Protein AF-A0A4U2YQP3-F1 (afdb_monomer)

Mean predicted aligned error: 10.46 Å

Solvent-accessible surface area (backbone atoms only — not comparable to full-atom values): 25447 Å² total; per-residue (Å²): 143,83,88,80,81,84,85,79,78,80,77,78,84,70,87,69,80,76,68,43,35,46,60,79,56,86,58,43,44,47,27,24,53,44,46,34,43,36,42,60,51,73,40,67,83,56,63,74,42,54,71,76,53,50,31,62,16,35,37,34,38,27,38,53,57,89,95,44,77,43,80,62,40,75,46,74,41,43,91,50,68,57,52,76,41,72,40,62,38,54,72,84,58,65,61,57,46,45,37,36,34,34,35,33,46,87,94,47,77,40,69,30,34,59,42,76,40,36,38,47,77,80,42,71,55,90,65,63,89,57,56,50,20,84,49,80,23,54,44,49,49,53,42,38,80,43,47,65,70,35,45,37,33,38,29,38,44,56,96,93,40,80,41,80,76,43,76,51,61,26,36,81,77,50,42,75,48,75,43,77,47,57,40,46,34,41,38,34,33,43,38,36,52,61,48,60,65,30,72,62,50,70,53,79,72,47,73,34,45,65,93,67,83,58,48,54,25,12,32,33,21,8,43,71,71,34,30,54,40,22,68,70,6,38,53,45,28,48,74,54,63,36,54,20,29,29,42,31,37,35,46,24,54,78,66,48,49,31,35,45,83,60,65,36,50,48,89,61,34,46,31,54,74,80,41,68,91,48,33,86,42,46,49,50,73,36,39,57,81,57,50,69,71,34,34,31,9,51,91,69,34,82,92,33,56,74,36,43,56,34,37,52,66,58,47,51,59,71,50,63,74,70,40,30,39,35,41,32,53,57,38,60,67,96,34,68,35,47,74,67,56,50,49,50,51,49,56,49,50,54,50,27,47,72,80,31,70,54,21,54,27,41,77,70,73,26,45,31,45,27,26,69,29,56,82,57,46,45,60,49,26,72,74,38,78,84,48,49,29,27,50,40,41,85,64,83,72,51,75,66,52,41,56,55,44,43,74,55,34,48,28,36,35,29,34,51,92,51,52,42,51,66,54,44,48,50,34,45,74,49,68,27,44,37,28,34,35,72,41,88,46,73,66,46,50,47,45,35,28,53,23,59,41,44,30,45,26,13,32,60,58,62,54,63,63,52,53,60,55,61,77,82,79,83,131

Nearest PDB structures (foldseek):
  2pz0-assembly1_A  TM=8.893E-01  e=3.069E-20  Caldanaerobacter subterraneus subsp. tengcongensis MB4
  5t9c-assembly1_E  TM=8.782E-01  e=3.734E-18  Bacillus subtilis subsp. subtilis str. 168
  4r7o-assembly4_D  TM=8.422E-01  e=5.964E-18  Bacillus anthracis str. Ames
  3qvq-assembly1_D  TM=9.095E-01  e=6.204E-17  Oleispira antarctica
  2otd-assembly4_D  TM=8.836E-01  e=3.963E-15  Shigella flexneri

Organism: NCBI:txid2575440

pLDDT: mean 86.67, std 15.7, range [28.78, 98.81]

Secondary structure (DSSP, 8-state):
-------------------SEEESSSEE-TT-EEEEEEEPP--HHHHTS-HHHHHTPEEEEEEEETTEEEEEEEEE-TT-SEEEEEEEPPTT--SEEEEEEEEEETTEEEEEEEEEEEE---B--SS-S--BTTS--EEE---BS--TT-EEEEEEEETTEEEEEEEEE--SS--EEE----SS--EEEEEE--BTTBPPEEPPPEE-B-SS--EEEEGGGTTTTSSTTSHHHHHHHHHTT-SEEEEEEEE-TT--EEE-SSSSSTTTS-HHHHSTT-TTS-GGGS-HHHHTT--SSTTT-GGGTTPPPPBHHHHHHHHTTSSEEEEEEP-TTTTT--HHHHHHHHHHHHHHHHHSHHHHHHHTT-EEEEES-HHHHHHHHHH-TTS-EEEEESSPPPHHHHHHHTTT-SEEEEEGGG--HHHHHHHHHTT-EEEEEEE-SHHHHHHHHHHT-SEEEESSTTHHHHHHSPPPPP-

InterPro domains:
  IPR017946 PLC-like phosphodiesterase, TIM beta/alpha-barrel domain superfamily [G3DSA:3.20.20.190] (206-470)
  IPR017946 PLC-like phosphodiesterase, TIM beta/alpha-barrel domain superfamily [SSF51695] (214-468)
  IPR030395 Glycerophosphodiester phosphodiesterase domain [PF03009] (219-462)
  IPR030395 Glycerophosphodiester phosphodiesterase domain [PS51704] (214-468)

Sequence (475 aa):
MAALSPTHAAEASSARASKPLTASVAAAVAGERVTFTAKRPTAKKFRTLKAKQQRKATIVLQRRDGTAWRAVGRTKLGAKKKVSFTSAVPTKAKGSVRYRVRAVVGKKTYAAGSLNLRVVTQQLPARPGSVDADVATTYAGTLTPVRAGRQVTVERHVDGAWTTVATTSAKKADVALAVAAARYPAWYRVRAAAFNGIPTVVTAPVRTGLSRTPLEIAHRAGAALGPEQTLGAMEAALTAGATAMEIDVQLTKDGVPVIVHDQTFERTTNVATVFPGRQGEPVGAFTWAEVQQLDAGSWAGAQWVGEGIPSLDEWLTAMDGRAHLVLEVKFHPLNTGTPEEVEAMRALLDRELADGKLGALKAAGKLTVSSFNHAFLKPFAQAHTDVPVGALTVFPPSATQLAEWATWAEQIHGQYLLTTWDITAAARAAGLTTSVWTLATASDYRTALASGAEGLITDKPGLLADVLNPPAPTS

Foldseek 3Di:
DDDDDDPPPPDDDDPDPPAQKDWPDQAAAAQFWIKMKGFQAPPPVLVPDDPVQSQQKKKWKWKDDPPDTHTFDIDGCHPPRMDMDIGGHHNPDAAWIKMFMWIDRPPDIHGRHIDIHGYDDWDKDPDFPDDELPDQDKRFIFTPPADFFFKKFKWWDDPQDTDTQDIDGTDRGGDTGRGNHQLAKTWIKMWTPDDRRRHIDIDAIDIYAYPDAFAEEAEQLQVVQFQRQFLNSVVSSVVLVHQHYEWEWFAALVLFIWTDDDQFCQPQWPCCVLPPPCRPPGRNDHDPVSQQVIQRGVNGHPVRGPTGTDTPQRVLVSCVLSHQYEYEYAAPDVRAHDPVRLVSVLVVVVVCCPPRSVVVCLVVVRYEYEYCHCVSQQVSQVVCVSHAYEYEDADQDDLVRLLVCLVRHQEYEYELVNLDLVRQVSNVVSNHAYAYDEDDDLVSVSSNSSSVHRHYYYSHPNVSVCRNCPDRRDD

Structure (mmCIF, N/CA/C/O backbone):
data_AF-A0A4U2YQP3-F1
#
_entry.id   AF-A0A4U2YQP3-F1
#
loop_
_atom_site.group_PDB
_atom_site.id
_atom_site.type_symbol
_atom_site.label_atom_id
_atom_site.label_alt_id
_atom_site.label_comp_id
_atom_site.label_asym_id
_atom_site.label_entity_id
_atom_site.label_seq_id
_atom_site.pdbx_PDB_ins_code
_atom_site.Cartn_x
_atom_site.Cartn_y
_atom_site.Cartn_z
_atom_site.occupancy
_atom_site.B_iso_or_equiv
_atom_site.auth_seq_id
_atom_site.auth_comp_id
_atom_site.auth_asym_id
_atom_site.auth_atom_id
_atom_site.pdbx_PDB_model_num
ATOM 1 N N . MET A 1 1 ? 42.195 -4.683 4.882 1.00 40.94 1 MET A N 1
ATOM 2 C CA . MET A 1 1 ? 43.524 -5.069 4.365 1.00 40.94 1 MET A CA 1
ATOM 3 C C . MET A 1 1 ? 43.391 -6.362 3.578 1.00 40.94 1 MET A C 1
ATOM 5 O O . MET A 1 1 ? 43.157 -7.392 4.184 1.00 40.94 1 MET A O 1
ATOM 9 N N . ALA A 1 2 ? 43.497 -6.288 2.253 1.00 30.20 2 ALA A N 1
ATOM 10 C CA . ALA A 1 2 ? 43.904 -7.384 1.371 1.00 30.20 2 ALA A CA 1
ATOM 11 C C . ALA A 1 2 ? 44.189 -6.740 0.009 1.00 30.20 2 ALA A C 1
ATOM 13 O O . ALA A 1 2 ? 43.278 -6.321 -0.702 1.00 30.20 2 ALA A O 1
ATOM 14 N N . ALA A 1 3 ? 45.473 -6.529 -0.266 1.00 32.31 3 ALA A N 1
ATOM 15 C CA . ALA A 1 3 ? 45.968 -5.900 -1.476 1.00 32.31 3 ALA A CA 1
ATOM 16 C C . ALA A 1 3 ? 45.927 -6.901 -2.638 1.00 32.31 3 ALA A C 1
ATOM 18 O O . ALA A 1 3 ? 46.482 -7.992 -2.530 1.00 32.31 3 ALA A O 1
ATOM 19 N N . LEU A 1 4 ? 45.312 -6.514 -3.756 1.00 31.41 4 LEU A N 1
ATOM 20 C CA . LEU A 1 4 ? 45.480 -7.191 -5.038 1.00 31.41 4 LEU A CA 1
ATOM 21 C C . LEU A 1 4 ? 46.202 -6.237 -5.989 1.00 31.41 4 LEU A C 1
ATOM 23 O O . LEU A 1 4 ? 45.660 -5.227 -6.435 1.00 31.41 4 LEU A O 1
ATOM 27 N N . SER A 1 5 ? 47.469 -6.560 -6.230 1.00 29.77 5 SER A N 1
ATOM 28 C CA . SER A 1 5 ? 48.389 -5.885 -7.139 1.00 29.77 5 SER A CA 1
ATOM 29 C C . SER A 1 5 ? 47.885 -5.902 -8.588 1.00 29.77 5 SER A C 1
ATOM 31 O O . SER A 1 5 ? 47.478 -6.961 -9.068 1.00 29.77 5 SER A O 1
ATOM 33 N N . PRO A 1 6 ? 47.998 -4.799 -9.349 1.00 33.06 6 PRO A N 1
ATOM 34 C CA . PRO A 1 6 ? 47.879 -4.845 -10.796 1.00 33.06 6 PRO A CA 1
ATOM 35 C C . PRO A 1 6 ? 49.260 -5.100 -11.411 1.00 33.06 6 PRO A C 1
ATOM 37 O O . PRO A 1 6 ? 50.130 -4.227 -11.429 1.00 33.06 6 PRO A O 1
ATOM 40 N N . THR A 1 7 ? 49.471 -6.295 -11.957 1.00 30.20 7 THR A N 1
ATOM 41 C CA . THR A 1 7 ? 50.573 -6.562 -12.887 1.00 30.20 7 THR A CA 1
ATOM 42 C C . THR A 1 7 ? 50.289 -5.851 -14.210 1.00 30.20 7 THR A C 1
ATOM 44 O O . THR A 1 7 ? 49.672 -6.383 -15.130 1.00 30.20 7 THR A O 1
ATOM 47 N N . HIS A 1 8 ? 50.754 -4.606 -14.313 1.00 32.12 8 HIS A N 1
ATOM 48 C CA . HIS A 1 8 ? 50.929 -3.922 -15.588 1.00 32.12 8 HIS A CA 1
ATOM 49 C C . HIS A 1 8 ? 52.078 -4.585 -16.360 1.00 32.12 8 HIS A C 1
ATOM 51 O O . HIS A 1 8 ? 53.237 -4.197 -16.240 1.00 32.12 8 HIS A O 1
ATOM 57 N N . ALA A 1 9 ? 51.756 -5.578 -17.189 1.00 31.66 9 ALA A N 1
ATOM 58 C CA . ALA A 1 9 ? 52.626 -5.960 -18.291 1.00 31.66 9 ALA A CA 1
ATOM 59 C C . ALA A 1 9 ? 52.529 -4.867 -19.367 1.00 31.66 9 ALA A C 1
ATOM 61 O O . ALA A 1 9 ? 51.570 -4.788 -20.137 1.00 31.66 9 ALA A O 1
ATOM 62 N N . ALA A 1 10 ? 53.514 -3.973 -19.364 1.00 33.12 10 ALA A N 1
ATOM 63 C CA . ALA A 1 10 ? 53.762 -3.034 -20.441 1.00 33.12 10 ALA A CA 1
ATOM 64 C C . ALA A 1 10 ? 54.202 -3.814 -21.691 1.00 33.12 10 ALA A C 1
ATOM 66 O O . ALA A 1 10 ? 55.378 -4.131 -21.856 1.00 33.12 10 ALA A O 1
ATOM 67 N N . GLU A 1 11 ? 53.263 -4.133 -22.584 1.00 31.30 11 GLU A N 1
ATOM 68 C CA . GLU A 1 11 ? 53.622 -4.580 -23.928 1.00 31.30 11 GLU A CA 1
ATOM 69 C C . GLU A 1 11 ? 54.138 -3.391 -24.743 1.00 31.30 11 GLU A C 1
ATOM 71 O O . GLU A 1 11 ? 53.434 -2.418 -25.032 1.00 31.30 11 GLU A O 1
ATOM 76 N N . ALA A 1 12 ? 55.414 -3.499 -25.101 1.00 28.78 12 ALA A N 1
ATOM 77 C CA . ALA A 1 12 ? 56.154 -2.573 -25.926 1.00 28.78 12 ALA A CA 1
ATOM 78 C C . ALA A 1 12 ? 55.410 -2.231 -27.230 1.00 28.78 12 ALA A C 1
ATOM 80 O O . ALA A 1 12 ? 55.083 -3.079 -28.064 1.00 28.78 12 ALA A O 1
ATOM 81 N N . SER A 1 13 ? 55.206 -0.929 -27.421 1.00 32.97 13 SER A N 1
ATOM 82 C CA . SER A 1 13 ? 54.750 -0.294 -28.651 1.00 32.97 13 SER A CA 1
ATOM 83 C C . SER A 1 13 ? 55.689 -0.620 -29.825 1.00 32.97 13 SER A C 1
ATOM 85 O O . SER A 1 13 ? 56.646 0.109 -30.095 1.00 32.97 13 SER A O 1
ATOM 87 N N . SER A 1 14 ? 55.367 -1.658 -30.600 1.00 30.84 14 SER A N 1
ATOM 88 C CA . SER A 1 14 ? 55.806 -1.739 -31.996 1.00 30.84 14 SER A CA 1
ATOM 89 C C . SER A 1 14 ? 54.952 -0.781 -32.836 1.00 30.84 14 SER A C 1
ATOM 91 O O . SER A 1 14 ? 53.720 -0.852 -32.864 1.00 30.84 14 SER A O 1
ATOM 93 N N . ALA A 1 15 ? 55.599 0.173 -33.509 1.00 33.25 15 ALA A N 1
ATOM 94 C CA . ALA A 1 15 ? 54.952 1.171 -34.354 1.00 33.25 15 ALA A CA 1
ATOM 95 C C . ALA A 1 15 ? 54.268 0.508 -35.568 1.00 33.25 15 ALA A C 1
ATOM 97 O O . ALA A 1 15 ? 54.820 0.419 -36.665 1.00 33.25 15 ALA A O 1
ATOM 98 N N . ARG A 1 16 ? 53.032 0.031 -35.385 1.00 35.66 16 ARG A N 1
ATOM 99 C CA . ARG A 1 16 ? 52.204 -0.548 -36.449 1.00 35.66 16 ARG A CA 1
ATOM 100 C C . ARG A 1 16 ? 51.964 0.522 -37.515 1.00 35.66 16 ARG A C 1
ATOM 102 O O . ARG A 1 16 ? 51.280 1.516 -37.262 1.00 35.66 16 ARG A O 1
ATOM 109 N N . ALA A 1 17 ? 52.508 0.324 -38.718 1.00 48.81 17 ALA A N 1
ATOM 110 C CA . ALA A 1 17 ? 52.275 1.198 -39.865 1.00 48.81 17 ALA A CA 1
ATOM 111 C C . ALA A 1 17 ? 50.766 1.467 -40.013 1.00 48.81 17 ALA A C 1
ATOM 113 O O . ALA A 1 17 ? 49.967 0.568 -40.286 1.00 48.81 17 ALA A O 1
ATOM 114 N N . SER A 1 18 ? 50.344 2.705 -39.758 1.00 63.41 18 SER A N 1
ATOM 115 C CA . SER A 1 18 ? 48.921 3.019 -39.634 1.00 63.41 18 SER A CA 1
ATOM 116 C C . SER A 1 18 ? 48.208 2.815 -40.979 1.00 63.41 18 SER A C 1
ATOM 118 O O . SER A 1 18 ? 48.592 3.416 -41.989 1.00 63.41 18 SER A O 1
ATOM 120 N N . LYS A 1 19 ? 47.170 1.964 -40.978 1.00 81.25 19 LYS A N 1
ATOM 121 C CA . LYS A 1 19 ? 46.462 1.458 -42.170 1.00 81.25 19 LYS A CA 1
ATOM 122 C C . LYS A 1 19 ? 46.073 2.582 -43.158 1.00 81.25 19 LYS A C 1
ATOM 124 O O . LYS A 1 19 ? 45.706 3.678 -42.728 1.00 81.25 19 LYS A O 1
ATOM 129 N N . PRO A 1 20 ? 46.124 2.331 -44.481 1.00 88.38 20 PRO A N 1
ATOM 130 C CA . PRO A 1 20 ? 45.846 3.349 -45.501 1.00 88.38 20 PRO A CA 1
ATOM 131 C C . PRO A 1 20 ? 44.371 3.785 -45.579 1.00 88.38 20 PRO A C 1
ATOM 133 O O . PRO A 1 20 ? 44.080 4.897 -46.026 1.00 88.38 20 PRO A O 1
ATOM 136 N N . LEU A 1 21 ? 43.453 2.927 -45.128 1.00 93.56 21 LEU A N 1
ATOM 137 C CA . LEU A 1 21 ? 42.033 3.210 -44.943 1.00 93.56 21 LEU A CA 1
ATOM 138 C C . LEU A 1 21 ? 41.618 2.720 -43.554 1.00 93.56 21 LEU A C 1
ATOM 140 O O . LEU A 1 21 ? 41.890 1.572 -43.200 1.00 93.56 21 LEU A O 1
ATOM 144 N N . THR A 1 22 ? 40.951 3.575 -42.787 1.00 94.44 22 THR A N 1
ATOM 145 C CA . THR A 1 22 ? 40.381 3.237 -41.477 1.00 94.44 22 THR A CA 1
ATOM 146 C C . THR A 1 22 ? 38.916 3.653 -41.408 1.00 94.44 22 THR A C 1
ATOM 148 O O . THR A 1 22 ? 38.481 4.538 -42.145 1.00 94.44 22 THR A O 1
ATOM 151 N N . ALA A 1 23 ? 38.152 3.010 -40.527 1.00 93.56 23 ALA A N 1
ATOM 152 C CA . ALA A 1 23 ? 36.809 3.428 -40.135 1.00 93.56 23 ALA A CA 1
ATOM 153 C C . ALA A 1 23 ? 36.837 3.972 -38.701 1.00 93.56 23 ALA A C 1
ATOM 155 O O . ALA A 1 23 ? 37.728 3.624 -37.925 1.00 93.56 23 ALA A O 1
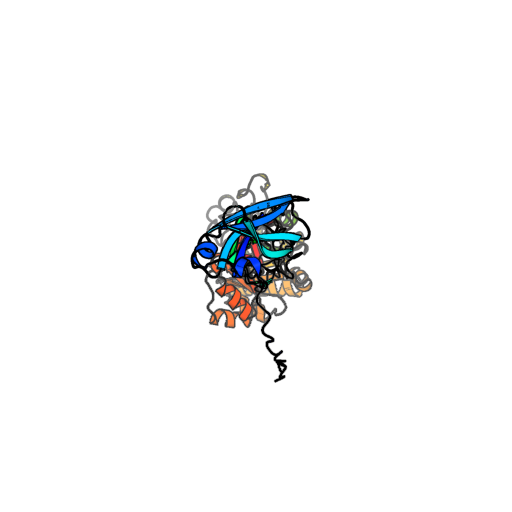ATOM 156 N N . SER A 1 24 ? 35.862 4.809 -38.350 1.00 90.62 24 SER A N 1
ATOM 157 C CA . SER A 1 24 ? 35.682 5.344 -36.994 1.00 90.62 24 SER A CA 1
ATOM 158 C C . SER A 1 24 ? 35.261 4.287 -35.968 1.00 90.62 24 SER A C 1
ATOM 160 O O . SER A 1 24 ? 35.334 4.547 -34.772 1.00 90.62 24 SER A O 1
ATOM 162 N N . VAL A 1 25 ? 34.832 3.107 -36.426 1.00 86.94 25 VAL A N 1
ATOM 163 C CA . VAL A 1 25 ? 34.400 1.970 -35.602 1.00 86.94 25 VAL A CA 1
ATOM 164 C C . VAL A 1 25 ? 35.055 0.674 -36.090 1.00 86.94 25 VAL A C 1
ATOM 166 O O . VAL A 1 25 ? 35.354 0.531 -37.277 1.00 86.94 25 VAL A O 1
ATOM 169 N N . ALA A 1 26 ? 35.271 -0.280 -35.180 1.00 87.12 26 ALA A N 1
ATOM 170 C CA . ALA A 1 26 ? 35.826 -1.597 -35.512 1.00 87.12 26 ALA A CA 1
ATOM 171 C C . ALA A 1 26 ? 34.792 -2.533 -36.174 1.00 87.12 26 ALA A C 1
ATOM 173 O O . ALA A 1 26 ? 35.140 -3.342 -37.034 1.00 87.12 26 ALA A O 1
ATOM 174 N N . ALA A 1 27 ? 33.519 -2.389 -35.801 1.00 88.44 27 ALA A N 1
ATOM 175 C CA . ALA A 1 27 ? 32.366 -3.072 -36.379 1.00 88.44 27 ALA A CA 1
ATOM 176 C C . ALA A 1 27 ? 31.175 -2.107 -36.416 1.00 88.44 27 ALA A C 1
ATOM 178 O O . ALA A 1 27 ? 31.094 -1.224 -35.563 1.00 88.44 27 ALA A O 1
ATOM 179 N N . ALA A 1 28 ? 30.261 -2.278 -37.366 1.00 88.94 28 ALA A N 1
ATOM 180 C CA . ALA A 1 28 ? 29.104 -1.411 -37.578 1.00 88.94 28 ALA A CA 1
ATOM 181 C C . ALA A 1 28 ? 27.777 -2.177 -37.502 1.00 88.94 28 ALA A C 1
ATOM 183 O O . ALA A 1 28 ? 27.748 -3.384 -37.730 1.00 88.94 28 ALA A O 1
ATOM 184 N N . VAL A 1 29 ? 26.683 -1.480 -37.214 1.00 88.12 29 VAL A N 1
ATOM 185 C CA . VAL A 1 29 ? 25.320 -2.013 -37.362 1.00 88.12 29 VAL A CA 1
ATOM 186 C C . VAL A 1 29 ? 24.835 -1.737 -38.789 1.00 88.12 29 VAL A C 1
ATOM 188 O O . VAL A 1 29 ? 25.251 -0.766 -39.426 1.00 88.12 29 VAL A O 1
ATOM 191 N N . ALA A 1 30 ? 23.978 -2.599 -39.333 1.00 88.19 30 ALA A N 1
ATOM 192 C CA . ALA A 1 30 ? 23.348 -2.337 -40.624 1.00 88.19 30 ALA A CA 1
ATOM 193 C C . ALA A 1 30 ? 22.579 -0.997 -40.588 1.00 88.19 30 ALA A C 1
ATOM 195 O O . ALA A 1 30 ? 21.888 -0.701 -39.619 1.00 88.19 30 ALA A O 1
ATOM 196 N N . GLY A 1 31 ? 22.732 -0.163 -41.620 1.00 88.88 31 GLY A N 1
ATOM 197 C CA . GLY A 1 31 ? 22.183 1.202 -41.654 1.00 88.88 31 GLY A CA 1
ATOM 198 C C . GLY A 1 31 ? 23.064 2.280 -41.004 1.00 88.88 31 GLY A C 1
ATOM 199 O O . GLY A 1 31 ? 22.908 3.459 -41.322 1.00 88.88 31 GLY A O 1
ATOM 200 N N . GLU A 1 32 ? 24.040 1.908 -40.167 1.00 90.69 32 GLU A N 1
ATOM 201 C CA . GLU A 1 32 ? 24.888 2.869 -39.452 1.00 90.69 32 GLU A CA 1
ATOM 202 C C . GLU A 1 32 ? 25.722 3.732 -40.409 1.00 90.69 32 GLU A C 1
ATOM 204 O O . GLU A 1 32 ? 26.382 3.235 -41.328 1.00 90.69 32 GLU A O 1
ATOM 209 N N . ARG A 1 33 ? 25.747 5.044 -40.162 1.00 92.00 33 ARG A N 1
ATOM 210 C CA . ARG A 1 33 ? 26.632 5.991 -40.842 1.00 92.00 33 ARG A CA 1
ATOM 211 C C . ARG A 1 33 ? 28.014 5.959 -40.204 1.00 92.00 33 ARG A C 1
ATOM 213 O O . ARG A 1 33 ? 28.206 6.410 -39.080 1.00 92.00 33 ARG A O 1
ATOM 220 N N . VAL A 1 34 ? 28.991 5.481 -40.966 1.00 92.31 34 VAL A N 1
ATOM 221 C CA . VAL A 1 34 ? 30.377 5.327 -40.518 1.00 92.31 34 VAL A CA 1
ATOM 222 C C . VAL A 1 34 ? 31.275 6.331 -41.225 1.00 92.31 34 VAL A C 1
ATOM 224 O O . VAL A 1 34 ? 31.167 6.535 -42.440 1.00 92.31 34 VAL A O 1
ATOM 227 N N . THR A 1 35 ? 32.188 6.938 -40.467 1.00 94.75 35 THR A N 1
ATOM 228 C CA . THR A 1 35 ? 33.212 7.827 -41.014 1.00 94.75 35 THR A CA 1
ATOM 229 C C . THR A 1 35 ? 34.448 7.017 -41.394 1.00 94.75 35 THR A C 1
ATOM 231 O O . THR A 1 35 ? 35.084 6.383 -40.556 1.00 94.75 35 THR A O 1
ATOM 234 N N . PHE A 1 36 ? 34.825 7.064 -42.665 1.00 95.38 36 PHE A N 1
ATOM 235 C CA . PHE A 1 36 ? 36.012 6.428 -43.222 1.00 95.38 36 PHE A CA 1
ATOM 236 C C . PHE A 1 36 ? 37.090 7.476 -43.461 1.00 95.38 36 PHE A C 1
ATOM 238 O O . PHE A 1 36 ? 36.830 8.475 -44.125 1.00 95.38 36 PHE A O 1
ATOM 245 N N . THR A 1 37 ? 38.307 7.240 -42.976 1.00 95.31 37 THR A N 1
ATOM 246 C CA . THR A 1 37 ? 39.459 8.117 -43.213 1.00 95.31 37 THR A CA 1
ATOM 247 C C . THR A 1 37 ? 40.442 7.432 -44.150 1.00 95.31 37 THR A C 1
ATOM 249 O O . THR A 1 37 ? 40.976 6.365 -43.848 1.00 95.31 37 THR A O 1
ATOM 252 N N . ALA A 1 38 ? 40.700 8.060 -45.292 1.00 92.94 38 ALA A N 1
ATOM 253 C CA . ALA A 1 38 ? 41.654 7.595 -46.283 1.00 92.94 38 ALA A CA 1
ATOM 254 C C . ALA A 1 38 ? 42.901 8.475 -46.268 1.00 92.94 38 ALA A C 1
ATOM 256 O O . ALA A 1 38 ? 42.816 9.703 -46.365 1.00 92.94 38 ALA A O 1
ATOM 257 N N . LYS A 1 39 ? 44.074 7.855 -46.184 1.00 89.25 39 LYS A N 1
ATOM 258 C CA . LYS A 1 39 ? 45.341 8.569 -46.348 1.00 89.25 39 LYS A CA 1
ATOM 259 C C . LYS A 1 39 ? 45.634 8.831 -47.818 1.00 89.25 39 LYS A C 1
ATOM 261 O O . LYS A 1 39 ? 45.075 8.196 -48.714 1.00 89.25 39 LYS A O 1
ATOM 266 N N . ARG A 1 40 ? 46.566 9.752 -48.063 1.00 84.44 40 ARG A N 1
ATOM 267 C CA . ARG A 1 40 ? 47.177 9.914 -49.382 1.00 84.44 40 ARG A CA 1
ATOM 268 C C . ARG A 1 40 ? 47.681 8.549 -49.895 1.00 84.44 40 ARG A C 1
ATOM 270 O O . ARG A 1 40 ? 48.335 7.840 -49.128 1.00 84.44 40 ARG A O 1
ATOM 277 N N . PRO A 1 41 ? 47.410 8.183 -51.163 1.00 85.62 41 PRO A N 1
ATOM 278 C CA . PRO A 1 41 ? 47.848 6.905 -51.713 1.00 85.62 41 PRO A CA 1
ATOM 279 C C . PRO A 1 41 ? 49.366 6.738 -51.631 1.00 85.62 41 PRO A C 1
ATOM 281 O O . PRO A 1 41 ? 50.121 7.640 -51.992 1.00 85.62 41 PRO A O 1
ATOM 284 N N . THR A 1 42 ? 49.806 5.560 -51.199 1.00 77.25 42 THR A N 1
ATOM 285 C CA . THR A 1 42 ? 51.229 5.211 -51.078 1.00 77.25 42 THR A CA 1
ATOM 286 C C . THR A 1 42 ? 51.748 4.395 -52.258 1.00 77.25 42 THR A C 1
ATOM 288 O O . THR A 1 42 ? 52.953 4.167 -52.353 1.00 77.25 42 THR A O 1
ATOM 291 N N . ALA A 1 43 ? 50.866 3.984 -53.178 1.00 81.56 43 ALA A N 1
ATOM 292 C CA . ALA A 1 43 ? 51.233 3.214 -54.360 1.00 81.56 43 ALA A CA 1
ATOM 293 C C . ALA A 1 43 ? 52.368 3.903 -55.135 1.00 81.56 43 ALA A C 1
ATOM 295 O O . ALA A 1 43 ? 52.270 5.092 -55.453 1.00 81.56 43 ALA A O 1
ATOM 296 N N . LYS A 1 44 ? 53.418 3.147 -55.489 1.00 81.06 44 LYS A N 1
ATOM 297 C CA . LYS A 1 44 ? 54.618 3.657 -56.185 1.00 81.06 44 LYS A CA 1
ATOM 298 C C . LYS A 1 44 ? 54.251 4.519 -57.397 1.00 81.06 44 LYS A C 1
ATOM 300 O O . LYS A 1 44 ? 54.695 5.655 -57.496 1.00 81.06 44 LYS A O 1
ATOM 305 N N . LYS A 1 45 ? 53.326 4.031 -58.235 1.00 84.19 45 LYS A N 1
ATOM 306 C CA . LYS A 1 45 ? 52.823 4.730 -59.435 1.00 84.19 45 LYS A CA 1
ATOM 307 C C . LYS A 1 45 ? 52.112 6.063 -59.149 1.00 84.19 45 LYS A C 1
ATOM 309 O O . LYS A 1 45 ? 52.003 6.889 -60.046 1.00 84.19 45 LYS A O 1
ATOM 314 N N . PHE A 1 46 ? 51.580 6.259 -57.942 1.00 85.81 46 PHE A N 1
ATOM 315 C CA . PHE A 1 46 ? 50.984 7.530 -57.522 1.00 85.81 46 PHE A CA 1
ATOM 316 C C . PHE A 1 46 ? 52.047 8.480 -56.958 1.00 85.81 46 PHE A C 1
ATOM 318 O O . PHE A 1 46 ? 52.020 9.672 -57.252 1.00 85.81 46 PHE A O 1
ATOM 325 N N . ARG A 1 47 ? 53.011 7.956 -56.185 1.00 85.06 47 ARG A N 1
ATOM 326 C CA . ARG A 1 47 ? 54.112 8.746 -55.607 1.00 85.06 47 ARG A CA 1
ATOM 327 C C . ARG A 1 47 ? 55.030 9.359 -56.664 1.00 85.06 47 ARG A C 1
ATOM 329 O O . ARG A 1 47 ? 55.563 10.433 -56.422 1.00 85.06 47 ARG A O 1
ATOM 336 N N . THR A 1 48 ? 55.177 8.711 -57.819 1.00 88.38 48 THR A N 1
ATOM 337 C CA . THR A 1 48 ? 55.970 9.221 -58.950 1.00 88.38 48 THR A CA 1
ATOM 338 C C . THR A 1 48 ? 55.286 10.352 -59.728 1.00 88.38 48 THR A C 1
ATOM 340 O O . THR A 1 48 ? 55.916 10.965 -60.584 1.00 88.38 48 THR A O 1
ATOM 343 N N . LEU A 1 49 ? 54.011 10.665 -59.455 1.00 87.25 49 LEU A N 1
ATOM 344 C CA . LEU A 1 49 ? 53.338 11.818 -60.064 1.00 87.25 49 LEU A CA 1
ATOM 345 C C . LEU A 1 49 ? 53.895 13.133 -59.512 1.00 87.25 49 LEU A C 1
ATOM 347 O O . LEU A 1 49 ? 54.167 13.237 -58.315 1.00 87.25 49 LEU A O 1
ATOM 351 N N . LYS A 1 50 ? 53.951 14.182 -60.345 1.00 89.44 50 LYS A N 1
ATOM 352 C CA . LYS A 1 50 ? 54.334 15.530 -59.890 1.00 89.44 50 LYS A CA 1
ATOM 353 C C . LYS A 1 50 ? 53.369 16.013 -58.801 1.00 89.44 50 LYS A C 1
ATOM 355 O O . LYS A 1 50 ? 52.164 15.755 -58.871 1.00 89.44 50 LYS A O 1
ATOM 360 N N . ALA A 1 51 ? 53.851 16.797 -57.836 1.00 84.06 51 ALA A N 1
ATOM 361 C CA . ALA A 1 51 ? 53.028 17.306 -56.731 1.00 84.06 51 ALA A CA 1
ATOM 362 C C . ALA A 1 51 ? 51.740 18.017 -57.206 1.00 84.06 51 ALA A C 1
ATOM 364 O O . ALA A 1 51 ? 50.666 17.794 -56.647 1.00 84.06 51 ALA A O 1
ATOM 365 N N . LYS A 1 52 ? 51.808 18.799 -58.296 1.00 85.69 52 LYS A N 1
ATOM 366 C CA . LYS A 1 52 ? 50.641 19.457 -58.923 1.00 85.69 52 LYS A CA 1
ATOM 367 C C . LYS A 1 52 ? 49.601 18.453 -59.444 1.00 85.69 52 LYS A C 1
ATOM 369 O O . LYS A 1 52 ? 48.408 18.724 -59.368 1.00 85.69 52 LYS A O 1
ATOM 374 N N . GLN A 1 53 ? 50.030 17.290 -59.937 1.00 86.88 53 GLN A N 1
ATOM 375 C CA . GLN A 1 53 ? 49.143 16.215 -60.401 1.00 86.88 53 GLN A CA 1
ATOM 376 C C . GLN A 1 53 ? 48.530 15.446 -59.225 1.00 86.88 53 GLN A C 1
ATOM 378 O O . GLN A 1 53 ? 47.332 15.175 -59.238 1.00 86.88 53 GLN A O 1
ATOM 383 N N . GLN A 1 54 ? 49.309 15.171 -58.172 1.00 85.75 54 GLN A N 1
ATOM 384 C CA . GLN A 1 54 ? 48.791 14.547 -56.947 1.00 85.75 54 GLN A CA 1
ATOM 385 C C . GLN A 1 54 ? 47.714 15.415 -56.278 1.00 85.75 54 GLN A C 1
ATOM 387 O O . GLN A 1 54 ? 46.691 14.895 -55.841 1.00 85.75 54 GLN A O 1
ATOM 392 N N . ARG A 1 55 ? 47.895 16.745 -56.248 1.00 86.75 55 ARG A N 1
ATOM 393 C CA . ARG A 1 55 ? 46.910 17.694 -55.689 1.00 86.75 55 ARG A CA 1
ATOM 394 C C . ARG A 1 55 ? 45.576 17.697 -56.447 1.00 86.75 55 ARG A C 1
ATOM 396 O O . ARG A 1 55 ? 44.541 17.964 -55.842 1.00 86.75 55 ARG A O 1
ATOM 403 N N . LYS A 1 56 ? 45.589 17.364 -57.744 1.00 89.88 56 LYS A N 1
ATOM 404 C CA . LYS A 1 56 ? 44.385 17.220 -58.584 1.00 89.88 56 LYS A CA 1
ATOM 405 C C . LYS A 1 56 ? 43.650 15.890 -58.370 1.00 89.88 56 LYS A C 1
ATOM 407 O O . LYS A 1 56 ? 42.584 15.698 -58.951 1.00 89.88 56 LYS A O 1
ATOM 412 N N . ALA A 1 57 ? 44.193 14.973 -57.566 1.00 91.38 57 ALA A N 1
ATOM 413 C CA . ALA A 1 57 ? 43.573 13.676 -57.344 1.00 91.38 57 ALA A CA 1
ATOM 414 C C . ALA A 1 57 ? 42.204 13.812 -56.668 1.00 91.38 57 ALA A C 1
ATOM 416 O O . ALA A 1 57 ? 42.067 14.472 -55.637 1.00 91.38 57 ALA A O 1
ATOM 417 N N . THR A 1 58 ? 41.207 13.123 -57.218 1.00 94.56 58 THR A N 1
ATOM 418 C CA . THR A 1 58 ? 39.935 12.874 -56.535 1.00 94.56 58 THR A CA 1
ATOM 419 C C . THR A 1 58 ? 40.015 11.520 -55.854 1.00 94.56 58 THR A C 1
ATOM 421 O O . THR A 1 58 ? 40.260 10.501 -56.497 1.00 94.56 58 THR A O 1
ATOM 424 N N . ILE A 1 59 ? 39.829 11.504 -54.543 1.00 94.62 59 ILE A N 1
ATOM 425 C CA . ILE A 1 59 ? 39.754 10.287 -53.749 1.00 94.62 59 ILE A CA 1
ATOM 426 C C . ILE A 1 59 ? 38.308 9.798 -53.770 1.00 94.62 59 ILE A C 1
ATOM 428 O O . ILE A 1 59 ? 37.387 10.547 -53.449 1.00 94.62 59 ILE A O 1
ATOM 432 N N . VAL A 1 60 ? 38.120 8.542 -54.165 1.00 95.81 60 VAL A N 1
ATOM 433 C CA . VAL A 1 60 ? 36.818 7.890 -54.311 1.00 95.81 60 VAL A CA 1
ATOM 434 C C . VAL A 1 60 ? 36.742 6.724 -53.333 1.00 95.81 60 VAL A C 1
ATOM 436 O O . VAL A 1 60 ? 37.484 5.748 -53.482 1.00 95.81 60 VAL A O 1
ATOM 439 N N . LEU A 1 61 ? 35.840 6.810 -52.355 1.00 96.81 61 LEU A N 1
ATOM 440 C CA . LEU A 1 61 ? 35.457 5.679 -51.514 1.00 96.81 61 LEU A CA 1
ATOM 441 C C . LEU A 1 61 ? 34.446 4.821 -52.279 1.00 96.81 61 LEU A C 1
ATOM 443 O O . LEU A 1 61 ? 33.441 5.323 -52.786 1.00 96.81 61 LEU A O 1
ATOM 447 N N . GLN A 1 62 ? 34.715 3.523 -52.366 1.00 97.12 62 GLN A N 1
ATOM 448 C CA . GLN A 1 62 ? 33.848 2.541 -52.999 1.00 97.12 62 GLN A CA 1
ATOM 449 C C . GLN A 1 62 ? 33.463 1.452 -51.999 1.00 97.12 62 GLN A C 1
ATOM 451 O O . GLN A 1 62 ? 34.306 0.997 -51.225 1.00 97.12 62 GLN A O 1
ATOM 456 N N . ARG A 1 63 ? 32.210 1.009 -52.059 1.00 96.69 63 ARG A N 1
ATOM 457 C CA . ARG A 1 63 ? 31.656 -0.118 -51.303 1.00 96.69 63 ARG A CA 1
ATOM 458 C C . ARG A 1 63 ? 31.403 -1.288 -52.252 1.00 96.69 63 ARG A C 1
ATOM 460 O O . ARG A 1 63 ? 31.089 -1.073 -53.425 1.00 96.69 63 ARG A O 1
ATOM 467 N N . ARG A 1 64 ? 31.583 -2.514 -51.772 1.00 94.75 64 ARG A N 1
ATOM 468 C CA . ARG A 1 64 ? 31.259 -3.736 -52.511 1.00 94.75 64 ARG A CA 1
ATOM 469 C C . ARG A 1 64 ? 29.782 -4.080 -52.310 1.00 94.75 64 ARG A C 1
ATOM 471 O O . ARG A 1 64 ? 29.395 -4.384 -51.188 1.00 94.75 64 ARG A O 1
ATOM 478 N N . ASP A 1 65 ? 29.021 -4.084 -53.399 1.00 88.38 65 ASP A N 1
ATOM 479 C CA . ASP A 1 65 ? 27.612 -4.484 -53.443 1.00 88.38 65 ASP A CA 1
ATOM 480 C C . ASP A 1 65 ? 27.521 -5.713 -54.365 1.00 88.38 65 ASP A C 1
ATOM 482 O O . ASP A 1 65 ? 27.674 -5.599 -55.583 1.00 88.38 65 ASP A O 1
ATOM 486 N N . GLY A 1 66 ? 27.408 -6.912 -53.782 1.00 84.81 66 GLY A N 1
ATOM 487 C CA . GLY A 1 66 ? 27.545 -8.177 -54.516 1.00 84.81 66 GLY A CA 1
ATOM 488 C C . GLY A 1 66 ? 28.904 -8.301 -55.225 1.00 84.81 66 GLY A C 1
ATOM 489 O O . GLY A 1 66 ? 29.974 -8.263 -54.598 1.00 84.81 66 GLY A O 1
ATOM 490 N N . THR A 1 67 ? 28.879 -8.423 -56.553 1.00 86.62 67 THR A N 1
ATOM 491 C CA . THR A 1 67 ? 30.076 -8.498 -57.409 1.00 86.62 67 THR A CA 1
ATOM 492 C C . THR A 1 67 ? 30.538 -7.134 -57.944 1.00 86.62 67 THR A C 1
ATOM 494 O O . THR A 1 67 ? 31.614 -7.046 -58.546 1.00 86.62 67 THR A O 1
ATOM 497 N N . ALA A 1 68 ? 29.815 -6.046 -57.668 1.00 93.06 68 ALA A N 1
ATOM 498 C CA . ALA A 1 68 ? 30.115 -4.711 -58.181 1.00 93.06 68 ALA A CA 1
ATOM 499 C C . ALA A 1 68 ? 30.750 -3.795 -57.119 1.00 93.06 68 ALA A C 1
ATOM 501 O O . ALA A 1 68 ? 30.530 -3.934 -55.916 1.00 93.06 68 ALA A O 1
ATOM 502 N N . TRP A 1 69 ? 31.575 -2.838 -57.558 1.00 95.56 69 TRP A N 1
ATOM 503 C CA . TRP A 1 69 ? 32.085 -1.758 -56.703 1.00 95.56 69 TRP A CA 1
ATOM 504 C C . TRP A 1 69 ? 31.329 -0.465 -57.000 1.00 95.56 69 TRP A C 1
ATOM 506 O O . TRP A 1 69 ? 31.495 0.106 -58.076 1.00 95.56 69 TRP A O 1
ATOM 516 N N . ARG A 1 70 ? 30.558 0.033 -56.032 1.00 95.38 70 ARG A N 1
ATOM 517 C CA . ARG A 1 70 ? 29.792 1.279 -56.151 1.00 95.38 70 ARG A CA 1
ATOM 518 C C . ARG A 1 70 ? 30.524 2.421 -55.455 1.00 95.38 70 ARG A C 1
ATOM 520 O O . ARG A 1 70 ? 31.036 2.250 -54.351 1.00 95.38 70 ARG A O 1
ATOM 527 N N . ALA A 1 71 ? 30.597 3.590 -56.089 1.00 95.88 71 ALA A N 1
ATOM 528 C CA . ALA A 1 71 ? 31.129 4.791 -55.445 1.00 95.88 71 ALA A CA 1
ATOM 529 C C . ALA A 1 71 ? 30.137 5.305 -54.391 1.00 95.88 71 ALA A C 1
ATOM 531 O O . ALA A 1 71 ? 28.969 5.511 -54.701 1.00 95.88 71 ALA A O 1
ATOM 532 N N . VAL A 1 72 ? 30.614 5.512 -53.162 1.00 95.31 72 VAL A N 1
ATOM 533 C CA . VAL A 1 72 ? 29.808 5.977 -52.016 1.00 95.31 72 VAL A CA 1
ATOM 534 C C . VAL A 1 72 ? 30.333 7.281 -51.405 1.00 95.31 72 VAL A C 1
ATOM 536 O O . VAL A 1 72 ? 29.758 7.795 -50.454 1.00 95.31 72 VAL A O 1
ATOM 539 N N . GLY A 1 73 ? 31.423 7.827 -51.948 1.00 95.00 73 GLY A N 1
ATOM 540 C CA . GLY A 1 73 ? 31.954 9.137 -51.582 1.00 95.00 73 GLY A CA 1
ATOM 541 C C . GLY A 1 73 ? 33.055 9.583 -52.541 1.00 95.00 73 GLY A C 1
ATOM 542 O O . GLY A 1 73 ? 33.810 8.754 -53.056 1.00 95.00 73 GLY A O 1
ATOM 543 N N . ARG A 1 74 ? 33.145 10.891 -52.803 1.00 94.94 74 ARG A N 1
ATOM 544 C CA . ARG A 1 74 ? 34.168 11.506 -53.663 1.00 94.94 74 ARG A CA 1
ATOM 545 C C . ARG A 1 74 ? 34.619 12.830 -53.061 1.00 94.94 74 ARG A C 1
ATOM 547 O O . ARG A 1 74 ? 33.785 13.629 -52.663 1.00 94.94 74 ARG A O 1
ATOM 554 N N . THR A 1 75 ? 35.924 13.071 -53.008 1.00 93.94 75 THR A N 1
ATOM 555 C CA . THR A 1 75 ? 36.469 14.359 -52.556 1.00 93.94 75 THR A CA 1
ATOM 556 C C . THR A 1 75 ? 37.830 14.635 -53.175 1.00 93.94 75 THR A C 1
ATOM 558 O O . THR A 1 75 ? 38.617 13.714 -53.402 1.00 93.94 75 THR A O 1
ATOM 561 N N . LYS A 1 76 ? 38.147 15.905 -53.432 1.00 91.19 76 LYS A N 1
ATOM 562 C CA . LYS A 1 76 ? 39.486 16.300 -53.888 1.00 91.19 76 LYS A CA 1
ATOM 563 C C . LYS A 1 76 ? 40.497 16.127 -52.747 1.00 91.19 76 LYS A C 1
ATOM 565 O O . LYS A 1 76 ? 40.226 16.507 -51.608 1.00 91.19 76 LYS A O 1
ATOM 570 N N . LEU A 1 77 ? 41.668 15.566 -53.058 1.00 87.50 77 LEU A N 1
ATOM 571 C CA . LEU A 1 77 ? 42.775 15.421 -52.108 1.00 87.50 77 LEU A CA 1
ATOM 572 C C . LEU A 1 77 ? 43.380 16.790 -51.762 1.00 87.50 77 LEU A C 1
ATOM 574 O O . LEU A 1 77 ? 43.627 17.083 -50.593 1.00 87.50 77 LEU A O 1
ATOM 578 N N . GLY A 1 78 ? 43.614 17.634 -52.774 1.00 88.12 78 GLY A N 1
ATOM 579 C CA . GLY A 1 78 ? 44.267 18.931 -52.598 1.00 88.12 78 GLY A CA 1
ATOM 580 C C . GLY A 1 78 ? 45.639 18.795 -51.931 1.00 88.12 78 GLY A C 1
ATOM 581 O O . GLY A 1 78 ? 46.396 17.864 -52.210 1.00 88.12 78 GLY A O 1
ATOM 582 N N . ALA A 1 79 ? 45.961 19.714 -51.019 1.00 83.06 79 ALA A N 1
ATOM 583 C CA . ALA A 1 79 ? 47.179 19.647 -50.209 1.00 83.06 79 ALA A CA 1
ATOM 584 C C . ALA A 1 79 ? 47.073 18.674 -49.014 1.00 83.06 79 ALA A C 1
ATOM 586 O O . ALA A 1 79 ? 48.077 18.405 -48.351 1.00 83.06 79 ALA A O 1
ATOM 587 N N . LYS A 1 80 ? 45.886 18.112 -48.740 1.00 85.69 80 LYS A N 1
ATOM 588 C CA . LYS A 1 80 ? 45.620 17.333 -47.525 1.00 85.69 80 LYS A CA 1
ATOM 589 C C . LYS A 1 80 ? 46.429 16.027 -47.510 1.00 85.69 80 LYS A C 1
ATOM 591 O O . LYS A 1 80 ? 46.728 15.422 -48.547 1.00 85.69 80 LYS A O 1
ATOM 596 N N . LYS A 1 81 ? 46.802 15.581 -46.306 1.00 85.12 81 LYS A N 1
ATOM 597 C CA . LYS A 1 81 ? 47.473 14.283 -46.070 1.00 85.12 81 LYS A CA 1
ATOM 598 C C . LYS A 1 81 ? 46.473 13.123 -45.933 1.00 85.12 81 LYS A C 1
ATOM 600 O O . LYS A 1 81 ? 46.835 11.970 -46.159 1.00 85.12 81 LYS A O 1
ATOM 605 N N . LYS A 1 82 ? 45.221 13.436 -45.589 1.00 90.31 82 LYS A N 1
ATOM 606 C CA . LYS A 1 82 ? 44.098 12.507 -45.424 1.00 90.31 82 LYS A CA 1
ATOM 607 C C . LYS A 1 82 ? 42.781 13.188 -45.795 1.00 90.31 82 LYS A C 1
ATOM 609 O O . LYS A 1 82 ? 42.692 14.414 -45.743 1.00 90.31 82 LYS A O 1
ATOM 614 N N . VAL A 1 83 ? 41.780 12.395 -46.150 1.00 92.75 83 VAL A N 1
ATOM 615 C CA . VAL A 1 83 ? 40.405 12.841 -46.405 1.00 92.75 83 VAL A CA 1
ATOM 616 C C . VAL A 1 83 ? 39.422 11.884 -45.739 1.00 92.75 83 VAL A C 1
ATOM 618 O O . VAL A 1 83 ? 39.730 10.699 -45.600 1.00 92.75 83 VAL A O 1
ATOM 621 N N . SER A 1 84 ? 38.256 12.390 -45.344 1.00 94.00 84 SER A N 1
ATOM 622 C CA . SER A 1 84 ? 37.228 11.604 -44.660 1.00 94.00 84 SER A CA 1
ATOM 623 C C . SER A 1 84 ? 35.930 11.562 -45.460 1.00 94.00 84 SER A C 1
ATOM 625 O O . SER A 1 84 ? 35.621 12.495 -46.198 1.00 94.00 84 SER A O 1
ATOM 627 N N . PHE A 1 85 ? 35.180 10.475 -45.306 1.00 94.06 85 PHE A N 1
ATOM 628 C CA . PHE A 1 85 ? 33.887 10.238 -45.942 1.00 94.06 85 PHE A CA 1
ATOM 629 C C . PHE A 1 85 ? 32.919 9.686 -44.910 1.00 94.06 85 PHE A C 1
ATOM 631 O O . PHE A 1 85 ? 33.318 8.826 -44.133 1.00 94.06 85 PHE A O 1
ATOM 638 N N . THR A 1 86 ? 31.651 10.073 -44.963 1.00 93.50 86 THR A N 1
ATOM 639 C CA . THR A 1 86 ? 30.600 9.422 -44.175 1.00 93.50 86 THR A CA 1
ATOM 640 C C . THR A 1 86 ? 29.718 8.613 -45.111 1.00 93.50 86 THR A C 1
ATOM 642 O O . THR A 1 86 ? 29.211 9.147 -46.095 1.00 93.50 86 THR A O 1
ATOM 645 N N . SER A 1 87 ? 29.542 7.324 -44.830 1.00 93.56 87 SER A N 1
ATOM 646 C CA . SER A 1 87 ? 28.722 6.434 -45.653 1.00 93.56 87 SER A CA 1
ATOM 647 C C . SER A 1 87 ? 27.906 5.492 -44.778 1.00 93.56 87 SER A C 1
ATOM 649 O O . SER A 1 87 ? 28.418 4.978 -43.785 1.00 93.56 87 SER A O 1
ATOM 651 N N . ALA A 1 88 ? 26.647 5.269 -45.156 1.00 92.44 88 ALA A N 1
ATOM 652 C CA . ALA A 1 88 ? 25.791 4.293 -44.498 1.00 92.44 88 ALA A CA 1
ATOM 653 C C . ALA A 1 88 ? 26.188 2.862 -44.892 1.00 92.44 88 ALA A C 1
ATOM 655 O O . ALA A 1 88 ? 26.376 2.536 -46.076 1.00 92.44 88 ALA A O 1
ATOM 656 N N . VAL A 1 89 ? 26.290 1.994 -43.891 1.00 92.50 89 VAL A N 1
ATOM 657 C CA . VAL A 1 89 ? 26.333 0.545 -44.084 1.00 92.50 89 VAL A CA 1
ATOM 658 C C . VAL A 1 89 ? 24.979 0.102 -44.657 1.00 92.50 89 VAL A C 1
ATOM 660 O O . VAL A 1 89 ? 23.949 0.600 -44.208 1.00 92.50 89 VAL A O 1
ATOM 663 N N . PRO A 1 90 ? 24.925 -0.796 -45.659 1.00 91.62 90 PRO A N 1
ATOM 664 C CA . PRO A 1 90 ? 23.653 -1.273 -46.200 1.00 91.62 90 PRO A CA 1
ATOM 665 C C . PRO A 1 90 ? 22.749 -1.853 -45.105 1.00 91.62 90 PRO A C 1
ATOM 667 O O . PRO A 1 90 ? 23.214 -2.618 -44.264 1.00 91.62 90 PRO A O 1
ATOM 670 N N . THR A 1 91 ? 21.455 -1.544 -45.156 1.00 88.25 91 THR A N 1
ATOM 671 C CA . THR A 1 91 ? 20.454 -1.994 -44.167 1.00 88.25 91 THR A CA 1
ATOM 672 C C . THR A 1 91 ? 20.246 -3.510 -44.157 1.00 88.25 91 THR A C 1
ATOM 674 O O . THR A 1 91 ? 19.868 -4.068 -43.136 1.00 88.25 91 THR A O 1
ATOM 677 N N . LYS A 1 92 ? 20.543 -4.194 -45.269 1.00 88.19 92 LYS A N 1
ATOM 678 C CA . LYS A 1 92 ? 20.459 -5.661 -45.398 1.00 88.19 92 LYS A CA 1
ATOM 679 C C . LYS A 1 92 ? 21.807 -6.378 -45.217 1.00 88.19 92 LYS A C 1
ATOM 681 O O . LYS A 1 92 ? 21.898 -7.575 -45.478 1.00 88.19 92 LYS A O 1
ATOM 686 N N . ALA A 1 93 ? 22.877 -5.664 -44.853 1.00 88.00 93 ALA A N 1
ATOM 687 C CA . ALA A 1 93 ? 24.205 -6.266 -44.744 1.00 88.00 93 ALA A CA 1
ATOM 688 C C . ALA A 1 93 ? 24.286 -7.272 -43.582 1.00 88.00 93 ALA A C 1
ATOM 690 O O . ALA A 1 93 ? 23.801 -7.002 -42.487 1.00 88.00 93 ALA A O 1
ATOM 691 N N . LYS A 1 94 ? 24.964 -8.401 -43.814 1.00 86.38 94 LYS A N 1
ATOM 692 C CA . LYS A 1 94 ? 25.289 -9.424 -42.807 1.00 86.38 94 LYS A CA 1
ATOM 693 C C . LYS A 1 94 ? 26.780 -9.768 -42.890 1.00 86.38 94 LYS A C 1
ATOM 695 O O . LYS A 1 94 ? 27.371 -9.711 -43.968 1.00 86.38 94 LYS A O 1
ATOM 700 N N . GLY A 1 95 ? 27.404 -10.111 -41.763 1.00 90.69 95 GLY A N 1
ATOM 701 C CA . GLY A 1 95 ? 28.807 -10.536 -41.715 1.00 90.69 95 GLY A CA 1
ATOM 702 C C . GLY A 1 95 ? 29.809 -9.391 -41.893 1.00 90.69 95 GLY A C 1
ATOM 703 O O . GLY A 1 95 ? 30.304 -8.846 -40.911 1.00 90.69 95 GLY A O 1
ATOM 704 N N . SER A 1 96 ? 30.155 -9.020 -43.131 1.00 92.44 96 SER A N 1
ATOM 705 C CA . SER A 1 96 ? 31.079 -7.904 -43.390 1.00 92.44 96 SER A CA 1
ATOM 706 C C . SER A 1 96 ? 30.819 -7.195 -44.718 1.00 92.44 96 SER A C 1
ATOM 708 O O . SER A 1 96 ? 30.359 -7.793 -45.688 1.00 92.44 96 SER A O 1
ATOM 710 N N . VAL A 1 97 ? 31.159 -5.907 -44.775 1.00 95.19 97 VAL A N 1
ATOM 711 C CA . VAL A 1 97 ? 31.067 -5.076 -45.979 1.00 95.19 97 VAL A CA 1
ATOM 712 C C . VAL A 1 97 ? 32.459 -4.605 -46.368 1.00 95.19 97 VAL A C 1
ATOM 714 O O . VAL A 1 97 ? 33.197 -4.036 -45.561 1.00 95.19 97 VAL A O 1
ATOM 717 N N . ARG A 1 98 ? 32.834 -4.834 -47.630 1.00 96.25 98 ARG A N 1
ATOM 718 C CA . ARG A 1 98 ? 34.154 -4.449 -48.140 1.00 96.25 98 ARG A CA 1
ATOM 719 C C . ARG A 1 98 ? 34.127 -3.030 -48.686 1.00 96.25 98 ARG A C 1
ATOM 721 O O . ARG A 1 98 ? 33.305 -2.694 -49.537 1.00 96.25 98 ARG A O 1
ATOM 728 N N . TYR A 1 99 ? 35.086 -2.228 -48.251 1.00 96.88 99 TYR A N 1
ATOM 729 C CA . TYR A 1 99 ? 35.344 -0.881 -48.730 1.00 96.88 99 TYR A CA 1
ATOM 730 C C . TYR A 1 99 ? 36.729 -0.811 -49.363 1.00 96.88 99 TYR A C 1
ATOM 732 O O . TYR A 1 99 ? 37.676 -1.474 -48.934 1.00 96.88 99 TYR A O 1
ATOM 740 N N . ARG A 1 100 ? 36.871 0.028 -50.385 1.00 95.12 100 ARG A N 1
ATOM 741 C CA . ARG A 1 100 ? 38.172 0.390 -50.945 1.00 95.12 100 ARG A CA 1
ATOM 742 C C . ARG A 1 100 ? 38.207 1.853 -51.318 1.00 95.12 100 ARG A C 1
ATOM 744 O O . ARG A 1 100 ? 37.183 2.448 -51.633 1.00 95.12 100 ARG A O 1
ATOM 751 N N . VAL A 1 101 ? 39.404 2.408 -51.349 1.00 94.75 101 VAL A N 1
ATOM 752 C CA . VAL A 1 101 ? 39.640 3.764 -51.818 1.00 94.75 101 VAL A CA 1
ATOM 753 C C . VAL A 1 101 ? 40.524 3.737 -53.051 1.00 94.75 101 VAL A C 1
ATOM 755 O O . VAL A 1 101 ? 41.526 3.015 -53.124 1.00 94.75 101 VAL A O 1
ATOM 758 N N . ARG A 1 102 ? 40.133 4.545 -54.032 1.00 93.81 102 ARG A N 1
ATOM 759 C CA . ARG A 1 102 ? 40.886 4.800 -55.254 1.00 93.81 102 ARG A CA 1
ATOM 760 C C . ARG A 1 102 ? 41.205 6.284 -55.362 1.00 93.81 102 ARG A C 1
ATOM 762 O O . ARG A 1 102 ? 40.385 7.114 -54.988 1.00 93.81 102 ARG A O 1
ATOM 769 N N . ALA A 1 103 ? 42.373 6.618 -55.894 1.00 93.38 103 ALA A N 1
ATOM 770 C CA . ALA A 1 103 ? 42.684 7.978 -56.316 1.00 93.38 103 ALA A CA 1
ATOM 771 C C . ALA A 1 103 ? 42.580 8.072 -57.835 1.00 93.38 103 ALA A C 1
ATOM 773 O O . ALA A 1 103 ? 43.154 7.246 -58.539 1.00 93.38 103 ALA A O 1
ATOM 774 N N . VAL A 1 104 ? 41.853 9.066 -58.327 1.00 93.31 104 VAL A N 1
ATOM 775 C CA . VAL A 1 104 ? 41.628 9.296 -59.754 1.00 93.31 104 VAL A CA 1
ATOM 776 C C . VAL A 1 104 ? 42.315 10.596 -60.153 1.00 93.31 104 VAL A C 1
ATOM 778 O O . VAL A 1 104 ? 42.057 11.642 -59.554 1.00 93.31 104 VAL A O 1
ATOM 781 N N . VAL A 1 105 ? 43.205 10.527 -61.143 1.00 91.94 105 VAL A N 1
ATOM 782 C CA . VAL A 1 105 ? 43.904 11.681 -61.731 1.00 91.94 105 VAL A CA 1
ATOM 783 C C . VAL A 1 105 ? 43.713 11.608 -63.244 1.00 91.94 105 VAL A C 1
ATOM 785 O O . VAL A 1 105 ? 44.300 10.754 -63.910 1.00 91.94 105 VAL A O 1
ATOM 788 N N . GLY A 1 106 ? 42.862 12.477 -63.793 1.00 88.94 106 GLY A N 1
ATOM 789 C CA . GLY A 1 106 ? 42.416 12.352 -65.184 1.00 88.94 106 GLY A CA 1
ATOM 790 C C . GLY A 1 106 ? 41.733 10.999 -65.417 1.00 88.94 106 GLY A C 1
ATOM 791 O O . GLY A 1 106 ? 40.863 10.612 -64.642 1.00 88.94 106 GLY A O 1
ATOM 792 N N . LYS A 1 107 ? 42.169 10.253 -66.441 1.00 88.06 107 LYS A N 1
ATOM 793 C CA . LYS A 1 107 ? 41.658 8.904 -66.760 1.00 88.06 107 LYS A CA 1
ATOM 794 C C . LYS A 1 107 ? 42.318 7.774 -65.945 1.00 88.06 107 LYS A C 1
ATOM 796 O O . LYS A 1 107 ? 41.902 6.624 -66.040 1.00 88.06 107 LYS A O 1
ATOM 801 N N . LYS A 1 108 ? 43.361 8.066 -65.153 1.00 90.06 108 LYS A N 1
ATOM 802 C CA . LYS A 1 108 ? 44.135 7.046 -64.420 1.00 90.06 108 LYS A CA 1
ATOM 803 C C . LYS A 1 108 ? 43.594 6.845 -63.006 1.00 90.06 108 LYS A C 1
ATOM 805 O O . LYS A 1 108 ? 43.328 7.812 -62.293 1.00 90.06 108 LYS A O 1
ATOM 810 N N . THR A 1 109 ? 43.502 5.582 -62.588 1.00 91.00 109 THR A N 1
ATOM 811 C CA . THR A 1 109 ? 43.026 5.178 -61.257 1.00 91.00 109 THR A CA 1
ATOM 812 C C . THR A 1 109 ? 44.116 4.432 -60.491 1.00 91.00 109 THR A C 1
ATOM 814 O O . THR A 1 109 ? 44.714 3.488 -60.999 1.00 91.00 109 THR A O 1
ATOM 817 N N . TYR A 1 110 ? 44.342 4.818 -59.238 1.00 90.94 110 TYR A N 1
ATOM 818 C CA . TYR A 1 110 ? 45.386 4.276 -58.370 1.00 90.94 110 TYR A CA 1
ATOM 819 C C . TYR A 1 110 ? 44.766 3.646 -57.120 1.00 90.94 110 TYR A C 1
ATOM 821 O O . TYR A 1 110 ? 43.824 4.190 -56.542 1.00 90.94 110 TYR A O 1
ATOM 829 N N . ALA A 1 111 ? 45.277 2.488 -56.692 1.00 87.50 111 ALA A N 1
ATOM 830 C CA . ALA A 1 111 ? 44.899 1.889 -55.412 1.00 87.50 111 ALA A CA 1
ATOM 831 C C . ALA A 1 111 ? 45.386 2.766 -54.251 1.00 87.50 111 ALA A C 1
ATOM 833 O O . ALA A 1 111 ? 46.544 3.184 -54.247 1.00 87.50 111 ALA A O 1
ATOM 834 N N . ALA A 1 112 ? 44.512 3.033 -53.281 1.00 86.12 112 ALA A N 1
ATOM 835 C CA . ALA A 1 112 ? 44.874 3.786 -52.084 1.00 86.12 112 ALA A CA 1
ATOM 836 C C . ALA A 1 112 ? 44.792 2.929 -50.816 1.00 86.12 112 ALA A C 1
ATOM 838 O O . ALA A 1 112 ? 45.674 3.034 -49.979 1.00 86.12 112 ALA A O 1
ATOM 839 N N . GLY A 1 113 ? 43.784 2.060 -50.692 1.00 90.44 113 GLY A N 1
ATOM 840 C CA . GLY A 1 113 ? 43.632 1.145 -49.558 1.00 90.44 113 GLY A CA 1
ATOM 841 C C . GLY A 1 113 ? 42.303 0.392 -49.590 1.00 90.44 113 GLY A C 1
ATOM 842 O O . GLY A 1 113 ? 41.425 0.713 -50.393 1.00 90.44 113 GLY A O 1
ATOM 843 N N . SER A 1 114 ? 42.145 -0.595 -48.713 1.00 92.62 114 SER A N 1
ATOM 844 C CA . SER A 1 114 ? 40.903 -1.353 -48.526 1.00 92.62 114 SER A CA 1
ATOM 845 C C . SER A 1 114 ? 40.669 -1.688 -47.058 1.00 92.62 114 SER A C 1
ATOM 847 O O . SER A 1 114 ? 41.606 -1.705 -46.264 1.00 92.62 114 SER A O 1
ATOM 849 N N . LEU A 1 115 ? 39.410 -1.942 -46.710 1.00 95.12 115 LEU A N 1
ATOM 850 C CA . LEU A 1 115 ? 38.952 -2.268 -45.366 1.00 95.12 115 LEU A CA 1
ATOM 851 C C . LEU A 1 115 ? 37.751 -3.215 -45.464 1.00 95.12 115 LEU A C 1
ATOM 853 O O . LEU A 1 115 ? 36.800 -2.915 -46.180 1.00 95.12 115 LEU A O 1
ATOM 857 N N . ASN A 1 116 ? 37.768 -4.315 -44.716 1.00 95.19 116 ASN A N 1
ATOM 858 C CA . ASN A 1 116 ? 36.576 -5.128 -44.482 1.00 95.19 116 ASN A CA 1
ATOM 859 C C . ASN A 1 116 ? 35.979 -4.691 -43.144 1.00 95.19 116 ASN A C 1
ATOM 861 O O . ASN A 1 116 ? 36.616 -4.862 -42.107 1.00 95.19 116 ASN A O 1
ATOM 865 N N . LEU A 1 117 ? 34.795 -4.085 -43.176 1.00 94.75 117 LEU A N 1
ATOM 866 C CA . LEU A 1 117 ? 34.093 -3.633 -41.981 1.00 94.75 117 LEU A CA 1
ATOM 867 C C . LEU A 1 117 ? 33.128 -4.731 -41.532 1.00 94.75 117 LEU A C 1
ATOM 869 O O . LEU A 1 117 ? 32.226 -5.094 -42.287 1.00 94.75 117 LEU A O 1
ATOM 873 N N . ARG A 1 118 ? 33.318 -5.268 -40.324 1.00 93.69 118 ARG A N 1
ATOM 874 C CA . ARG A 1 118 ? 32.399 -6.251 -39.733 1.00 93.69 118 ARG A CA 1
ATOM 875 C C . ARG A 1 118 ? 31.035 -5.600 -39.496 1.00 93.69 118 ARG A C 1
ATOM 877 O O . ARG A 1 118 ? 30.979 -4.472 -39.012 1.00 93.69 118 ARG A O 1
ATOM 884 N N . VAL A 1 119 ? 29.962 -6.315 -39.819 1.00 89.31 119 VAL A N 1
ATOM 885 C CA . VAL A 1 119 ? 28.582 -5.942 -39.506 1.00 89.31 119 VAL A CA 1
ATOM 886 C C . VAL A 1 119 ? 28.085 -6.839 -38.383 1.00 89.31 119 VAL A C 1
ATOM 888 O O . VAL A 1 119 ? 28.189 -8.061 -38.480 1.00 89.31 119 VAL A O 1
ATOM 891 N N . VAL A 1 120 ? 27.589 -6.231 -37.312 1.00 85.44 120 VAL A N 1
ATOM 892 C CA . VAL A 1 120 ? 27.085 -6.927 -36.124 1.00 85.44 120 VAL A CA 1
ATOM 893 C C . VAL A 1 120 ? 25.599 -6.651 -35.939 1.00 85.44 120 VAL A C 1
ATOM 895 O O . VAL A 1 120 ? 25.114 -5.564 -36.257 1.00 85.44 120 VAL A O 1
ATOM 898 N N . THR A 1 121 ? 24.885 -7.650 -35.430 1.00 74.69 121 THR A N 1
ATOM 899 C CA . THR A 1 121 ? 23.496 -7.495 -34.995 1.00 74.69 121 THR A CA 1
ATOM 900 C C . THR A 1 121 ? 23.471 -6.691 -33.705 1.00 74.69 121 THR A C 1
ATOM 902 O O . THR A 1 121 ? 24.328 -6.879 -32.842 1.00 74.69 121 THR A O 1
ATOM 905 N N . GLN A 1 122 ? 22.495 -5.797 -33.580 1.00 68.94 122 GLN A N 1
ATOM 906 C CA . GLN A 1 122 ? 22.255 -5.112 -32.322 1.00 68.94 122 GLN A CA 1
ATOM 907 C C . GLN A 1 122 ? 21.591 -6.086 -31.343 1.00 68.94 122 GLN A C 1
ATOM 909 O O . GLN A 1 122 ? 20.543 -6.646 -31.651 1.00 68.94 122 GLN A O 1
ATOM 914 N N . GLN A 1 123 ? 22.203 -6.287 -30.183 1.00 61.94 123 GLN A N 1
ATOM 915 C CA . GLN A 1 123 ? 21.652 -7.064 -29.080 1.00 61.94 123 GLN A CA 1
ATOM 916 C C . GLN A 1 123 ? 21.400 -6.142 -27.890 1.00 61.94 123 GLN A C 1
ATOM 918 O O . GLN A 1 123 ? 22.226 -5.290 -27.551 1.00 61.94 123 GLN A O 1
ATOM 923 N N . LEU A 1 124 ? 20.232 -6.314 -27.282 1.00 58.12 124 LEU A N 1
ATOM 924 C CA . LEU A 1 124 ? 19.919 -5.812 -25.952 1.00 58.12 124 LEU A CA 1
ATOM 925 C C . LEU A 1 124 ? 20.185 -6.934 -24.940 1.00 58.12 124 LEU A C 1
ATOM 927 O O . LEU A 1 124 ? 20.114 -8.105 -25.324 1.00 58.12 124 LEU A O 1
ATOM 931 N N . PRO A 1 125 ? 20.486 -6.613 -23.673 1.00 53.50 125 PRO A N 1
ATOM 932 C CA . PRO A 1 125 ? 20.668 -7.642 -22.663 1.00 53.50 125 PRO A CA 1
ATOM 933 C C . PRO A 1 125 ? 19.356 -8.416 -22.489 1.00 53.50 125 PRO A C 1
ATOM 935 O O . PRO A 1 125 ? 18.266 -7.835 -22.481 1.00 53.50 125 PRO A O 1
ATOM 938 N N . ALA A 1 126 ? 19.467 -9.738 -22.367 1.00 47.06 126 ALA A N 1
ATOM 939 C CA . ALA A 1 126 ? 18.348 -10.589 -22.003 1.00 47.06 126 ALA A CA 1
ATOM 940 C C . ALA A 1 126 ? 18.094 -10.416 -20.501 1.00 47.06 126 ALA A C 1
ATOM 942 O O . ALA A 1 126 ? 18.730 -11.073 -19.689 1.00 47.06 126 ALA A O 1
ATOM 943 N N . ARG A 1 127 ? 17.155 -9.518 -20.182 1.00 49.66 127 ARG A N 1
ATOM 944 C CA . ARG A 1 127 ? 16.676 -9.158 -18.837 1.00 49.66 127 ARG A CA 1
ATOM 945 C C . ARG A 1 127 ? 17.704 -8.392 -17.969 1.00 49.66 127 ARG A C 1
ATOM 947 O O . ARG A 1 127 ? 18.891 -8.703 -17.988 1.00 49.66 127 ARG A O 1
ATOM 954 N N . PRO A 1 128 ? 17.276 -7.366 -17.213 1.00 50.06 128 PRO A N 1
ATOM 955 C CA . PRO A 1 128 ? 18.063 -6.840 -16.099 1.00 50.06 128 PRO A CA 1
ATOM 956 C C . PRO A 1 128 ? 18.272 -7.936 -15.045 1.00 50.06 128 PRO A C 1
ATOM 958 O O . PRO A 1 128 ? 17.368 -8.729 -14.790 1.00 50.06 128 PRO A O 1
ATOM 961 N N . GLY A 1 129 ? 19.474 -7.990 -14.467 1.00 41.97 129 GLY A N 1
ATOM 962 C CA . GLY A 1 129 ? 19.905 -9.071 -13.570 1.00 41.97 129 GLY A CA 1
ATOM 963 C C . GLY A 1 129 ? 19.226 -9.102 -12.196 1.00 41.97 129 GLY A C 1
ATOM 964 O O . GLY A 1 129 ? 19.180 -10.165 -11.591 1.00 41.97 129 GLY A O 1
ATOM 965 N N . SER A 1 130 ? 18.671 -7.987 -11.714 1.00 44.56 130 SER A N 1
ATOM 966 C CA . SER A 1 130 ? 17.813 -7.940 -10.523 1.00 44.56 130 SER A CA 1
ATOM 967 C C . SER A 1 130 ? 17.089 -6.594 -10.442 1.00 44.56 130 SER A C 1
ATOM 969 O O . SER A 1 130 ? 17.654 -5.568 -10.826 1.00 44.56 130 SER A O 1
ATOM 971 N N . VAL A 1 131 ? 15.835 -6.598 -9.977 1.00 49.69 131 VAL A N 1
ATOM 972 C CA . VAL A 1 131 ? 15.144 -5.393 -9.500 1.00 49.69 131 VAL A CA 1
ATOM 973 C C . VAL A 1 131 ? 14.334 -5.733 -8.258 1.00 49.69 131 VAL A C 1
ATOM 975 O O . VAL A 1 131 ? 13.204 -6.199 -8.368 1.00 49.69 131 VAL A O 1
ATOM 978 N N . ASP A 1 132 ? 14.936 -5.505 -7.093 1.00 45.50 132 ASP A N 1
ATOM 979 C CA . ASP A 1 132 ? 14.249 -5.545 -5.801 1.00 45.50 132 ASP A CA 1
ATOM 980 C C . ASP A 1 132 ? 13.702 -4.147 -5.495 1.00 45.50 132 ASP A C 1
ATOM 982 O O . ASP A 1 132 ? 14.452 -3.171 -5.453 1.00 45.50 132 ASP A O 1
ATOM 986 N N . ALA A 1 133 ? 12.390 -4.008 -5.306 1.00 49.62 133 ALA A N 1
ATOM 987 C CA . ALA A 1 133 ? 11.776 -2.697 -5.077 1.00 49.62 133 ALA A CA 1
ATOM 988 C C . ALA A 1 133 ? 12.168 -2.055 -3.729 1.00 49.62 133 ALA A C 1
ATOM 990 O O . ALA A 1 133 ? 12.036 -0.841 -3.576 1.00 49.62 133 ALA A O 1
ATOM 991 N N . ASP A 1 134 ? 12.694 -2.833 -2.779 1.00 45.53 134 ASP A N 1
ATOM 992 C CA . ASP A 1 134 ? 12.850 -2.395 -1.382 1.00 45.53 134 ASP A CA 1
ATOM 993 C C . ASP A 1 134 ? 14.235 -1.831 -1.042 1.00 45.53 134 ASP A C 1
ATOM 995 O O . ASP A 1 134 ? 14.424 -1.172 -0.015 1.00 45.53 134 ASP A O 1
ATOM 999 N N . VAL A 1 135 ? 15.198 -2.021 -1.942 1.00 47.50 135 VAL A N 1
ATOM 1000 C CA . VAL A 1 135 ? 16.551 -1.465 -1.870 1.00 47.50 135 VAL A CA 1
ATOM 1001 C C . VAL A 1 135 ? 16.785 -0.731 -3.180 1.00 47.50 135 VAL A C 1
ATOM 1003 O O . VAL A 1 135 ? 16.382 -1.226 -4.225 1.00 47.50 135 VAL A O 1
ATOM 1006 N N . ALA A 1 136 ? 17.401 0.453 -3.155 1.00 48.53 136 ALA A N 1
ATOM 1007 C CA . ALA A 1 136 ? 17.726 1.217 -4.360 1.00 48.53 136 ALA A CA 1
ATOM 1008 C C . ALA A 1 136 ? 18.387 0.318 -5.429 1.00 48.53 136 ALA A C 1
ATOM 1010 O O . ALA A 1 136 ? 19.589 0.059 -5.389 1.00 48.53 136 ALA A O 1
ATOM 1011 N N . THR A 1 137 ? 17.594 -0.201 -6.369 1.00 49.62 137 THR A N 1
ATOM 1012 C CA . THR A 1 137 ? 18.100 -1.174 -7.333 1.00 49.62 137 THR A CA 1
ATOM 1013 C C . THR A 1 137 ? 18.957 -0.462 -8.366 1.00 49.62 137 THR A C 1
ATOM 1015 O O . THR A 1 137 ? 18.614 0.592 -8.892 1.00 49.62 137 THR A O 1
ATOM 1018 N N . THR A 1 138 ? 20.071 -1.076 -8.748 1.00 48.59 138 THR A N 1
ATOM 1019 C CA . THR A 1 138 ? 20.797 -0.663 -9.949 1.00 48.59 138 THR A CA 1
ATOM 1020 C C . THR A 1 138 ? 20.311 -1.429 -11.181 1.00 48.59 138 THR A C 1
ATOM 1022 O O . THR A 1 138 ? 20.508 -2.637 -11.270 1.00 48.59 138 THR A O 1
ATOM 1025 N N . TYR A 1 139 ? 19.732 -0.741 -12.173 1.00 50.47 139 TYR A N 1
ATOM 1026 C CA . TYR A 1 139 ? 19.444 -1.353 -13.473 1.00 50.47 139 TYR A CA 1
ATOM 1027 C 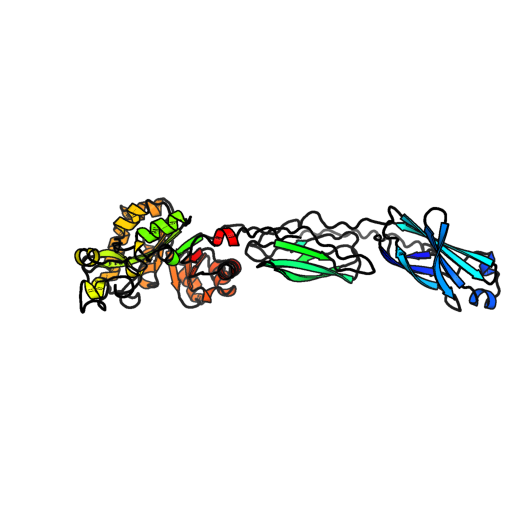C . TYR A 1 139 ? 20.736 -1.431 -14.315 1.00 50.47 139 TYR A C 1
ATOM 1029 O O . TYR A 1 139 ? 21.216 -0.458 -14.902 1.00 50.47 139 TYR A O 1
ATOM 1037 N N . ALA A 1 140 ? 21.333 -2.615 -14.424 1.00 49.59 140 ALA A N 1
ATOM 1038 C CA . ALA A 1 140 ? 22.473 -2.838 -15.316 1.00 49.59 140 ALA A CA 1
ATOM 1039 C C . ALA A 1 140 ? 22.005 -3.408 -16.664 1.00 49.59 140 ALA A C 1
ATOM 1041 O O . ALA A 1 140 ? 21.187 -4.326 -16.709 1.00 49.59 140 ALA A O 1
ATOM 1042 N N . GLY A 1 141 ? 22.528 -2.887 -17.781 1.00 51.72 141 GLY A N 1
ATOM 1043 C CA . GLY A 1 141 ? 22.165 -3.397 -19.101 1.00 51.72 141 GLY A CA 1
ATOM 1044 C C . GLY A 1 141 ? 23.220 -3.170 -20.180 1.00 51.72 141 GLY A C 1
ATOM 1045 O O . GLY A 1 141 ? 23.448 -2.048 -20.614 1.00 51.72 141 GLY A O 1
ATOM 1046 N N . THR A 1 142 ? 23.796 -4.248 -20.707 1.00 53.78 142 THR A N 1
ATOM 1047 C CA . THR A 1 142 ? 24.790 -4.197 -21.790 1.00 53.78 142 THR A CA 1
ATOM 1048 C C . THR A 1 142 ? 24.138 -4.089 -23.173 1.00 53.78 142 THR A C 1
ATOM 1050 O O . THR A 1 142 ? 23.576 -5.052 -23.689 1.00 53.78 142 THR A O 1
ATOM 1053 N N . LEU A 1 143 ? 24.238 -2.925 -23.824 1.00 58.53 143 LEU A N 1
ATOM 1054 C CA . LEU A 1 143 ? 23.841 -2.732 -25.227 1.00 58.53 143 LEU A CA 1
ATOM 1055 C C . LEU A 1 143 ? 24.996 -3.127 -26.157 1.00 58.53 143 LEU A C 1
ATOM 1057 O O . LEU A 1 143 ? 26.036 -2.494 -26.107 1.00 58.53 143 LEU A O 1
ATOM 1061 N N . THR A 1 144 ? 24.839 -4.070 -27.086 1.00 59.97 144 THR A N 1
ATOM 1062 C CA . THR A 1 144 ? 25.940 -4.405 -28.014 1.00 59.97 144 THR A CA 1
ATOM 1063 C C . THR A 1 144 ? 25.552 -4.208 -29.483 1.00 59.97 144 THR A C 1
ATOM 1065 O O . THR A 1 144 ? 24.569 -4.788 -29.931 1.00 59.97 144 THR A O 1
ATOM 1068 N N . PRO A 1 145 ? 26.315 -3.428 -30.276 1.00 63.12 145 PRO A N 1
ATOM 1069 C CA . PRO A 1 145 ? 27.483 -2.655 -29.866 1.00 63.12 145 PRO A CA 1
ATOM 1070 C C . PRO A 1 145 ? 27.093 -1.285 -29.277 1.00 63.12 145 PRO A C 1
ATOM 1072 O O . PRO A 1 145 ? 26.310 -0.541 -29.875 1.00 63.12 145 PRO A O 1
ATOM 1075 N N . VAL A 1 146 ? 27.705 -0.899 -28.154 1.00 65.69 146 VAL A N 1
ATOM 1076 C CA . VAL A 1 146 ? 27.556 0.460 -27.625 1.00 65.69 146 VAL A CA 1
ATOM 1077 C C . VAL A 1 146 ? 28.245 1.469 -28.560 1.00 65.69 146 VAL A C 1
ATOM 1079 O O . VAL A 1 146 ? 29.345 1.235 -29.077 1.00 65.69 146 VAL A O 1
ATOM 1082 N N . ARG A 1 147 ? 27.608 2.619 -28.805 1.00 75.81 147 ARG A N 1
ATOM 1083 C CA . ARG A 1 147 ? 28.226 3.763 -29.491 1.00 75.81 147 ARG A CA 1
ATOM 1084 C C . ARG A 1 147 ? 28.371 4.922 -28.531 1.00 75.81 147 ARG A C 1
ATOM 1086 O O . ARG A 1 147 ? 27.380 5.363 -27.964 1.00 75.81 147 ARG A O 1
ATOM 1093 N N . ALA A 1 148 ? 29.596 5.429 -28.411 1.00 77.88 148 ALA A N 1
ATOM 1094 C CA . ALA A 1 148 ? 29.872 6.600 -27.595 1.00 77.88 148 ALA A CA 1
ATOM 1095 C C . ALA A 1 148 ? 28.922 7.753 -27.965 1.00 77.88 148 ALA A C 1
ATOM 1097 O O . ALA A 1 148 ? 28.827 8.109 -29.142 1.00 77.88 148 ALA A O 1
ATOM 1098 N N . GLY A 1 149 ? 28.227 8.305 -26.971 1.00 78.81 149 GLY A N 1
ATOM 1099 C CA . GLY A 1 149 ? 27.297 9.425 -27.145 1.00 78.81 149 GLY A CA 1
ATOM 1100 C C . GLY A 1 149 ? 25.874 9.051 -27.578 1.00 78.81 149 GLY A C 1
ATOM 1101 O O . GLY A 1 149 ? 25.057 9.947 -27.759 1.00 78.81 149 GLY A O 1
ATOM 1102 N N . ARG A 1 150 ? 25.538 7.763 -27.738 1.00 83.88 150 ARG A N 1
ATOM 1103 C CA . ARG A 1 150 ? 24.140 7.347 -27.941 1.00 83.88 150 ARG A CA 1
ATOM 1104 C C . ARG A 1 150 ? 23.360 7.509 -26.632 1.00 83.88 150 ARG A C 1
ATOM 1106 O O . ARG A 1 150 ? 23.761 6.942 -25.618 1.00 83.88 150 ARG A O 1
ATOM 1113 N N . GLN A 1 151 ? 22.252 8.245 -26.661 1.00 85.81 151 GLN A N 1
ATOM 1114 C CA . GLN A 1 151 ? 21.390 8.408 -25.489 1.00 85.81 151 GLN A CA 1
ATOM 1115 C C . GLN A 1 151 ? 20.673 7.092 -25.162 1.00 85.81 151 GLN A C 1
ATOM 1117 O O . GLN A 1 151 ? 20.124 6.430 -26.050 1.00 85.81 151 GLN A O 1
ATOM 1122 N N . VAL A 1 152 ? 20.688 6.732 -23.883 1.00 81.31 152 VAL A N 1
ATOM 1123 C CA . VAL A 1 152 ? 19.988 5.578 -23.320 1.00 81.31 152 VAL A CA 1
ATOM 1124 C C . VAL A 1 152 ? 19.143 6.066 -22.151 1.00 81.31 152 VAL A C 1
ATOM 1126 O O . VAL A 1 152 ? 19.650 6.783 -21.287 1.00 81.31 152 VAL A O 1
ATOM 1129 N N . THR A 1 153 ? 17.871 5.688 -22.133 1.00 84.44 153 THR A N 1
ATOM 1130 C CA . THR A 1 153 ? 16.928 6.022 -21.066 1.00 84.44 153 THR A CA 1
ATOM 1131 C C . THR A 1 153 ? 16.381 4.764 -20.408 1.00 84.44 153 THR A C 1
ATOM 1133 O O . THR A 1 153 ? 16.219 3.727 -21.058 1.00 84.44 153 THR A O 1
ATOM 1136 N N . VAL A 1 154 ? 16.097 4.869 -19.112 1.00 82.25 154 VAL A N 1
ATOM 1137 C CA . VAL A 1 154 ? 15.216 3.934 -18.408 1.00 82.25 154 VAL A CA 1
ATOM 1138 C C . VAL A 1 154 ? 13.852 4.597 -18.327 1.00 82.25 154 VAL A C 1
ATOM 1140 O O . VAL A 1 154 ? 13.741 5.741 -17.881 1.00 82.25 154 VAL A O 1
ATOM 1143 N N . GLU A 1 155 ? 12.832 3.891 -18.794 1.00 87.44 155 GLU A N 1
ATOM 1144 C CA . GLU A 1 155 ? 11.446 4.332 -18.749 1.00 87.44 155 GLU A CA 1
ATOM 1145 C C . GLU A 1 155 ? 10.678 3.463 -17.741 1.00 87.44 155 GLU A C 1
ATOM 1147 O O . GLU A 1 155 ? 10.877 2.247 -17.699 1.00 87.44 155 GLU A O 1
ATOM 1152 N N . ARG A 1 156 ? 9.811 4.084 -16.937 1.00 88.31 156 ARG A N 1
ATOM 1153 C CA . ARG A 1 156 ? 8.880 3.427 -16.010 1.00 88.31 156 ARG A CA 1
ATOM 1154 C C . ARG A 1 156 ? 7.456 3.604 -16.521 1.00 88.31 156 ARG A C 1
ATOM 1156 O O . ARG A 1 156 ? 7.092 4.710 -16.917 1.00 88.31 156 ARG A O 1
ATOM 1163 N N . HIS A 1 157 ? 6.664 2.542 -16.500 1.00 88.81 157 HIS A N 1
ATOM 1164 C CA . HIS A 1 157 ? 5.253 2.587 -16.857 1.00 88.81 157 HIS A CA 1
ATOM 1165 C C . HIS A 1 157 ? 4.392 2.746 -15.604 1.00 88.81 157 HIS A C 1
ATOM 1167 O O . HIS A 1 157 ? 4.410 1.878 -14.730 1.00 88.81 157 HIS A O 1
ATOM 1173 N N . VAL A 1 158 ? 3.645 3.844 -15.532 1.00 79.00 158 VAL A N 1
ATOM 1174 C CA . VAL A 1 158 ? 2.674 4.135 -14.467 1.00 79.00 158 VAL A CA 1
ATOM 1175 C C . VAL A 1 158 ? 1.425 4.699 -15.141 1.00 79.00 158 VAL A C 1
ATOM 1177 O O . VAL A 1 158 ? 1.553 5.483 -16.077 1.00 79.00 158 VAL A O 1
ATOM 1180 N N . ASP A 1 159 ? 0.238 4.261 -14.718 1.00 76.38 159 ASP A N 1
ATOM 1181 C CA . ASP A 1 159 ? -1.060 4.759 -15.212 1.00 76.38 159 ASP A CA 1
ATOM 1182 C C . ASP A 1 159 ? -1.201 4.788 -16.746 1.00 76.38 159 ASP A C 1
ATOM 1184 O O . ASP A 1 159 ? -1.698 5.743 -17.335 1.00 76.38 159 ASP A O 1
ATOM 1188 N N . GLY A 1 160 ? -0.729 3.736 -17.422 1.00 83.00 160 GLY A N 1
ATOM 1189 C CA . GLY A 1 160 ? -0.851 3.617 -18.880 1.00 83.00 160 GLY A CA 1
ATOM 1190 C C . GLY A 1 160 ? 0.192 4.401 -19.687 1.00 83.00 160 GLY A C 1
ATOM 1191 O O . GLY A 1 160 ? 0.125 4.404 -20.916 1.00 83.00 160 GLY A O 1
ATOM 1192 N N . ALA A 1 161 ? 1.162 5.054 -19.037 1.00 88.44 161 ALA A N 1
ATOM 1193 C CA . ALA A 1 161 ? 2.165 5.874 -19.708 1.00 88.44 161 ALA A CA 1
ATOM 1194 C C . ALA A 1 161 ? 3.605 5.511 -19.323 1.00 88.44 161 ALA A C 1
ATOM 1196 O O . ALA A 1 161 ? 3.942 5.307 -18.157 1.00 88.44 161 ALA A O 1
ATOM 1197 N N . TRP A 1 162 ? 4.491 5.496 -20.323 1.00 91.50 162 TRP A N 1
ATOM 1198 C CA . TRP A 1 162 ? 5.939 5.386 -20.130 1.00 91.50 162 TRP A CA 1
ATOM 1199 C C . TRP A 1 162 ? 6.556 6.758 -19.840 1.00 91.50 162 TRP A C 1
ATOM 1201 O O . TRP A 1 162 ? 6.447 7.679 -20.647 1.00 91.50 162 TRP A O 1
ATOM 1211 N N . THR A 1 163 ? 7.272 6.876 -18.724 1.00 90.81 163 THR A N 1
ATOM 1212 C CA . THR A 1 163 ? 7.963 8.101 -18.293 1.00 90.81 163 THR A CA 1
ATOM 1213 C C . THR A 1 163 ? 9.459 7.849 -18.143 1.00 90.81 163 THR A C 1
ATOM 1215 O O . THR A 1 163 ? 9.872 6.833 -17.588 1.00 90.81 163 THR A O 1
ATOM 1218 N N . THR A 1 164 ? 10.299 8.757 -18.647 1.00 90.19 164 THR A N 1
ATOM 1219 C CA . THR A 1 164 ? 11.758 8.646 -18.473 1.00 90.19 164 THR A CA 1
ATOM 1220 C C . THR A 1 164 ? 12.121 8.927 -17.018 1.00 90.19 164 THR A C 1
ATOM 1222 O O . THR A 1 164 ? 11.896 10.032 -16.537 1.00 90.19 164 THR A O 1
ATOM 1225 N N . VAL A 1 165 ? 12.727 7.950 -16.342 1.00 85.31 165 VAL A N 1
ATOM 1226 C CA . VAL A 1 165 ? 13.169 8.057 -14.938 1.00 85.31 165 VAL A CA 1
ATOM 1227 C C . VAL A 1 165 ? 14.685 8.192 -14.797 1.00 85.31 165 VAL A C 1
ATOM 1229 O O . VAL A 1 165 ? 15.176 8.653 -13.774 1.00 85.31 165 VAL A O 1
ATOM 1232 N N . ALA A 1 166 ? 15.444 7.829 -15.833 1.00 82.00 166 ALA A N 1
ATOM 1233 C CA . ALA A 1 166 ? 16.880 8.070 -15.895 1.00 82.00 166 ALA A CA 1
ATOM 1234 C C . ALA A 1 166 ? 17.347 8.224 -17.340 1.00 82.00 166 ALA A C 1
ATOM 1236 O O . ALA A 1 166 ? 16.812 7.598 -18.255 1.00 82.00 166 ALA A O 1
ATOM 1237 N N . THR A 1 167 ? 18.386 9.033 -17.536 1.00 85.69 167 THR A N 1
ATOM 1238 C CA . THR A 1 167 ? 19.035 9.245 -18.833 1.00 85.69 167 THR A CA 1
ATOM 1239 C C . THR A 1 167 ? 20.544 9.165 -18.670 1.00 85.69 167 THR A C 1
ATOM 1241 O O . THR A 1 167 ? 21.110 9.750 -17.753 1.00 85.69 167 THR A O 1
ATOM 1244 N N . THR A 1 168 ? 21.214 8.494 -19.602 1.00 80.38 168 THR A N 1
ATOM 1245 C CA . THR A 1 168 ? 22.672 8.528 -19.724 1.00 80.38 168 THR A CA 1
ATOM 1246 C C . THR A 1 168 ? 23.098 8.534 -21.189 1.00 80.38 168 THR A C 1
ATOM 1248 O O . THR A 1 168 ? 22.292 8.358 -22.106 1.00 80.38 168 THR A O 1
ATOM 1251 N N . SER A 1 169 ? 24.394 8.720 -21.412 1.00 81.44 169 SER A N 1
ATOM 1252 C CA . SER A 1 169 ? 25.024 8.533 -22.712 1.00 81.44 169 SER A CA 1
ATOM 1253 C C . SER A 1 169 ? 25.970 7.348 -22.674 1.00 81.44 169 SER A C 1
ATOM 1255 O O . SER A 1 169 ? 26.813 7.204 -21.790 1.00 81.44 169 SER A O 1
ATOM 1257 N N . ALA A 1 170 ? 25.850 6.515 -23.692 1.00 71.75 170 ALA A N 1
ATOM 1258 C CA . ALA A 1 170 ? 26.670 5.344 -23.878 1.00 71.75 170 ALA A CA 1
ATOM 1259 C C . ALA A 1 170 ? 28.182 5.654 -23.915 1.00 71.75 170 ALA A C 1
ATOM 1261 O O . ALA A 1 170 ? 28.605 6.588 -24.602 1.00 71.75 170 ALA A O 1
ATOM 1262 N N . LYS A 1 171 ? 29.009 4.843 -23.232 1.00 69.12 171 LYS A N 1
ATOM 1263 C CA . LYS A 1 171 ? 30.486 4.864 -23.338 1.00 69.12 171 LYS A CA 1
ATOM 1264 C C . LYS A 1 171 ? 30.971 3.822 -24.360 1.00 69.12 171 LYS A C 1
ATOM 1266 O O . LYS A 1 171 ? 30.180 3.119 -24.965 1.00 69.12 171 LYS A O 1
ATOM 1271 N N . LYS A 1 172 ? 32.278 3.727 -24.631 1.00 63.66 172 LYS A N 1
ATOM 1272 C CA . LYS A 1 172 ? 32.810 2.819 -25.677 1.00 63.66 172 LYS A CA 1
ATOM 1273 C C . LYS A 1 172 ? 32.726 1.316 -25.345 1.00 63.66 172 LYS A C 1
ATOM 1275 O O . LYS A 1 172 ? 32.944 0.529 -26.261 1.00 63.66 172 LYS A O 1
ATOM 1280 N N . ALA A 1 173 ? 32.468 0.944 -24.089 1.00 58.03 173 ALA A N 1
ATOM 1281 C CA . ALA A 1 173 ? 32.527 -0.440 -23.609 1.00 58.03 173 ALA A CA 1
ATOM 1282 C C . ALA A 1 173 ? 31.147 -0.973 -23.187 1.00 58.03 173 ALA A C 1
ATOM 1284 O O . ALA A 1 173 ? 30.699 -1.933 -23.791 1.00 58.03 173 ALA A O 1
ATOM 1285 N N . ASP A 1 174 ? 30.448 -0.294 -22.269 1.00 60.56 174 ASP A N 1
ATOM 1286 C CA . ASP A 1 174 ? 29.132 -0.692 -21.741 1.00 60.56 174 ASP A CA 1
ATOM 1287 C C . ASP A 1 174 ? 28.321 0.529 -21.269 1.00 60.56 174 ASP A C 1
ATOM 1289 O O . ASP A 1 174 ? 28.841 1.653 -21.204 1.00 60.5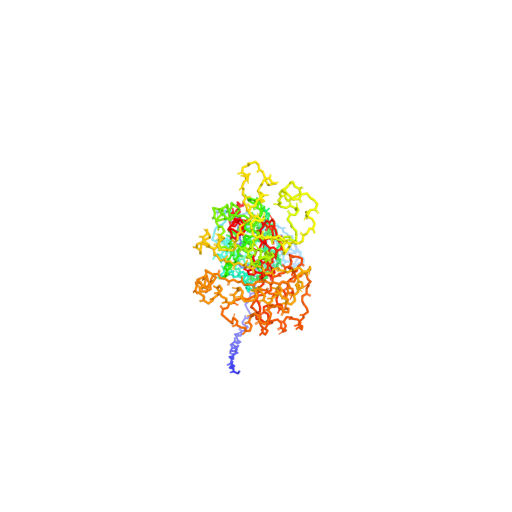6 174 ASP A O 1
ATOM 1293 N N . VAL A 1 175 ? 27.040 0.313 -20.948 1.00 61.31 175 VAL A N 1
ATOM 1294 C CA . VAL A 1 175 ? 26.164 1.290 -20.280 1.00 61.31 175 VAL A CA 1
ATOM 1295 C C . VAL A 1 175 ? 25.575 0.647 -19.030 1.00 61.31 175 VAL A C 1
ATOM 1297 O O . VAL A 1 175 ? 25.075 -0.465 -19.087 1.00 61.31 175 VAL A O 1
ATOM 1300 N N . ALA A 1 176 ? 25.610 1.348 -17.904 1.00 62.69 176 ALA A N 1
AT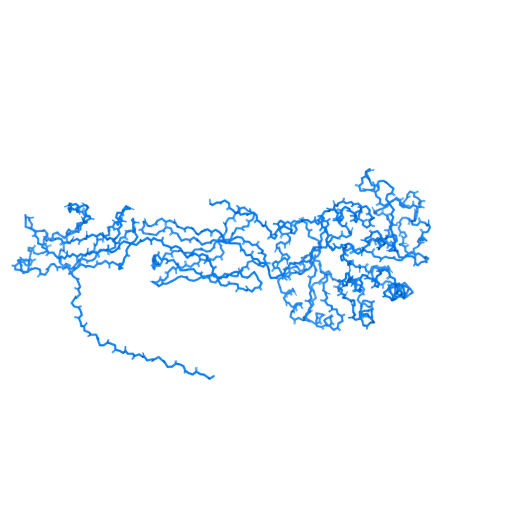OM 1301 C CA . ALA A 1 176 ? 24.882 0.970 -16.697 1.00 62.69 176 ALA A CA 1
ATOM 1302 C C . ALA A 1 176 ? 24.115 2.198 -16.195 1.00 62.69 176 ALA A C 1
ATOM 1304 O O . ALA A 1 176 ? 24.631 3.316 -16.288 1.00 62.69 176 ALA A O 1
ATOM 1305 N N . LEU A 1 177 ? 22.889 1.997 -15.709 1.00 61.88 177 LEU A N 1
ATOM 1306 C CA . LEU A 1 177 ? 22.034 3.048 -15.158 1.00 61.88 177 LEU A CA 1
ATOM 1307 C C . LEU A 1 177 ? 21.490 2.595 -13.805 1.00 61.88 177 LEU A C 1
ATOM 1309 O O . LEU A 1 177 ? 20.541 1.827 -13.734 1.00 61.88 177 LEU A O 1
ATOM 1313 N N . ALA A 1 178 ? 22.043 3.110 -12.713 1.00 61.72 178 ALA A N 1
ATOM 1314 C CA . ALA A 1 178 ? 21.363 2.965 -11.433 1.00 61.72 178 ALA A CA 1
ATOM 1315 C C . ALA A 1 178 ? 20.103 3.838 -11.432 1.00 61.72 178 ALA A C 1
ATOM 1317 O O . ALA A 1 178 ? 20.173 5.012 -11.799 1.00 61.72 178 ALA A O 1
ATOM 1318 N N . VAL A 1 179 ? 18.959 3.269 -11.052 1.00 63.78 179 VAL A N 1
ATOM 1319 C CA . VAL A 1 179 ? 17.704 4.015 -10.935 1.00 63.78 179 VAL A CA 1
ATOM 1320 C C . VAL A 1 179 ? 17.028 3.563 -9.663 1.00 63.78 179 VAL A C 1
ATOM 1322 O O . VAL A 1 179 ? 16.730 2.382 -9.544 1.00 63.78 179 VAL A O 1
ATOM 1325 N N . ALA A 1 180 ? 16.748 4.482 -8.740 1.00 64.75 180 ALA A N 1
ATOM 1326 C CA . ALA A 1 180 ? 15.917 4.148 -7.593 1.00 64.75 180 ALA A CA 1
ATOM 1327 C C . ALA A 1 180 ? 14.586 3.580 -8.111 1.00 64.75 180 ALA A C 1
ATOM 1329 O O . ALA A 1 180 ? 13.826 4.272 -8.799 1.00 64.75 180 ALA A O 1
ATOM 1330 N N . ALA A 1 181 ? 14.354 2.291 -7.861 1.00 64.06 181 ALA A N 1
ATOM 1331 C CA . ALA A 1 181 ? 13.089 1.667 -8.192 1.00 64.06 181 ALA A CA 1
ATOM 1332 C C . ALA A 1 181 ? 11.978 2.359 -7.394 1.00 64.06 181 ALA A C 1
ATOM 1334 O O . ALA A 1 181 ? 12.204 2.889 -6.304 1.00 64.06 181 ALA A O 1
ATOM 1335 N N . ALA A 1 182 ? 10.772 2.373 -7.954 1.00 69.94 182 ALA A N 1
ATOM 1336 C CA . ALA A 1 182 ? 9.599 2.621 -7.144 1.00 69.94 182 ALA A CA 1
ATOM 1337 C C . ALA A 1 182 ? 9.559 1.535 -6.067 1.00 69.94 182 ALA A C 1
ATOM 1339 O O . ALA A 1 182 ? 9.773 0.366 -6.385 1.00 69.94 182 ALA A O 1
ATOM 1340 N N . ARG A 1 183 ? 9.236 1.906 -4.828 1.00 73.88 183 ARG A N 1
ATOM 1341 C CA . ARG A 1 183 ? 8.974 0.944 -3.744 1.00 73.88 183 ARG A CA 1
ATOM 1342 C C . ARG A 1 183 ? 7.571 0.332 -3.861 1.00 73.88 183 ARG A C 1
ATOM 1344 O O . ARG A 1 183 ? 6.910 0.051 -2.878 1.00 73.88 183 ARG A O 1
ATOM 1351 N N . TYR A 1 184 ? 7.098 0.187 -5.095 1.00 80.81 184 TYR A N 1
ATOM 1352 C CA . TYR A 1 184 ? 5.885 -0.516 -5.477 1.00 80.81 184 TYR A CA 1
ATOM 1353 C C . TYR A 1 184 ? 6.136 -1.243 -6.805 1.00 80.81 184 TYR A C 1
ATOM 1355 O O . TYR A 1 184 ? 6.977 -0.796 -7.599 1.00 80.81 184 TYR A O 1
ATOM 1363 N N . PRO A 1 185 ? 5.421 -2.349 -7.079 1.00 83.50 185 PRO A N 1
ATOM 1364 C CA . PRO A 1 185 ? 5.535 -3.062 -8.343 1.00 83.50 185 PRO A CA 1
ATOM 1365 C C . PRO A 1 185 ? 5.234 -2.151 -9.537 1.00 83.50 185 PRO A C 1
ATOM 1367 O O . PRO A 1 185 ? 4.166 -1.553 -9.641 1.00 83.50 185 PRO A O 1
ATOM 1370 N N . ALA A 1 186 ? 6.183 -2.037 -10.461 1.00 84.44 186 ALA A N 1
ATOM 1371 C CA . ALA A 1 186 ?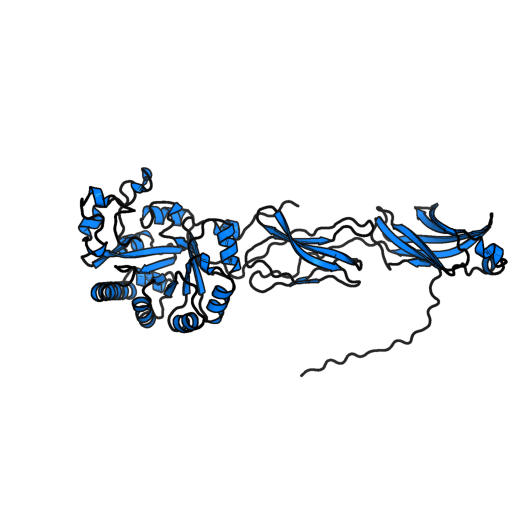 6.029 -1.255 -11.681 1.00 84.44 186 ALA A CA 1
ATOM 1372 C C . ALA A 1 186 ? 6.786 -1.903 -12.840 1.00 84.44 186 ALA A C 1
ATOM 1374 O O . ALA A 1 186 ? 7.713 -2.695 -12.648 1.00 84.44 186 ALA A O 1
ATOM 1375 N N . TRP A 1 187 ? 6.396 -1.555 -14.065 1.00 86.50 187 TRP A N 1
ATOM 1376 C CA . TRP A 1 187 ? 7.077 -2.029 -15.265 1.00 86.50 187 TRP A CA 1
ATOM 1377 C C . TRP A 1 187 ? 8.167 -1.055 -15.694 1.00 86.50 187 TRP A C 1
ATOM 1379 O O . TRP A 1 187 ? 7.958 0.157 -15.752 1.00 86.50 187 TRP A O 1
ATOM 1389 N N . TYR A 1 188 ? 9.321 -1.600 -16.053 1.00 84.31 188 TYR A N 1
ATOM 1390 C CA . TYR A 1 188 ? 10.482 -0.856 -16.517 1.00 84.31 188 TYR A CA 1
ATOM 1391 C C . TYR A 1 188 ? 10.944 -1.369 -17.870 1.00 84.31 188 TYR A C 1
ATOM 1393 O O . TYR A 1 188 ? 10.881 -2.566 -18.150 1.00 84.31 188 TYR A O 1
ATOM 1401 N N . ARG A 1 189 ? 11.466 -0.471 -18.702 1.00 83.19 189 ARG A N 1
ATOM 1402 C CA . ARG A 1 189 ? 12.154 -0.831 -19.945 1.00 83.19 189 ARG A CA 1
ATOM 1403 C C . ARG A 1 189 ? 13.324 0.100 -20.210 1.00 83.19 189 ARG A C 1
ATOM 1405 O O . ARG A 1 189 ? 13.385 1.213 -19.692 1.00 83.19 189 ARG A O 1
ATOM 1412 N N . VAL A 1 190 ? 14.231 -0.339 -21.072 1.00 79.88 190 VAL A N 1
ATOM 1413 C CA . VAL A 1 190 ? 15.327 0.490 -21.574 1.00 79.88 190 VAL A CA 1
ATOM 1414 C C . VAL A 1 190 ? 15.078 0.857 -23.017 1.00 79.88 190 VAL A C 1
ATOM 1416 O O . VAL A 1 190 ? 14.774 -0.000 -23.848 1.00 79.88 190 VAL A O 1
ATOM 1419 N N . ARG A 1 191 ? 15.292 2.133 -23.327 1.00 84.31 191 ARG A N 1
ATOM 1420 C CA . ARG A 1 191 ? 15.224 2.674 -24.678 1.00 84.31 191 ARG A CA 1
ATOM 1421 C C . ARG A 1 191 ? 16.568 3.274 -25.067 1.00 84.31 191 ARG A C 1
ATOM 1423 O O . ARG A 1 191 ? 17.100 4.156 -24.403 1.00 84.31 191 ARG A O 1
ATOM 1430 N N . ALA A 1 192 ? 17.117 2.817 -26.187 1.00 82.62 192 ALA A N 1
ATOM 1431 C CA . ALA A 1 192 ? 18.288 3.420 -26.813 1.00 82.62 192 ALA A CA 1
ATOM 1432 C C . ALA A 1 192 ? 17.835 4.246 -28.021 1.00 82.62 192 ALA A C 1
ATOM 1434 O O . ALA A 1 192 ? 17.377 3.679 -29.018 1.00 82.62 192 ALA A O 1
ATOM 1435 N N . ALA A 1 193 ? 17.982 5.571 -27.952 1.00 87.56 193 ALA A N 1
ATOM 1436 C CA . ALA A 1 193 ? 17.523 6.494 -28.991 1.00 87.56 193 ALA A CA 1
ATOM 1437 C C . ALA A 1 193 ? 18.168 6.200 -30.356 1.00 87.56 193 ALA A C 1
ATOM 1439 O O . ALA A 1 193 ? 19.241 5.587 -30.437 1.00 87.56 193 ALA A O 1
ATOM 1440 N N . ALA A 1 194 ? 17.524 6.634 -31.439 1.00 88.19 194 ALA A N 1
ATOM 1441 C CA . ALA A 1 194 ? 18.121 6.584 -32.768 1.00 88.19 194 ALA A CA 1
ATOM 1442 C C . ALA A 1 194 ? 19.456 7.352 -32.791 1.00 88.19 194 ALA A C 1
ATOM 1444 O O . ALA A 1 194 ? 19.591 8.414 -32.188 1.00 88.19 194 ALA A O 1
ATOM 1445 N N . PHE A 1 195 ? 20.462 6.809 -33.478 1.00 84.62 195 PHE A N 1
ATOM 1446 C CA . PHE A 1 195 ? 21.803 7.395 -33.497 1.00 84.62 195 PHE A CA 1
ATOM 1447 C C . PHE A 1 195 ? 22.537 7.053 -34.790 1.00 84.62 195 PHE A C 1
ATOM 1449 O O . PHE A 1 195 ? 22.685 5.883 -35.132 1.00 84.62 195 PHE A O 1
ATOM 1456 N N . ASN A 1 196 ? 23.023 8.065 -35.514 1.00 84.62 196 ASN A N 1
ATOM 1457 C CA . ASN A 1 196 ? 23.802 7.891 -36.747 1.00 84.62 196 ASN A CA 1
ATOM 1458 C C . ASN A 1 196 ? 23.169 6.919 -37.768 1.00 84.62 196 ASN A C 1
ATOM 1460 O O . ASN A 1 196 ? 23.870 6.123 -38.390 1.00 84.62 196 ASN A O 1
ATOM 1464 N N . GLY A 1 197 ? 21.848 6.982 -37.960 1.00 79.06 197 GLY A N 1
ATOM 1465 C CA . GLY A 1 197 ? 21.113 6.112 -38.893 1.00 79.06 197 GLY A CA 1
ATOM 1466 C C . GLY A 1 197 ? 20.762 4.723 -38.349 1.00 79.06 197 GLY A C 1
ATOM 1467 O O . GLY A 1 197 ? 20.114 3.952 -39.048 1.00 79.06 197 GLY A O 1
ATOM 1468 N N . ILE A 1 198 ? 21.153 4.409 -37.110 1.00 80.62 198 ILE A N 1
ATOM 1469 C CA . ILE A 1 198 ? 20.671 3.238 -36.372 1.00 80.62 198 ILE A CA 1
ATOM 1470 C C . ILE A 1 198 ? 19.310 3.598 -35.750 1.00 80.62 198 ILE A C 1
ATOM 1472 O O . ILE A 1 198 ? 19.225 4.651 -35.106 1.00 80.62 198 ILE A O 1
ATOM 1476 N N . PRO A 1 199 ? 18.259 2.773 -35.917 1.00 82.25 199 PRO A N 1
ATOM 1477 C CA . PRO A 1 199 ? 16.942 3.043 -35.345 1.00 82.25 199 PRO A CA 1
ATOM 1478 C C . PRO A 1 199 ? 16.935 2.941 -33.813 1.00 82.25 199 PRO A C 1
ATOM 1480 O O . PRO A 1 199 ? 17.849 2.383 -33.193 1.00 82.25 199 PRO A O 1
ATOM 1483 N N . THR A 1 200 ? 15.880 3.486 -33.206 1.00 86.06 200 THR A N 1
ATOM 1484 C CA . THR A 1 200 ? 15.574 3.287 -31.784 1.00 86.06 200 THR A CA 1
ATOM 1485 C C . THR A 1 200 ? 15.371 1.803 -31.498 1.00 86.06 200 THR A C 1
ATOM 1487 O O . THR A 1 200 ? 14.793 1.093 -32.318 1.00 86.06 200 THR A O 1
ATOM 1490 N N . VAL A 1 201 ? 15.825 1.340 -30.332 1.00 80.31 201 VAL A N 1
ATOM 1491 C CA . VAL A 1 201 ? 15.550 -0.021 -29.853 1.00 80.31 201 VAL A CA 1
ATOM 1492 C C . VAL A 1 201 ? 15.074 0.042 -28.408 1.00 80.31 201 VAL A C 1
ATOM 1494 O O . VAL A 1 201 ? 15.591 0.845 -27.628 1.00 80.31 201 VAL A O 1
ATOM 1497 N N . VAL A 1 202 ? 14.086 -0.788 -28.082 1.00 82.88 202 VAL A N 1
ATOM 1498 C CA . VAL A 1 202 ? 13.422 -0.854 -26.778 1.00 82.88 202 VAL A CA 1
ATOM 1499 C C . VAL A 1 202 ? 13.458 -2.299 -26.273 1.00 82.88 202 VAL A C 1
ATOM 1501 O O . VAL A 1 202 ? 13.271 -3.223 -27.065 1.00 82.88 202 VAL A O 1
ATOM 1504 N N . THR A 1 203 ? 13.757 -2.512 -24.990 1.00 77.94 203 THR A N 1
ATOM 1505 C CA . THR A 1 203 ? 13.695 -3.849 -24.371 1.00 77.94 203 THR A CA 1
ATOM 1506 C C . THR A 1 203 ? 12.249 -4.279 -24.131 1.00 77.94 203 THR A C 1
ATOM 1508 O O . THR A 1 203 ? 11.365 -3.437 -23.981 1.00 77.94 203 THR A O 1
ATOM 1511 N N . ALA A 1 204 ? 12.019 -5.588 -23.995 1.00 79.06 204 ALA A N 1
ATOM 1512 C CA . ALA A 1 204 ? 10.796 -6.065 -23.356 1.00 79.06 204 ALA A CA 1
ATOM 1513 C C . ALA A 1 204 ? 10.683 -5.472 -21.934 1.00 79.06 204 ALA A C 1
ATOM 1515 O O . ALA A 1 204 ? 11.721 -5.273 -21.283 1.00 79.06 204 ALA A O 1
ATOM 1516 N N . PRO A 1 205 ? 9.465 -5.157 -21.467 1.00 83.06 205 PRO A N 1
ATOM 1517 C CA . PRO A 1 205 ? 9.263 -4.614 -20.135 1.00 83.06 205 PRO A CA 1
ATOM 1518 C C . PRO A 1 205 ? 9.520 -5.689 -19.067 1.00 83.06 205 PRO A C 1
ATOM 1520 O O . PRO A 1 205 ? 9.239 -6.869 -19.274 1.00 83.06 205 PRO A O 1
ATOM 1523 N N . VAL A 1 206 ? 10.063 -5.280 -17.921 1.00 78.81 206 VAL A N 1
ATOM 1524 C CA . VAL A 1 206 ? 10.306 -6.131 -16.745 1.00 78.81 206 VAL A CA 1
ATOM 1525 C C . VAL A 1 206 ? 9.579 -5.530 -15.550 1.00 78.81 206 VAL A C 1
ATOM 1527 O O . VAL A 1 206 ? 9.652 -4.319 -15.340 1.00 78.81 206 VAL A O 1
ATOM 1530 N N . ARG A 1 207 ? 8.870 -6.366 -14.788 1.00 82.00 207 ARG A N 1
ATOM 1531 C CA . ARG A 1 207 ? 8.125 -5.956 -13.593 1.00 82.00 207 ARG A CA 1
ATOM 1532 C C . ARG A 1 207 ? 8.988 -6.108 -12.346 1.00 82.00 207 ARG A C 1
ATOM 1534 O O . ARG A 1 207 ? 9.680 -7.114 -12.208 1.00 82.00 207 ARG A O 1
ATOM 1541 N N . THR A 1 208 ? 8.921 -5.135 -11.448 1.00 78.69 208 THR A N 1
ATOM 1542 C CA . THR A 1 208 ? 9.500 -5.229 -10.100 1.00 78.69 208 THR A CA 1
ATOM 1543 C C . THR A 1 208 ? 8.546 -5.948 -9.149 1.00 78.69 208 THR A C 1
ATOM 1545 O O . THR A 1 208 ? 7.341 -5.998 -9.396 1.00 78.69 208 THR A O 1
ATOM 1548 N N . GLY A 1 209 ? 9.077 -6.530 -8.076 1.00 71.81 209 GLY A N 1
ATOM 1549 C CA . GLY A 1 209 ? 8.288 -7.103 -6.981 1.00 71.81 209 GLY A CA 1
ATOM 1550 C C . GLY A 1 209 ? 8.632 -6.436 -5.652 1.00 71.81 209 GLY A C 1
ATOM 1551 O O . GLY A 1 209 ? 9.665 -5.776 -5.554 1.00 71.81 209 GLY A O 1
ATOM 1552 N N . LEU A 1 210 ? 7.770 -6.620 -4.653 1.00 72.62 210 LEU A N 1
ATOM 1553 C CA . LEU A 1 210 ? 8.064 -6.298 -3.254 1.00 72.62 210 LEU A CA 1
ATOM 1554 C C . LEU A 1 210 ? 8.644 -7.533 -2.557 1.00 72.62 210 LEU A C 1
ATOM 1556 O O . LEU A 1 210 ? 8.242 -8.654 -2.871 1.00 72.62 210 LEU A O 1
ATOM 1560 N N . SER A 1 211 ? 9.542 -7.344 -1.591 1.00 69.75 211 SER A N 1
ATOM 1561 C CA . SER A 1 211 ? 10.025 -8.435 -0.731 1.00 69.75 211 SER A CA 1
ATOM 1562 C C . SER A 1 211 ? 8.979 -8.867 0.298 1.00 69.75 211 SER A C 1
ATOM 1564 O O . SER A 1 211 ? 9.014 -10.004 0.768 1.00 69.75 211 SER A O 1
ATOM 1566 N N . ARG A 1 212 ? 8.039 -7.974 0.641 1.00 76.19 212 ARG A N 1
ATOM 1567 C CA . ARG A 1 212 ? 6.915 -8.228 1.549 1.00 76.19 212 ARG A CA 1
ATOM 1568 C C . ARG A 1 212 ? 5.653 -7.551 1.032 1.00 76.19 212 ARG A C 1
ATOM 1570 O O . ARG A 1 212 ? 5.708 -6.444 0.505 1.00 76.19 212 ARG A O 1
ATOM 1577 N N . THR A 1 213 ? 4.520 -8.224 1.192 1.00 84.06 213 THR A N 1
ATOM 1578 C CA . THR A 1 213 ? 3.212 -7.649 0.859 1.00 84.06 213 THR A CA 1
ATOM 1579 C C . THR A 1 213 ? 2.718 -6.863 2.073 1.00 84.06 213 THR A C 1
ATOM 1581 O O . THR A 1 213 ? 2.704 -7.444 3.160 1.00 84.06 213 THR A O 1
ATOM 1584 N N . PRO A 1 214 ? 2.365 -5.573 1.936 1.00 89.69 214 PRO A N 1
ATOM 1585 C CA . PRO A 1 214 ? 1.774 -4.821 3.038 1.00 89.69 214 PRO A CA 1
ATOM 1586 C C . PRO A 1 214 ? 0.384 -5.359 3.382 1.00 89.69 214 PRO A C 1
ATOM 1588 O O . PRO A 1 214 ? -0.277 -5.987 2.553 1.00 89.69 214 PRO A O 1
ATOM 1591 N N . LEU A 1 215 ? -0.063 -5.080 4.599 1.00 92.69 215 LEU A N 1
ATOM 1592 C CA . LEU A 1 215 ? -1.384 -5.451 5.075 1.00 92.69 215 LEU A CA 1
ATOM 1593 C C . LEU A 1 215 ? -2.410 -4.409 4.615 1.00 92.69 215 LEU A C 1
ATOM 1595 O O . LEU A 1 215 ? -2.339 -3.252 5.024 1.00 92.69 215 LEU A O 1
ATOM 1599 N N . GLU A 1 216 ? -3.362 -4.804 3.771 1.00 95.25 216 GLU A N 1
ATOM 1600 C CA . GLU A 1 216 ? -4.550 -3.989 3.487 1.00 95.25 216 GLU A CA 1
ATOM 1601 C C . GLU A 1 216 ? -5.570 -4.186 4.610 1.00 95.25 216 GLU A C 1
ATOM 1603 O O . GLU A 1 216 ? -5.942 -5.317 4.923 1.00 95.25 216 GLU A O 1
ATOM 1608 N N . ILE A 1 217 ? -5.990 -3.085 5.230 1.00 97.38 217 ILE A N 1
ATOM 1609 C CA . ILE A 1 217 ? -6.852 -3.069 6.410 1.00 97.38 217 ILE A CA 1
ATOM 1610 C C . ILE A 1 217 ? -8.150 -2.354 6.030 1.00 97.38 217 ILE A C 1
ATOM 1612 O O . ILE A 1 217 ? -8.136 -1.180 5.654 1.00 97.38 217 ILE A O 1
ATOM 1616 N N . ALA A 1 218 ? -9.275 -3.060 6.122 1.00 97.62 218 ALA A N 1
ATOM 1617 C CA . ALA A 1 218 ? -10.596 -2.491 5.880 1.00 97.62 218 ALA A CA 1
ATOM 1618 C C . ALA A 1 218 ? -10.979 -1.543 7.031 1.00 97.62 218 ALA A C 1
ATOM 1620 O O . ALA A 1 218 ? -11.305 -1.997 8.125 1.00 97.62 218 ALA A O 1
ATOM 1621 N N . HIS A 1 219 ? -10.916 -0.237 6.782 1.00 97.62 219 HIS A N 1
ATOM 1622 C CA . HIS A 1 219 ? -11.242 0.829 7.731 1.00 97.62 219 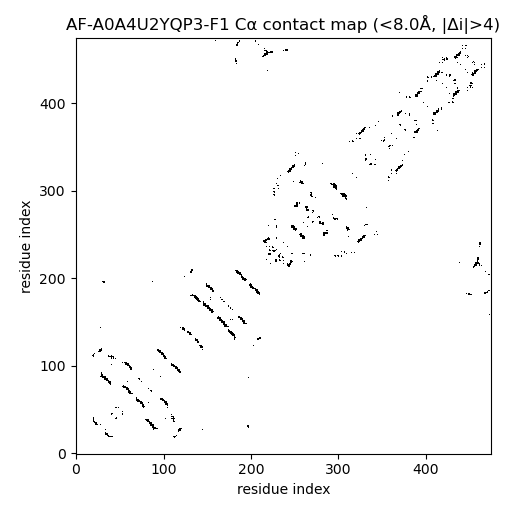HIS A CA 1
ATOM 1623 C C . HIS A 1 219 ? -12.718 0.761 8.109 1.00 97.62 219 HIS A C 1
ATOM 1625 O O . HIS A 1 219 ? -13.575 0.749 7.216 1.00 97.62 219 HIS A O 1
ATOM 1631 N N . ARG A 1 220 ? -13.009 0.676 9.411 1.00 97.56 220 ARG A N 1
ATOM 1632 C CA . ARG A 1 220 ? -14.363 0.500 9.958 1.00 97.56 220 ARG A CA 1
ATOM 1633 C C . ARG A 1 220 ? -15.138 -0.635 9.299 1.00 97.56 220 ARG A C 1
ATOM 1635 O O . ARG A 1 220 ? -16.314 -0.493 8.952 1.00 97.56 220 ARG A O 1
ATOM 1642 N N . ALA A 1 221 ? -14.422 -1.730 9.052 1.00 92.31 221 ALA A N 1
ATOM 1643 C CA . ALA A 1 221 ? -14.880 -2.881 8.284 1.00 92.31 221 ALA A CA 1
ATOM 1644 C C . ALA A 1 221 ? -15.301 -2.581 6.833 1.00 92.31 221 ALA A C 1
ATOM 1646 O O . ALA A 1 221 ? -16.205 -3.207 6.292 1.00 92.31 221 ALA A O 1
ATOM 1647 N N . GLY A 1 222 ? -14.609 -1.649 6.178 1.00 87.94 222 GLY A N 1
ATOM 1648 C CA . GLY A 1 222 ? -14.833 -1.306 4.777 1.00 87.94 222 GLY A CA 1
ATOM 1649 C C . GLY A 1 222 ? -16.010 -0.352 4.607 1.00 87.94 222 GLY A C 1
ATOM 1650 O O . GLY A 1 222 ? -16.985 -0.690 3.941 1.00 87.94 222 GLY A O 1
ATOM 1651 N N . ALA A 1 223 ? -15.904 0.851 5.178 1.00 92.75 223 ALA A N 1
ATOM 1652 C CA . ALA A 1 223 ? -16.959 1.872 5.183 1.00 92.75 223 ALA A CA 1
ATOM 1653 C C . ALA A 1 223 ? -17.508 2.275 3.792 1.00 92.75 223 ALA A C 1
ATOM 1655 O O . ALA A 1 223 ? -18.562 2.899 3.703 1.00 92.75 223 ALA A O 1
ATOM 1656 N N . ALA A 1 224 ? -16.831 1.928 2.689 1.00 93.44 224 ALA A N 1
ATOM 1657 C CA . ALA A 1 224 ? -17.347 2.136 1.333 1.00 93.44 224 ALA A CA 1
ATOM 1658 C C . ALA A 1 224 ? -18.204 0.967 0.801 1.00 93.44 224 ALA A C 1
ATOM 1660 O O . ALA A 1 224 ? -18.781 1.083 -0.282 1.00 93.44 224 ALA A O 1
ATOM 1661 N N . LEU A 1 225 ? -18.248 -0.167 1.507 1.00 94.25 225 LEU A N 1
ATOM 1662 C CA . LEU A 1 225 ? -18.949 -1.393 1.108 1.00 94.25 225 LEU A CA 1
ATOM 1663 C C . LEU A 1 225 ? -20.289 -1.586 1.834 1.00 94.25 225 LEU A C 1
ATOM 1665 O O . LEU A 1 225 ? -21.138 -2.320 1.333 1.00 94.25 225 LEU A O 1
ATOM 1669 N N . GLY A 1 226 ? -20.497 -0.914 2.966 1.00 95.38 226 GLY A N 1
ATOM 1670 C CA . GLY A 1 226 ? -21.710 -0.992 3.782 1.00 95.38 226 GLY A CA 1
ATOM 1671 C C . GLY A 1 226 ? -21.723 0.067 4.892 1.00 95.38 226 GLY A C 1
ATOM 1672 O O . GLY A 1 226 ? -20.819 0.903 4.934 1.00 95.38 226 GLY A O 1
ATOM 1673 N N . PRO A 1 227 ? -22.735 0.060 5.779 1.00 97.50 227 PRO A N 1
ATOM 1674 C CA . PRO A 1 227 ? -22.761 0.940 6.941 1.00 97.50 227 PRO A CA 1
ATOM 1675 C C . PRO A 1 227 ? -21.589 0.606 7.864 1.00 97.50 227 PRO A C 1
ATOM 1677 O O . PRO A 1 227 ? -21.491 -0.512 8.365 1.00 97.50 227 PRO A O 1
ATOM 1680 N N . GLU A 1 228 ? -20.683 1.564 8.053 1.00 97.69 228 GLU A N 1
ATOM 1681 C CA . GLU A 1 228 ? -19.472 1.390 8.862 1.00 97.69 228 GLU A CA 1
ATOM 1682 C C . GLU A 1 228 ? -19.761 0.777 10.245 1.00 97.69 228 GLU A C 1
ATOM 1684 O O . GLU A 1 228 ? -20.800 1.054 10.843 1.00 97.69 228 GLU A O 1
ATOM 1689 N N . GLN A 1 229 ? -18.826 -0.026 10.764 1.00 98.00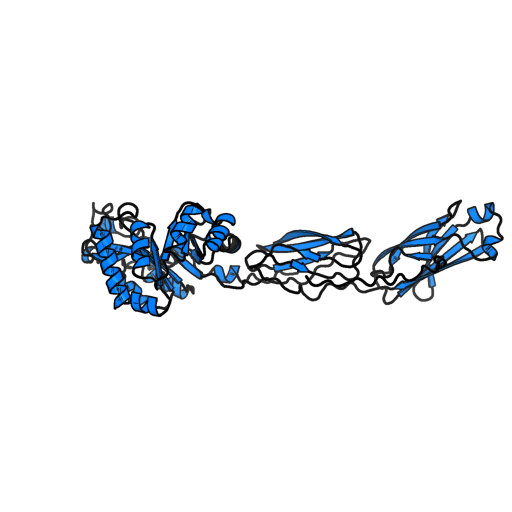 229 GLN A N 1
ATOM 1690 C CA . GLN A 1 229 ? -18.921 -0.649 12.096 1.00 98.00 229 GLN A CA 1
ATOM 1691 C C . GLN A 1 229 ? -2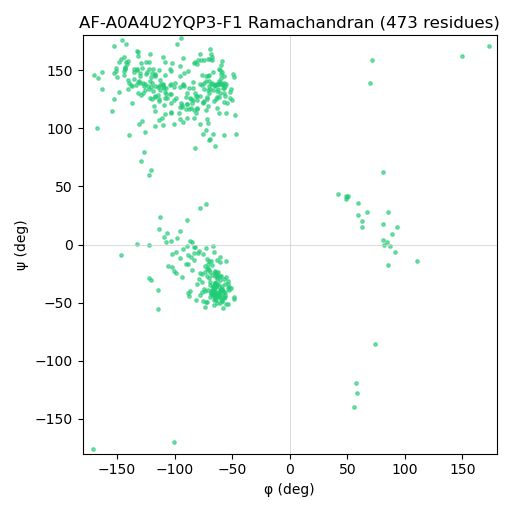0.139 -1.574 12.325 1.00 98.00 229 GLN A C 1
ATOM 1693 O O . GLN A 1 229 ? -20.531 -1.811 13.464 1.00 98.00 229 GLN A O 1
ATOM 1698 N N . THR A 1 230 ? -20.711 -2.164 11.270 1.00 98.38 230 THR A N 1
ATOM 1699 C CA . THR A 1 230 ? -21.784 -3.179 11.365 1.00 98.38 230 THR A CA 1
ATOM 1700 C C . THR A 1 230 ? -21.306 -4.575 10.955 1.00 98.38 230 THR A C 1
ATOM 1702 O O . THR A 1 230 ? -20.311 -4.726 10.237 1.00 98.38 230 THR A O 1
ATOM 1705 N N . LEU A 1 231 ? -22.047 -5.617 11.356 1.00 98.25 231 LEU A N 1
ATOM 1706 C CA . LEU A 1 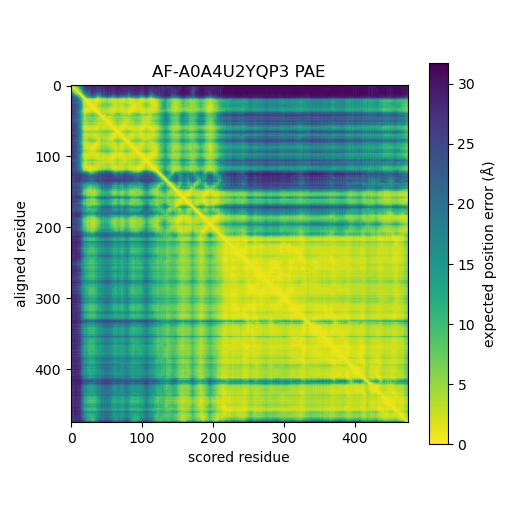231 ? -21.777 -6.988 10.902 1.00 98.25 231 LEU A CA 1
ATOM 1707 C C . LEU A 1 231 ? -21.997 -7.136 9.388 1.00 98.25 231 LEU A C 1
ATOM 1709 O O . LEU A 1 231 ? -21.255 -7.870 8.733 1.00 98.25 231 LEU A O 1
ATOM 1713 N N . GLY A 1 232 ? -22.960 -6.403 8.819 1.00 97.31 232 GLY A N 1
ATOM 1714 C CA . GLY A 1 232 ? -23.165 -6.332 7.375 1.00 97.31 232 GLY A CA 1
ATOM 1715 C C . GLY A 1 232 ? -21.942 -5.802 6.615 1.00 97.31 232 GLY A C 1
ATOM 1716 O O . GLY A 1 232 ? -21.506 -6.420 5.638 1.00 97.31 232 GLY A O 1
ATOM 1717 N N . ALA A 1 233 ? -21.334 -4.702 7.078 1.00 96.75 233 ALA A N 1
ATOM 1718 C CA . ALA A 1 233 ? -20.102 -4.177 6.480 1.00 96.75 233 ALA A CA 1
ATOM 1719 C C . ALA A 1 233 ? -18.918 -5.141 6.646 1.00 96.75 233 ALA A C 1
ATOM 1721 O O . ALA A 1 233 ? -18.194 -5.389 5.681 1.00 96.75 233 ALA A O 1
ATOM 1722 N N . MET A 1 234 ? -18.779 -5.765 7.821 1.00 97.88 234 MET A N 1
ATOM 1723 C CA . MET A 1 234 ? -17.779 -6.810 8.061 1.00 97.88 234 MET A CA 1
ATOM 1724 C C . MET A 1 234 ? -17.866 -7.939 7.032 1.00 97.88 234 MET A C 1
ATOM 1726 O O . MET A 1 234 ? -16.860 -8.282 6.407 1.00 97.88 234 MET A O 1
ATOM 1730 N N . GLU A 1 235 ? -19.055 -8.504 6.818 1.00 97.31 235 GLU A N 1
ATOM 1731 C CA . GLU A 1 235 ? -19.229 -9.599 5.862 1.00 97.31 235 GLU A CA 1
ATOM 1732 C C . GLU A 1 235 ? -18.983 -9.138 4.417 1.00 97.31 235 GLU A C 1
ATOM 1734 O O . GLU A 1 235 ? -18.374 -9.866 3.625 1.00 97.31 235 GLU A O 1
ATOM 1739 N N . ALA A 1 236 ? -19.374 -7.905 4.076 1.00 96.12 236 ALA A N 1
ATOM 1740 C CA . ALA A 1 236 ? -19.080 -7.312 2.774 1.00 96.12 236 ALA A CA 1
ATOM 1741 C C . ALA A 1 236 ? -17.566 -7.158 2.539 1.00 96.12 236 ALA A C 1
ATOM 1743 O O . ALA A 1 236 ? -17.072 -7.509 1.464 1.00 96.12 236 ALA A O 1
ATOM 1744 N N . ALA A 1 237 ? -16.810 -6.698 3.541 1.00 96.12 237 ALA A N 1
ATOM 1745 C CA . ALA A 1 237 ? -15.356 -6.580 3.460 1.00 96.12 237 ALA A CA 1
ATOM 1746 C C . ALA A 1 237 ? -14.661 -7.944 3.346 1.00 96.12 237 ALA A C 1
ATOM 1748 O O . ALA A 1 237 ? -13.775 -8.108 2.505 1.00 96.12 237 ALA A O 1
ATOM 1749 N N . LEU A 1 238 ? -15.085 -8.941 4.129 1.00 95.75 238 LEU A N 1
ATOM 1750 C CA . LEU A 1 238 ? -14.565 -10.309 4.029 1.00 95.75 238 LEU A CA 1
ATOM 1751 C C . LEU A 1 238 ? -14.848 -10.916 2.647 1.00 95.75 238 LEU A C 1
ATOM 1753 O O . LEU A 1 238 ? -13.953 -11.498 2.033 1.00 95.75 238 LEU A O 1
ATOM 1757 N N . THR A 1 239 ? -16.055 -10.709 2.112 1.00 94.62 239 THR A N 1
ATOM 1758 C CA . THR A 1 239 ? -16.437 -11.146 0.758 1.00 94.62 239 THR A CA 1
ATOM 1759 C C . THR A 1 239 ? -15.603 -10.456 -0.325 1.00 94.62 239 THR A C 1
ATOM 1761 O O . THR A 1 239 ? -15.248 -11.081 -1.325 1.00 94.62 239 THR A O 1
ATOM 1764 N N . ALA A 1 240 ? -15.234 -9.188 -0.121 1.00 92.00 240 ALA A N 1
ATOM 1765 C CA . ALA A 1 240 ? -14.329 -8.447 -1.000 1.00 92.00 240 ALA A CA 1
ATOM 1766 C C . ALA A 1 240 ? -12.854 -8.892 -0.889 1.00 92.00 240 ALA A C 1
ATOM 1768 O O . ALA A 1 240 ? -12.011 -8.407 -1.645 1.00 92.00 240 ALA A O 1
ATOM 1769 N N . GLY A 1 241 ? -12.537 -9.827 0.014 1.00 91.69 241 GLY A N 1
ATOM 1770 C CA . GLY A 1 241 ? -11.203 -10.397 0.192 1.00 91.69 241 GLY A CA 1
ATOM 1771 C C . GLY A 1 241 ? -10.344 -9.699 1.246 1.00 91.69 241 GLY A C 1
ATOM 1772 O O . GLY A 1 241 ? -9.134 -9.924 1.270 1.00 91.69 241 GLY A O 1
ATOM 1773 N N . ALA A 1 242 ? -10.927 -8.864 2.114 1.00 94.12 242 ALA A N 1
ATOM 1774 C CA . ALA A 1 242 ? -10.188 -8.245 3.209 1.00 94.12 242 ALA A CA 1
ATOM 1775 C C . ALA A 1 242 ? -9.636 -9.313 4.169 1.00 94.12 242 ALA A C 1
ATOM 1777 O O . ALA A 1 242 ? -10.374 -10.149 4.687 1.00 94.12 242 ALA A O 1
ATOM 1778 N N . THR A 1 243 ? -8.330 -9.264 4.434 1.00 95.00 243 THR A N 1
ATOM 1779 C CA . THR A 1 243 ? -7.655 -10.159 5.393 1.00 95.00 243 THR A CA 1
ATOM 1780 C C . THR A 1 243 ? -7.370 -9.488 6.733 1.00 95.00 243 THR A C 1
ATOM 1782 O O . THR A 1 243 ? -6.932 -10.151 7.672 1.00 95.00 243 THR A O 1
ATOM 1785 N N . ALA A 1 244 ? -7.592 -8.178 6.821 1.00 97.50 244 ALA A N 1
ATOM 1786 C CA . ALA A 1 244 ? -7.535 -7.397 8.043 1.00 97.50 244 ALA A CA 1
ATOM 1787 C C . ALA A 1 244 ? -8.621 -6.322 8.030 1.00 97.50 244 ALA A C 1
ATOM 1789 O O . ALA A 1 244 ? -9.010 -5.833 6.967 1.00 97.50 244 ALA A O 1
ATOM 1790 N N . MET A 1 245 ? -9.083 -5.935 9.210 1.00 97.88 245 MET A N 1
ATOM 1791 C CA . MET A 1 245 ? -10.057 -4.864 9.386 1.00 97.88 245 MET A CA 1
ATOM 1792 C C . MET A 1 245 ? -9.752 -4.076 10.647 1.00 97.88 245 MET A C 1
ATOM 1794 O O . MET A 1 245 ? -9.212 -4.616 11.613 1.00 97.88 245 MET A O 1
ATOM 1798 N N . GLU A 1 246 ? -10.089 -2.801 10.603 1.00 98.31 246 GLU A N 1
ATOM 1799 C CA . GLU A 1 246 ? -10.046 -1.907 11.745 1.00 98.31 246 GLU A CA 1
ATOM 1800 C C . GLU A 1 246 ? -11.475 -1.694 12.257 1.00 98.31 246 GLU A C 1
ATOM 1802 O O . GLU A 1 246 ? -12.406 -1.590 11.450 1.00 98.31 246 GLU A O 1
ATOM 1807 N N . ILE A 1 247 ? -11.634 -1.704 13.585 1.00 98.50 247 ILE A N 1
ATOM 1808 C CA . ILE A 1 247 ? -12.890 -1.389 14.269 1.00 98.50 247 ILE A CA 1
ATOM 1809 C C . ILE A 1 247 ? -12.650 -0.470 15.467 1.00 98.50 247 ILE A C 1
ATOM 1811 O O . ILE A 1 247 ? -11.652 -0.615 16.173 1.00 98.50 247 ILE A O 1
ATOM 1815 N N . ASP A 1 248 ? -13.629 0.383 15.759 1.00 98.56 248 ASP A N 1
ATOM 1816 C CA . ASP A 1 248 ? -13.594 1.342 16.858 1.00 98.56 248 ASP A CA 1
ATOM 1817 C C . ASP A 1 248 ? -14.453 0.836 18.023 1.00 98.56 248 ASP A C 1
ATOM 1819 O O . ASP A 1 248 ? -15.655 0.632 17.850 1.00 98.56 248 ASP A O 1
ATOM 1823 N N . VAL A 1 249 ? -13.880 0.664 19.216 1.00 98.56 249 VAL A N 1
ATOM 1824 C CA . VAL A 1 249 ? -14.616 0.208 20.406 1.00 98.56 249 VAL A CA 1
ATOM 1825 C C . VAL A 1 249 ? -14.795 1.321 21.437 1.00 98.56 249 VAL A C 1
ATOM 1827 O O . VAL A 1 249 ? -13.852 2.040 21.778 1.00 98.56 249 VAL A O 1
ATOM 1830 N N . GLN A 1 250 ? -16.014 1.423 21.965 1.00 98.25 250 GLN A N 1
ATOM 1831 C CA . GLN A 1 250 ? -16.410 2.293 23.078 1.00 98.25 250 GLN A CA 1
ATOM 1832 C C . GLN A 1 250 ? -17.238 1.507 24.102 1.00 98.25 250 GLN A C 1
ATOM 1834 O O . GLN A 1 250 ? -17.680 0.395 23.820 1.00 98.25 250 GLN A O 1
ATOM 1839 N N . LEU A 1 251 ? -17.451 2.068 25.297 1.00 97.94 251 LEU A N 1
ATOM 1840 C CA . LEU A 1 251 ? -18.288 1.454 26.334 1.00 97.94 251 LEU A CA 1
ATOM 1841 C C . LEU A 1 251 ? -19.647 2.147 26.442 1.00 97.94 251 LEU A C 1
ATOM 1843 O O . LEU A 1 251 ? -19.733 3.374 26.476 1.00 97.94 251 LEU A O 1
ATOM 1847 N N . THR A 1 252 ? -20.703 1.348 26.570 1.00 98.31 252 THR A N 1
ATOM 1848 C CA . THR A 1 252 ? -22.014 1.814 27.037 1.00 98.31 252 THR A CA 1
ATOM 1849 C C . THR A 1 252 ? -21.963 2.195 28.520 1.00 98.31 252 THR A C 1
ATOM 1851 O O . THR A 1 252 ? -21.026 1.860 29.248 1.00 98.31 252 THR A O 1
ATOM 1854 N N . LYS A 1 253 ? -23.020 2.851 29.005 1.00 97.25 253 LYS A N 1
ATOM 1855 C CA . LYS A 1 253 ? -23.207 3.247 30.411 1.00 97.25 253 LYS A CA 1
ATOM 1856 C C . LYS A 1 253 ? -23.048 2.091 31.401 1.00 97.25 253 LYS A C 1
ATOM 1858 O O . LYS A 1 253 ? -22.577 2.285 32.517 1.00 97.25 253 LYS A O 1
ATOM 1863 N N . ASP A 1 254 ? -23.495 0.905 31.006 1.00 97.75 254 ASP A N 1
ATOM 1864 C CA . ASP A 1 254 ? -23.451 -0.344 31.768 1.00 97.75 254 ASP A CA 1
ATOM 1865 C C . ASP A 1 254 ? -22.223 -1.216 31.440 1.00 97.75 254 ASP A C 1
ATOM 1867 O O . ASP A 1 254 ? -22.140 -2.357 31.889 1.00 97.75 254 ASP A O 1
ATOM 1871 N N . GLY A 1 255 ? -21.237 -0.665 30.720 1.00 96.81 255 GLY A N 1
ATOM 1872 C CA . GLY A 1 255 ? -19.923 -1.277 30.510 1.00 96.81 255 GLY A CA 1
ATOM 1873 C C . GLY A 1 255 ? -19.867 -2.337 29.409 1.00 96.81 255 GLY A C 1
ATOM 1874 O O . GLY A 1 255 ? -18.919 -3.122 29.375 1.00 96.81 255 GLY A O 1
ATOM 1875 N N . VAL A 1 256 ? -20.856 -2.382 28.512 1.00 98.38 256 VAL A N 1
ATOM 1876 C CA . VAL A 1 256 ? -20.839 -3.274 27.347 1.00 98.38 256 VAL A CA 1
ATOM 1877 C C . VAL A 1 256 ? -19.994 -2.634 26.237 1.00 98.38 256 VAL A C 1
ATOM 1879 O O . VAL A 1 256 ? -20.232 -1.478 25.882 1.00 98.38 256 VAL A O 1
ATOM 1882 N N . PRO A 1 257 ? -19.002 -3.349 25.676 1.00 98.44 257 PRO A N 1
ATOM 1883 C CA . PRO A 1 257 ? -18.188 -2.841 24.581 1.00 98.44 257 PRO A CA 1
ATOM 1884 C C . PRO A 1 257 ? -18.981 -2.888 23.275 1.00 98.44 257 PRO A C 1
ATOM 1886 O O . PRO A 1 257 ? -19.435 -3.955 22.862 1.00 98.44 257 PRO A O 1
ATOM 1889 N N . VAL A 1 258 ? -19.127 -1.743 22.619 1.00 98.75 258 VAL A N 1
ATOM 1890 C CA . VAL A 1 258 ? -19.883 -1.574 21.372 1.00 98.75 258 VAL A CA 1
ATOM 1891 C C . VAL A 1 258 ? -19.006 -0.981 20.285 1.00 98.75 258 VAL A C 1
ATOM 1893 O O . VAL A 1 258 ? -18.083 -0.215 20.575 1.00 98.75 258 VAL A O 1
ATOM 1896 N N . ILE A 1 259 ? -19.287 -1.352 19.037 1.00 98.62 259 ILE A N 1
ATOM 1897 C CA . ILE A 1 259 ? -18.475 -0.942 17.897 1.00 98.62 259 ILE A CA 1
ATOM 1898 C C . ILE A 1 259 ? -19.081 0.304 17.248 1.00 98.62 259 ILE A C 1
ATOM 1900 O O . ILE A 1 259 ? -20.141 0.247 16.629 1.00 98.62 259 ILE A O 1
ATOM 1904 N N . VAL A 1 260 ? -18.424 1.451 17.423 1.00 97.94 260 VAL A N 1
ATOM 1905 C CA . VAL A 1 260 ? -18.877 2.752 16.913 1.00 97.94 260 VAL A CA 1
ATOM 1906 C C . VAL A 1 260 ? -17.726 3.760 16.914 1.00 97.94 260 VAL A C 1
ATOM 1908 O O . VAL A 1 260 ? -17.002 3.905 17.899 1.00 97.94 260 VAL A O 1
ATOM 1911 N N . HIS A 1 261 ? -17.571 4.488 15.805 1.00 97.31 261 HIS A N 1
ATOM 1912 C CA . HIS A 1 261 ? -16.486 5.459 15.634 1.00 97.31 261 HIS A CA 1
ATOM 1913 C C . HIS A 1 261 ? -16.703 6.758 16.422 1.00 97.31 261 HIS A C 1
ATOM 1915 O O . HIS A 1 261 ? -15.790 7.278 17.066 1.00 97.31 261 HIS A O 1
ATOM 1921 N N . ASP A 1 262 ? -17.897 7.333 16.290 1.00 96.50 262 ASP A N 1
ATOM 1922 C CA . ASP A 1 262 ? -18.196 8.678 16.769 1.00 96.50 262 ASP A CA 1
ATOM 1923 C C . ASP A 1 262 ? -18.455 8.692 18.272 1.00 96.50 262 ASP A C 1
ATOM 1925 O O . ASP A 1 262 ? -18.841 7.694 18.870 1.00 96.50 262 ASP A O 1
ATOM 1929 N N . GLN A 1 263 ? -18.304 9.861 18.890 1.00 95.12 263 GLN A N 1
ATOM 1930 C CA . GLN A 1 263 ? -18.590 10.016 20.317 1.00 95.12 263 GLN A CA 1
ATOM 1931 C C . GLN A 1 263 ? -20.086 9.943 20.635 1.00 95.12 263 GLN A C 1
ATOM 1933 O O . GLN A 1 263 ? -20.439 9.759 21.794 1.00 95.12 263 GLN A O 1
ATOM 1938 N N . THR A 1 264 ? -20.945 10.098 19.626 1.00 97.06 264 THR A N 1
ATOM 1939 C CA . THR A 1 264 ? -22.407 10.033 19.717 1.00 97.06 264 THR A CA 1
ATOM 1940 C C . THR A 1 264 ? -22.951 9.120 18.619 1.00 97.06 264 THR A C 1
ATOM 1942 O O . THR A 1 264 ? -22.261 8.805 17.650 1.00 97.06 264 THR A O 1
ATOM 1945 N N . PHE A 1 265 ? -24.219 8.727 18.733 1.00 98.19 265 PHE A N 1
ATOM 1946 C CA . PHE A 1 265 ? -24.891 7.898 17.727 1.00 98.19 265 PHE A CA 1
ATOM 1947 C C . PHE A 1 265 ? -25.530 8.704 16.581 1.00 98.19 265 PHE A C 1
ATOM 1949 O O . PHE A 1 265 ? -26.188 8.130 15.717 1.00 98.19 265 PHE A O 1
ATOM 1956 N N . GLU A 1 266 ? -25.383 10.031 16.556 1.00 97.62 266 GLU A N 1
ATOM 1957 C CA . GLU A 1 266 ? -26.180 10.914 15.690 1.00 97.62 266 GLU A CA 1
ATOM 1958 C C . GLU A 1 266 ? -25.947 10.693 14.192 1.00 97.62 266 GLU A C 1
ATOM 1960 O O . GLU A 1 266 ? -26.901 10.684 13.417 1.00 97.62 266 GLU A O 1
ATOM 1965 N N . ARG A 1 267 ? -24.691 10.511 13.771 1.00 97.94 267 ARG A N 1
ATOM 1966 C CA . ARG A 1 267 ? -24.341 10.436 12.345 1.00 97.94 267 ARG A CA 1
ATOM 1967 C C . ARG A 1 267 ? -24.756 9.118 11.695 1.00 97.94 267 ARG A C 1
ATOM 1969 O O . ARG A 1 267 ? -25.156 9.120 10.534 1.00 97.94 267 ARG A O 1
ATOM 1976 N N . THR A 1 268 ? -24.597 8.007 12.408 1.00 97.94 268 THR A N 1
ATOM 1977 C CA . THR A 1 268 ? -24.665 6.651 11.839 1.00 97.94 268 THR A CA 1
ATOM 1978 C C . THR A 1 268 ? -25.858 5.852 12.335 1.00 97.94 268 THR A C 1
ATOM 1980 O O . THR A 1 268 ? -25.892 4.642 12.142 1.00 97.94 268 THR A O 1
ATOM 1983 N N . THR A 1 269 ? -26.838 6.489 12.981 1.00 98.56 269 THR A N 1
ATOM 1984 C CA . THR A 1 269 ? -28.016 5.780 13.490 1.00 98.56 269 THR A CA 1
ATOM 1985 C C . THR A 1 269 ? -29.291 6.616 13.413 1.00 98.56 269 THR A C 1
ATOM 1987 O O . THR A 1 269 ? -29.277 7.801 13.082 1.00 98.56 269 THR A O 1
ATOM 1990 N N . ASN A 1 270 ? -30.417 6.011 13.788 1.00 98.19 270 ASN A N 1
ATOM 1991 C CA . ASN A 1 270 ? -31.699 6.684 13.986 1.00 98.19 270 ASN A CA 1
ATOM 1992 C C . ASN A 1 270 ? -31.927 7.221 15.423 1.00 98.19 270 ASN A C 1
ATOM 1994 O O . ASN A 1 270 ? -33.080 7.458 15.797 1.00 98.19 270 ASN A O 1
ATOM 1998 N N . VAL A 1 271 ? -30.878 7.446 16.230 1.00 98.62 271 VAL A N 1
ATOM 1999 C CA . VAL A 1 271 ? -30.985 7.860 17.651 1.00 98.62 271 VAL A CA 1
ATOM 2000 C C . VAL A 1 271 ? -31.899 9.064 17.882 1.00 98.62 271 VAL A C 1
ATOM 2002 O O . VAL A 1 271 ? -32.664 9.068 18.839 1.00 98.62 271 VAL A O 1
ATOM 2005 N N . ALA A 1 272 ? -31.908 10.055 16.985 1.00 97.88 272 ALA A N 1
ATOM 2006 C CA . ALA A 1 272 ? -32.771 11.231 17.115 1.00 97.88 272 ALA A CA 1
ATOM 2007 C C . ALA A 1 272 ? -34.274 10.893 17.025 1.00 97.88 272 ALA A C 1
ATOM 2009 O O . ALA A 1 272 ? -35.108 11.642 17.530 1.00 97.88 272 ALA A O 1
ATOM 2010 N N . THR A 1 273 ? -34.618 9.772 16.382 1.00 97.94 273 THR A N 1
ATOM 2011 C CA . THR A 1 273 ? -35.993 9.261 16.275 1.00 97.94 273 THR A CA 1
ATOM 2012 C C . THR A 1 273 ? -36.351 8.375 17.467 1.00 97.94 273 THR A C 1
ATOM 2014 O O . THR A 1 273 ? -37.438 8.521 18.020 1.00 97.94 273 THR A O 1
ATOM 2017 N N . VAL A 1 274 ? -35.452 7.470 17.869 1.00 98.31 274 VAL A N 1
ATOM 2018 C CA . VAL A 1 274 ? -35.695 6.510 18.966 1.00 98.31 274 VAL A CA 1
ATOM 2019 C C . VAL A 1 274 ? -35.621 7.190 20.338 1.00 98.31 274 VAL A C 1
ATOM 2021 O O . VAL A 1 274 ? -36.444 6.923 21.210 1.00 98.31 274 VAL A O 1
ATOM 2024 N N . PHE A 1 275 ? -34.688 8.130 20.508 1.00 98.38 275 PHE A N 1
ATOM 2025 C CA . PHE A 1 275 ? -34.458 8.889 21.738 1.00 98.38 275 PHE A CA 1
ATOM 2026 C C . PHE A 1 275 ? -34.401 10.407 21.468 1.00 98.38 275 PHE A C 1
ATOM 2028 O O . PHE A 1 275 ? -33.329 11.020 21.552 1.00 98.38 275 PHE A O 1
ATOM 2035 N N . PRO A 1 276 ? -35.541 11.055 21.157 1.00 97.88 276 PRO A N 1
ATOM 2036 C CA . PRO A 1 276 ? -35.573 12.484 20.859 1.00 97.88 276 PRO A CA 1
ATOM 2037 C C . PRO A 1 276 ? -34.980 13.329 21.995 1.00 97.88 276 PRO A C 1
ATOM 2039 O O . PRO A 1 276 ? -35.381 13.204 23.151 1.00 97.88 276 PRO A O 1
ATOM 2042 N N . GLY A 1 277 ? -34.033 14.208 21.658 1.00 97.25 277 GLY A N 1
ATOM 2043 C CA . GLY A 1 277 ? -33.350 15.084 22.616 1.00 97.25 277 GLY A CA 1
ATOM 2044 C C . GLY A 1 277 ? -32.061 14.504 23.202 1.00 97.25 277 GLY A C 1
ATOM 2045 O O . GLY A 1 277 ? -31.344 15.236 23.879 1.00 97.25 277 GLY A O 1
ATOM 2046 N N . ARG A 1 278 ? -31.737 13.237 22.914 1.00 98.00 278 ARG A N 1
ATOM 2047 C CA . ARG A 1 278 ? -30.517 12.565 23.395 1.00 98.00 278 ARG A CA 1
ATOM 2048 C C . ARG A 1 278 ? -29.464 12.339 22.310 1.00 98.00 278 ARG A C 1
ATOM 2050 O O . ARG A 1 278 ? -28.414 11.786 22.599 1.00 98.00 278 ARG A O 1
ATOM 2057 N N . GLN A 1 279 ? -29.688 12.778 21.070 1.00 96.88 279 GLN A N 1
ATOM 2058 C CA . GLN A 1 279 ? -28.769 12.512 19.951 1.00 96.88 279 GLN A CA 1
ATOM 2059 C C . GLN A 1 279 ? -27.343 13.060 20.154 1.00 96.88 279 GLN A C 1
ATOM 2061 O O . GLN A 1 279 ? -26.393 12.490 19.628 1.00 96.88 279 GLN A O 1
ATOM 2066 N N . GLY A 1 280 ? -27.191 14.126 20.948 1.00 96.19 280 GLY A N 1
ATOM 2067 C CA . GLY A 1 280 ? -25.890 14.697 21.306 1.00 96.19 280 GLY A CA 1
ATOM 2068 C C . GLY A 1 280 ? -25.255 14.101 22.568 1.00 96.19 280 GLY A C 1
ATOM 2069 O O . GLY A 1 280 ? -24.178 14.545 22.959 1.00 96.19 280 GLY A O 1
ATOM 2070 N N . GLU A 1 281 ? -25.912 13.151 23.241 1.00 97.19 281 GLU A N 1
ATOM 2071 C CA . GLU A 1 281 ? -25.325 12.463 24.392 1.00 97.19 281 GLU A CA 1
ATOM 2072 C C . GLU A 1 281 ? -24.224 11.492 23.935 1.00 97.19 281 GLU A C 1
ATOM 2074 O O . GLU A 1 281 ? -24.338 10.884 22.863 1.00 97.19 281 GLU A O 1
ATOM 2079 N N . PRO A 1 282 ? -23.153 11.326 24.732 1.00 96.94 282 PRO A N 1
ATOM 2080 C CA . PRO A 1 282 ? -22.076 10.421 24.378 1.00 96.94 282 PRO A CA 1
ATOM 2081 C C . PRO A 1 282 ? -22.517 8.954 24.447 1.00 96.94 282 PRO A C 1
ATOM 2083 O O . PRO A 1 282 ? -23.451 8.619 25.174 1.00 96.94 282 PRO A O 1
ATOM 2086 N N . VAL A 1 283 ? -21.793 8.058 23.771 1.00 97.25 283 VAL A N 1
ATOM 2087 C CA . VAL A 1 283 ? -22.043 6.598 23.789 1.00 97.25 283 VAL A CA 1
ATOM 2088 C C . VAL A 1 283 ? -22.215 6.059 25.219 1.00 97.25 283 VAL A C 1
ATOM 2090 O O . VAL A 1 283 ? -23.189 5.363 25.509 1.00 97.25 283 VAL A O 1
ATOM 2093 N N . GLY A 1 284 ? -21.346 6.474 26.147 1.00 96.44 284 GLY A N 1
ATOM 2094 C CA . GLY A 1 284 ? -21.395 6.083 27.563 1.00 96.44 284 GLY A CA 1
ATOM 2095 C C . GLY A 1 284 ? -22.607 6.594 28.361 1.00 96.44 284 GLY A C 1
ATOM 2096 O O . GLY A 1 284 ? -22.727 6.288 29.545 1.00 96.44 284 GLY A O 1
ATOM 2097 N N . ALA A 1 285 ? -23.517 7.368 27.759 1.00 97.00 285 ALA A N 1
ATOM 2098 C CA . ALA A 1 285 ? -24.785 7.766 28.377 1.00 97.00 285 ALA A CA 1
ATOM 2099 C C . ALA A 1 285 ? -25.923 6.757 28.131 1.00 97.00 285 ALA A C 1
ATOM 2101 O O . ALA A 1 285 ? -26.924 6.779 28.853 1.00 97.00 285 ALA A O 1
ATOM 2102 N N . PHE A 1 286 ? -25.773 5.866 27.148 1.00 98.62 286 PHE A N 1
ATOM 2103 C CA . PHE A 1 286 ? -26.769 4.861 26.775 1.00 98.62 286 PHE A CA 1
ATOM 2104 C C . PHE A 1 286 ? -26.412 3.499 27.366 1.00 98.62 286 PHE A C 1
ATOM 2106 O O . PHE A 1 286 ? -25.249 3.111 27.373 1.00 98.62 286 PHE A O 1
ATOM 2113 N N . THR A 1 287 ? -27.402 2.764 27.861 1.00 98.75 287 THR A N 1
ATOM 2114 C CA . THR A 1 287 ? -27.263 1.349 28.245 1.00 98.75 287 THR A CA 1
ATOM 2115 C C . THR A 1 287 ? -27.267 0.454 27.011 1.00 98.75 287 THR A C 1
ATOM 2117 O O . THR A 1 287 ? -27.805 0.836 25.971 1.00 98.75 287 THR A O 1
ATOM 2120 N N . TRP A 1 288 ? -26.738 -0.764 27.111 1.00 98.69 288 TRP A N 1
ATOM 2121 C CA . TRP A 1 288 ? -26.766 -1.709 25.991 1.00 98.69 288 TRP A CA 1
ATOM 2122 C C . TRP A 1 288 ? -28.186 -1.977 25.475 1.00 98.69 288 TRP A C 1
ATOM 2124 O O . TRP A 1 288 ? -28.422 -1.958 24.271 1.00 98.69 288 TRP A O 1
ATOM 2134 N N . ALA A 1 289 ? -29.161 -2.109 26.376 1.00 98.81 289 ALA A N 1
ATOM 2135 C CA . ALA A 1 289 ? -30.563 -2.301 26.006 1.00 98.81 289 ALA A CA 1
ATOM 2136 C C . ALA A 1 289 ? -31.166 -1.110 25.230 1.00 98.81 289 ALA A C 1
ATOM 2138 O O . ALA A 1 289 ? -32.113 -1.282 24.462 1.00 98.81 289 ALA A O 1
ATOM 2139 N N . GLU A 1 290 ? -30.649 0.107 25.425 1.00 98.81 290 GLU A N 1
ATOM 2140 C CA . GLU A 1 290 ? -31.018 1.271 24.612 1.00 98.81 290 GLU A CA 1
ATOM 2141 C C . GLU A 1 290 ? -30.311 1.243 23.255 1.00 98.81 290 GLU A C 1
ATOM 2143 O O . GLU A 1 290 ? -30.954 1.465 22.232 1.00 98.81 290 GLU A O 1
ATOM 2148 N N . VAL A 1 291 ? -29.017 0.912 23.234 1.00 98.75 291 VAL A N 1
ATOM 2149 C CA . VAL A 1 291 ? -28.219 0.799 22.003 1.00 98.75 291 VAL A CA 1
ATOM 2150 C C . VAL A 1 291 ? -28.807 -0.243 21.045 1.00 98.75 291 VAL A C 1
ATOM 2152 O O . VAL A 1 291 ? -28.906 0.021 19.850 1.00 98.75 291 VAL A O 1
ATOM 2155 N N . GLN A 1 292 ? -29.299 -1.375 21.555 1.00 98.62 292 GLN A N 1
ATOM 2156 C CA . GLN A 1 292 ? -29.941 -2.427 20.750 1.00 98.62 292 GLN A CA 1
ATOM 2157 C C . GLN A 1 292 ? -31.235 -1.992 20.037 1.00 98.62 292 GLN A C 1
ATOM 2159 O O . GLN A 1 292 ? -31.719 -2.710 19.166 1.00 98.62 292 GLN A O 1
ATOM 2164 N N . GLN A 1 293 ? -31.822 -0.844 20.394 1.00 98.62 293 GLN A N 1
ATOM 2165 C CA . GLN A 1 293 ? -33.012 -0.308 19.718 1.00 98.62 293 GLN A CA 1
ATOM 2166 C C . GLN A 1 293 ? -32.666 0.533 18.483 1.00 98.62 293 GLN A C 1
ATOM 2168 O O . GLN A 1 293 ? -33.566 0.922 17.735 1.00 98.62 293 GLN A O 1
ATOM 2173 N N . LEU A 1 294 ? -31.385 0.857 18.288 1.00 98.75 294 LEU A N 1
ATOM 2174 C CA . LEU A 1 294 ? -30.930 1.719 17.208 1.00 98.75 294 LEU A CA 1
ATOM 2175 C C . LEU A 1 294 ? -30.737 0.934 15.909 1.00 98.75 294 LEU A C 1
ATOM 2177 O O . LEU A 1 294 ? -30.192 -0.167 15.895 1.00 98.75 294 LEU A O 1
ATOM 2181 N N . ASP A 1 295 ? -31.144 1.557 14.807 1.00 98.62 295 ASP A N 1
ATOM 2182 C CA . ASP A 1 295 ? -30.807 1.132 13.451 1.00 98.62 295 ASP A CA 1
ATOM 2183 C C . ASP A 1 295 ? -29.556 1.897 13.010 1.00 98.62 295 ASP A C 1
ATOM 2185 O O . ASP A 1 295 ? -29.573 3.131 12.967 1.00 98.62 295 ASP A O 1
ATOM 2189 N N . ALA A 1 296 ? -28.494 1.159 12.692 1.00 98.19 296 ALA A N 1
ATOM 2190 C CA . ALA A 1 296 ? -27.200 1.649 12.236 1.00 98.19 296 ALA A CA 1
ATOM 2191 C C . ALA A 1 296 ? -26.936 1.425 10.737 1.00 98.19 296 ALA A C 1
ATOM 2193 O O . ALA A 1 296 ? -25.817 1.649 10.276 1.00 98.19 296 ALA A O 1
ATOM 2194 N N . GLY A 1 297 ? -27.937 1.004 9.957 1.00 97.75 297 GLY A N 1
ATOM 2195 C CA . GLY A 1 297 ? -27.773 0.694 8.533 1.00 97.75 297 GLY A CA 1
ATOM 2196 C C . GLY A 1 297 ? -28.637 1.506 7.577 1.00 97.75 297 GLY A C 1
ATOM 2197 O O . GLY A 1 297 ? -28.196 1.822 6.472 1.00 97.75 297 GLY A O 1
ATOM 2198 N N . SER A 1 298 ? -29.826 1.934 7.998 1.00 97.50 298 SER A N 1
ATOM 2199 C CA . SER A 1 298 ? -30.793 2.675 7.179 1.00 97.50 298 SER A CA 1
ATOM 2200 C C . SER A 1 298 ? -30.204 3.933 6.529 1.00 97.50 298 SER A C 1
ATOM 2202 O O . SER A 1 298 ? -30.593 4.295 5.418 1.00 97.50 298 SER A O 1
ATOM 2204 N N . TRP A 1 299 ? -29.238 4.588 7.181 1.00 96.44 299 TRP A N 1
ATOM 2205 C CA . TRP A 1 299 ? -28.553 5.768 6.640 1.00 96.44 299 TRP A CA 1
ATOM 2206 C C . TRP A 1 299 ? -27.667 5.451 5.421 1.00 96.44 299 TRP A C 1
ATOM 2208 O O . TRP A 1 299 ? -27.448 6.326 4.584 1.00 96.44 299 TRP A O 1
ATOM 2218 N N . ALA A 1 300 ? -27.178 4.212 5.297 1.00 95.94 300 ALA A N 1
ATOM 2219 C CA . ALA A 1 300 ? -26.312 3.762 4.208 1.00 95.94 300 ALA A CA 1
ATOM 2220 C C . ALA A 1 300 ? -27.093 3.200 3.005 1.00 95.94 300 ALA A C 1
ATOM 2222 O O . ALA A 1 300 ? -26.541 3.070 1.910 1.00 95.94 300 ALA A O 1
ATOM 2223 N N . GLY A 1 301 ? -28.375 2.861 3.178 1.00 95.88 301 GLY A N 1
ATOM 2224 C CA . GLY A 1 301 ? -29.251 2.424 2.091 1.00 95.88 301 GLY A CA 1
ATOM 2225 C C . GLY A 1 301 ? -30.340 1.446 2.527 1.00 95.88 301 GLY A C 1
ATOM 2226 O O . GLY A 1 301 ? -30.247 0.794 3.562 1.00 95.88 301 GLY A O 1
ATOM 2227 N N . ALA A 1 302 ? -31.372 1.307 1.692 1.00 96.38 302 ALA A N 1
ATOM 2228 C CA . ALA A 1 302 ? -32.544 0.478 1.986 1.00 96.38 302 ALA A CA 1
ATOM 2229 C C . ALA A 1 302 ? -32.219 -1.015 2.193 1.00 96.38 302 ALA A C 1
ATOM 2231 O O . ALA A 1 302 ? -32.942 -1.709 2.899 1.00 96.38 302 ALA A O 1
ATOM 2232 N N . GLN A 1 303 ? -31.137 -1.513 1.589 1.00 96.88 303 GLN A N 1
ATOM 2233 C CA . GLN A 1 303 ? -30.677 -2.894 1.749 1.00 96.88 303 GLN A CA 1
ATOM 2234 C C . GLN A 1 303 ? -30.060 -3.189 3.125 1.00 96.88 303 GLN A C 1
ATOM 2236 O O . GLN A 1 303 ? -29.853 -4.353 3.444 1.00 96.88 303 GLN A O 1
ATOM 2241 N N . TRP A 1 304 ? -29.766 -2.150 3.910 1.00 97.44 304 TRP A N 1
ATOM 2242 C CA . TRP A 1 304 ? -29.125 -2.240 5.224 1.00 97.44 304 TRP A CA 1
ATOM 2243 C C . TRP A 1 304 ? -30.079 -1.913 6.379 1.00 97.44 304 TRP A C 1
ATOM 2245 O O . TRP A 1 304 ? -29.656 -1.803 7.526 1.00 97.44 304 TRP A O 1
ATOM 2255 N N . VAL A 1 305 ? -31.367 -1.716 6.089 1.00 97.50 305 VAL A N 1
ATOM 2256 C CA . VAL A 1 305 ? -32.380 -1.437 7.115 1.00 97.50 305 VAL A CA 1
ATOM 2257 C C . VAL A 1 305 ? -32.391 -2.568 8.144 1.00 97.50 305 VAL A C 1
ATOM 2259 O O . VAL A 1 305 ? -32.479 -3.740 7.779 1.00 97.50 305 VAL A O 1
ATOM 2262 N N . GLY A 1 306 ? -32.345 -2.205 9.425 1.00 96.06 306 GLY A N 1
ATOM 2263 C CA . GLY A 1 306 ? -32.340 -3.147 10.541 1.00 96.06 306 GLY A CA 1
ATOM 2264 C C . GLY A 1 306 ? -30.962 -3.658 10.967 1.00 96.06 306 GLY A C 1
ATOM 2265 O O . GLY A 1 306 ? -30.902 -4.416 11.933 1.00 96.06 306 GLY A O 1
ATOM 2266 N N . GLU A 1 307 ? -29.867 -3.251 10.314 1.00 97.75 307 GLU A N 1
ATOM 2267 C CA . GLU A 1 307 ? -28.527 -3.459 10.880 1.00 97.75 307 GLU A CA 1
ATOM 2268 C C . GLU A 1 307 ? -28.425 -2.730 12.225 1.00 97.75 307 GLU A C 1
ATOM 2270 O O . GLU A 1 307 ? -28.782 -1.557 12.332 1.00 97.75 307 GLU A O 1
ATOM 2275 N N . GLY A 1 308 ? -27.949 -3.429 13.252 1.00 97.94 308 GLY A N 1
ATOM 2276 C CA . GLY A 1 308 ? -27.742 -2.874 14.587 1.00 97.94 308 GLY A CA 1
ATOM 2277 C C . GLY A 1 308 ? -26.294 -2.455 14.827 1.00 97.94 308 GLY A C 1
ATOM 2278 O O . GLY A 1 308 ? -25.397 -2.750 14.036 1.00 97.94 308 GLY A O 1
ATOM 2279 N N . ILE A 1 309 ? -26.064 -1.802 15.964 1.00 98.62 309 ILE A N 1
ATOM 2280 C CA . ILE A 1 309 ? -24.717 -1.549 16.489 1.00 98.62 309 ILE A CA 1
ATOM 2281 C C . ILE A 1 309 ? -24.254 -2.836 17.180 1.00 98.62 309 ILE A C 1
ATOM 2283 O O . ILE A 1 309 ? -24.887 -3.237 18.160 1.00 98.62 309 ILE A O 1
ATOM 2287 N N . PRO A 1 310 ? -23.187 -3.499 16.712 1.00 98.56 310 PRO A N 1
ATOM 2288 C CA . PRO A 1 310 ? -22.737 -4.736 17.323 1.00 98.56 310 PRO A CA 1
ATOM 2289 C C . PRO A 1 310 ? -21.992 -4.463 18.630 1.00 98.56 310 PRO A C 1
ATOM 2291 O O . PRO A 1 310 ? -21.241 -3.491 18.766 1.00 98.56 310 PRO A O 1
ATOM 2294 N N . SER A 1 311 ? -22.148 -5.371 19.585 1.00 98.75 311 SER A N 1
ATOM 2295 C CA . SER A 1 311 ? -21.198 -5.524 20.681 1.00 98.75 311 SER A CA 1
ATOM 2296 C C . SER A 1 311 ? -19.887 -6.138 20.178 1.00 98.75 311 SER A C 1
ATOM 2298 O O . SER A 1 311 ? -19.841 -6.811 19.143 1.00 98.75 311 SER A O 1
ATOM 2300 N N . LEU A 1 312 ? -18.804 -5.964 20.937 1.00 98.56 312 LEU A N 1
ATOM 2301 C CA . LEU A 1 312 ? -17.529 -6.619 20.633 1.00 98.56 312 LEU A CA 1
ATOM 2302 C C . LEU A 1 312 ? -17.662 -8.151 20.620 1.00 98.56 312 LEU A C 1
ATOM 2304 O O . LEU A 1 312 ? -17.028 -8.808 19.799 1.00 98.56 312 LEU A O 1
ATOM 2308 N N . ASP A 1 313 ? -18.498 -8.733 21.485 1.00 98.25 313 ASP A N 1
ATOM 2309 C CA . ASP A 1 313 ? -18.701 -10.185 21.511 1.00 98.25 313 ASP A CA 1
ATOM 2310 C C . ASP A 1 313 ? -19.395 -10.691 20.239 1.00 98.25 313 ASP A C 1
ATOM 2312 O O . ASP A 1 313 ? -18.944 -11.672 19.639 1.00 98.25 313 ASP A O 1
ATOM 2316 N N . GLU A 1 314 ? -20.443 -9.996 19.787 1.00 98.62 314 GLU A N 1
ATOM 2317 C CA . GLU A 1 314 ? -21.127 -10.293 18.524 1.00 98.62 314 GLU A CA 1
ATOM 2318 C C . GLU A 1 314 ? -20.167 -10.153 17.343 1.00 98.62 314 GLU A C 1
ATOM 2320 O O . GLU A 1 314 ? -20.108 -11.048 16.497 1.00 98.62 314 GLU A O 1
ATOM 2325 N N . TRP A 1 315 ? -19.353 -9.090 17.327 1.00 98.62 315 TRP A N 1
ATOM 2326 C CA . TRP A 1 315 ? -18.335 -8.882 16.301 1.00 98.62 315 TRP A CA 1
ATOM 2327 C C . TRP A 1 315 ? -17.342 -10.035 16.233 1.00 98.62 315 TRP A C 1
ATOM 2329 O O . TRP A 1 315 ? -17.142 -10.634 15.179 1.00 98.62 315 TRP A O 1
ATOM 2339 N N . LEU A 1 316 ? -16.714 -10.372 17.360 1.00 98.44 316 LEU A N 1
ATOM 2340 C CA . LEU A 1 316 ? -15.687 -11.408 17.414 1.00 98.44 316 LEU A CA 1
ATOM 2341 C C . LEU A 1 316 ? -16.259 -12.787 17.075 1.00 98.44 316 LEU A C 1
ATOM 2343 O O . LEU A 1 316 ? -15.591 -13.575 16.405 1.00 98.44 316 LEU A O 1
ATOM 2347 N N . THR A 1 317 ? -17.498 -13.057 17.493 1.00 98.50 317 THR A N 1
ATOM 2348 C CA . THR A 1 317 ? -18.225 -14.285 17.145 1.00 98.50 317 THR A CA 1
ATOM 2349 C C . THR A 1 317 ? -18.482 -14.369 15.648 1.00 98.50 317 THR A C 1
ATOM 2351 O O . THR A 1 317 ? -18.218 -15.401 15.040 1.00 98.50 317 THR A O 1
ATOM 2354 N N . ALA A 1 318 ? -18.974 -13.290 15.039 1.00 98.25 318 ALA A N 1
ATOM 2355 C CA . ALA A 1 318 ? -19.274 -13.271 13.617 1.00 98.25 318 ALA A CA 1
ATOM 2356 C C . ALA A 1 318 ? -17.992 -13.289 12.768 1.00 98.25 318 ALA A C 1
ATOM 2358 O O . ALA A 1 318 ? -17.939 -13.966 11.743 1.00 98.25 318 ALA A O 1
ATOM 2359 N N . MET A 1 319 ? -16.941 -12.577 13.182 1.00 97.88 319 MET A N 1
ATOM 2360 C CA . MET A 1 319 ? -15.659 -12.552 12.478 1.00 97.88 319 MET A CA 1
ATOM 2361 C C . MET A 1 319 ? -14.972 -13.921 12.509 1.00 97.88 319 MET A C 1
ATOM 2363 O O . MET A 1 319 ? -14.335 -14.283 11.522 1.00 97.88 319 MET A O 1
ATOM 2367 N N . ASP A 1 320 ? -15.093 -14.671 13.610 1.00 96.62 320 ASP A N 1
ATOM 2368 C CA . ASP A 1 320 ? -14.579 -16.042 13.782 1.00 96.62 320 ASP A CA 1
ATOM 2369 C C . ASP A 1 320 ? -13.104 -16.202 13.355 1.00 96.62 320 ASP A C 1
ATOM 2371 O O . ASP A 1 320 ? -12.693 -17.135 12.666 1.00 96.62 320 ASP A O 1
ATOM 2375 N N . GLY A 1 321 ? -12.284 -15.191 13.663 1.00 96.25 321 GLY A N 1
ATOM 2376 C CA . GLY A 1 321 ? -10.866 -15.166 13.298 1.00 96.25 321 GLY A CA 1
ATOM 2377 C C . GLY A 1 321 ? -10.573 -15.175 11.792 1.00 96.25 321 GLY A C 1
ATOM 2378 O O . GLY A 1 321 ? -9.425 -15.415 11.407 1.00 96.25 321 GLY A O 1
ATOM 2379 N N . ARG A 1 322 ? -11.555 -14.904 10.921 1.00 97.12 322 ARG A N 1
ATOM 2380 C CA . ARG A 1 322 ? -11.379 -14.863 9.455 1.00 97.12 322 ARG A CA 1
ATOM 2381 C C . ARG A 1 322 ? -10.415 -13.763 8.996 1.00 97.12 322 ARG A C 1
ATOM 2383 O O . ARG A 1 322 ? -9.769 -13.926 7.964 1.00 97.12 322 ARG A O 1
ATOM 2390 N N . ALA A 1 323 ? -10.247 -12.707 9.791 1.00 97.44 323 ALA A N 1
ATOM 2391 C CA . ALA A 1 323 ? -9.340 -11.593 9.528 1.00 97.44 323 ALA A CA 1
ATOM 2392 C C . ALA A 1 323 ? -8.463 -11.252 10.743 1.00 97.44 323 ALA A C 1
ATOM 2394 O O . ALA A 1 323 ? -8.758 -11.637 11.876 1.00 97.44 323 ALA A O 1
ATOM 2395 N N . HIS A 1 324 ? -7.373 -10.524 10.491 1.00 98.12 324 HIS A N 1
ATOM 2396 C CA . HIS A 1 324 ? -6.628 -9.800 11.521 1.00 98.12 324 HIS A CA 1
ATOM 2397 C C . HIS A 1 324 ? -7.441 -8.596 11.999 1.00 98.12 324 HIS A C 1
ATOM 2399 O O . HIS A 1 324 ? -7.944 -7.826 11.180 1.00 98.12 324 HIS A O 1
ATOM 2405 N N . LEU A 1 325 ? -7.537 -8.414 13.310 1.00 98.56 325 LEU A N 1
ATOM 2406 C CA . LEU A 1 325 ? -8.259 -7.309 13.918 1.00 98.56 325 LEU A CA 1
ATOM 2407 C C . LEU A 1 325 ? -7.305 -6.203 14.359 1.00 98.56 325 LEU A C 1
ATOM 2409 O O . LEU A 1 325 ? -6.403 -6.435 15.164 1.00 98.56 325 LEU A O 1
ATOM 2413 N N . VAL A 1 326 ? -7.547 -4.991 13.871 1.00 98.56 326 VAL A N 1
ATOM 2414 C CA . VAL A 1 326 ? -7.004 -3.757 14.437 1.00 98.56 326 VAL A CA 1
ATOM 2415 C C . VAL A 1 326 ? -8.105 -3.121 15.284 1.00 98.56 326 VAL A C 1
ATOM 2417 O O . VAL A 1 326 ? -9.066 -2.582 14.754 1.00 98.56 326 VAL A O 1
ATOM 2420 N N . LEU A 1 327 ? -7.996 -3.235 16.603 1.00 98.69 327 LEU A N 1
ATOM 2421 C CA . LEU A 1 327 ? -8.975 -2.701 17.545 1.00 98.69 327 LEU A CA 1
ATOM 2422 C C . LEU A 1 327 ? -8.548 -1.296 17.979 1.00 98.69 327 LEU A C 1
ATOM 2424 O O . LEU A 1 327 ? -7.602 -1.164 18.760 1.00 98.69 327 LEU A O 1
ATOM 2428 N N . GLU A 1 328 ? -9.214 -0.252 17.488 1.00 98.50 328 GLU A N 1
ATOM 2429 C CA . GLU A 1 328 ? -9.039 1.104 18.002 1.00 98.50 328 GLU A CA 1
ATOM 2430 C C . GLU A 1 328 ? -9.866 1.299 19.279 1.00 98.50 328 GLU A C 1
ATOM 2432 O O . GLU A 1 328 ? -11.093 1.253 19.268 1.00 98.50 328 GLU A O 1
ATOM 2437 N N . VAL A 1 329 ? -9.189 1.564 20.396 1.00 98.44 329 VAL A N 1
ATOM 2438 C CA . VAL A 1 329 ? -9.828 1.916 21.667 1.00 98.44 329 VAL A CA 1
ATOM 2439 C C . VAL A 1 329 ? -10.050 3.426 21.719 1.00 98.44 329 VAL A C 1
ATOM 2441 O O . VAL A 1 329 ? -9.084 4.202 21.736 1.00 98.44 329 VAL A O 1
ATOM 2444 N N . LYS A 1 330 ? -11.320 3.830 21.777 1.00 96.50 330 LYS A N 1
ATOM 2445 C CA . LYS A 1 330 ? -11.763 5.228 21.856 1.00 96.50 330 LYS A CA 1
ATOM 2446 C C . LYS A 1 330 ? -12.181 5.595 23.274 1.00 96.50 330 LYS A C 1
ATOM 2448 O O . LYS A 1 330 ? -12.615 4.745 24.045 1.00 96.50 330 LYS A O 1
ATOM 2453 N N . PHE A 1 331 ? -12.116 6.890 23.576 1.00 93.25 331 PHE A N 1
ATOM 2454 C CA . PHE A 1 331 ? -12.610 7.440 24.839 1.00 93.25 331 PHE A CA 1
ATOM 2455 C C . PHE A 1 331 ? -13.311 8.791 24.655 1.00 93.25 331 PHE A C 1
ATOM 2457 O O . PHE A 1 331 ? -13.027 9.534 23.706 1.00 93.25 331 PHE A O 1
ATOM 2464 N N . HIS A 1 332 ? -14.173 9.165 25.603 1.00 85.94 332 HIS A N 1
ATOM 2465 C CA . HIS A 1 332 ? -14.848 10.465 25.616 1.00 85.94 332 HIS A CA 1
ATOM 2466 C C . HIS A 1 332 ? -14.398 11.365 26.791 1.00 85.94 332 HIS A C 1
ATOM 2468 O O . HIS A 1 332 ? -14.241 10.888 27.910 1.00 85.94 332 HIS A O 1
ATOM 2474 N N . PRO A 1 333 ? -14.246 12.694 26.601 1.00 84.19 333 PRO A N 1
ATOM 2475 C CA . PRO A 1 333 ? -14.261 13.436 25.338 1.00 84.19 333 PRO A CA 1
ATOM 2476 C C . PRO A 1 333 ? -12.910 13.351 24.610 1.00 84.19 333 PRO A C 1
ATOM 2478 O O . PRO A 1 333 ? -11.874 13.131 25.223 1.00 84.19 333 PRO A O 1
ATOM 2481 N N . LEU A 1 334 ? -12.918 13.530 23.285 1.00 82.00 334 LEU A N 1
ATOM 2482 C CA . LEU A 1 334 ? -11.724 13.609 22.426 1.00 82.00 334 LEU A CA 1
ATOM 2483 C C . LEU A 1 334 ? -10.590 12.594 22.723 1.00 82.00 334 LEU A C 1
ATOM 2485 O O . LEU A 1 334 ? -9.418 12.965 22.722 1.00 82.00 334 LEU A O 1
ATOM 2489 N N . ASN A 1 335 ? -10.913 11.320 22.967 1.00 88.31 335 ASN A N 1
ATOM 2490 C CA . ASN A 1 335 ? -9.957 10.255 23.300 1.00 88.31 335 ASN A CA 1
ATOM 2491 C C . ASN A 1 335 ? -9.168 10.449 24.608 1.00 88.31 335 ASN A C 1
ATOM 2493 O O . ASN A 1 335 ? -8.137 9.807 24.781 1.00 88.31 335 ASN A O 1
ATOM 2497 N N . THR A 1 336 ? -9.623 11.275 25.557 1.00 89.19 336 THR A N 1
ATOM 2498 C CA . THR A 1 336 ? -8.975 11.362 26.881 1.00 89.19 336 THR A CA 1
ATOM 2499 C C . THR A 1 336 ? -9.532 10.348 27.875 1.00 89.19 336 THR A C 1
ATOM 2501 O O . THR A 1 336 ? -8.759 9.727 28.602 1.00 89.19 336 THR A O 1
ATOM 2504 N N . GLY A 1 337 ? -10.857 10.174 27.886 1.00 89.69 337 GLY A N 1
ATOM 2505 C CA . GLY A 1 337 ? -11.573 9.337 28.852 1.00 89.69 337 GLY A CA 1
ATOM 2506 C C . GLY A 1 337 ? -11.613 9.922 30.259 1.00 89.69 337 GLY A C 1
ATOM 2507 O O . GLY A 1 337 ? -10.775 10.752 30.627 1.00 89.69 337 GLY A O 1
ATOM 2508 N N . THR A 1 338 ? -12.579 9.485 31.065 1.00 91.81 338 THR A N 1
ATOM 2509 C CA . THR A 1 338 ? -12.473 9.632 32.527 1.00 91.81 338 THR A CA 1
ATOM 2510 C C . THR A 1 338 ? -11.614 8.498 33.101 1.00 91.81 338 THR A C 1
ATOM 2512 O O . THR A 1 338 ? -11.501 7.443 32.471 1.00 91.81 338 THR A O 1
ATOM 2515 N N . PRO A 1 339 ? -11.002 8.656 34.290 1.00 93.62 339 PRO A N 1
ATOM 2516 C CA . PRO A 1 339 ? -10.264 7.567 34.931 1.00 93.62 339 PRO A CA 1
ATOM 2517 C C . PRO A 1 339 ? -11.086 6.278 35.079 1.00 93.62 339 PRO A C 1
ATOM 2519 O O . PRO A 1 339 ? -10.553 5.188 34.897 1.00 93.62 339 PRO A O 1
ATOM 2522 N N . GLU A 1 340 ? -12.383 6.400 35.366 1.00 93.25 340 GLU A N 1
ATOM 2523 C CA . GLU A 1 340 ? -13.304 5.271 35.509 1.00 93.25 340 GLU A CA 1
ATOM 2524 C C . GLU A 1 340 ? -13.547 4.557 34.175 1.00 93.25 340 GLU A C 1
ATOM 2526 O O . GLU A 1 340 ? -13.534 3.330 34.133 1.00 93.25 340 GLU A O 1
ATOM 2531 N N . GLU A 1 341 ? -13.731 5.305 33.084 1.00 94.06 341 GLU A N 1
ATOM 2532 C CA . GLU A 1 341 ? -13.909 4.747 31.737 1.00 94.06 341 GLU A CA 1
ATOM 2533 C C . GLU A 1 341 ? -12.642 4.018 31.266 1.00 94.06 341 GLU A C 1
ATOM 2535 O O . GLU A 1 341 ? -12.713 2.893 30.767 1.00 94.06 341 GLU A O 1
ATOM 2540 N N . VAL A 1 342 ? -11.473 4.633 31.477 1.00 96.25 342 VAL A N 1
ATOM 2541 C CA . VAL A 1 342 ? -10.169 4.047 31.134 1.00 96.25 342 VAL A CA 1
ATOM 2542 C C . VAL A 1 342 ? -9.929 2.755 31.912 1.00 96.25 342 VAL A C 1
ATOM 2544 O O . VAL A 1 342 ? -9.519 1.752 31.328 1.00 96.25 342 VAL A O 1
ATOM 2547 N N . GLU A 1 343 ? -10.218 2.750 33.213 1.00 96.19 343 GLU A N 1
ATOM 2548 C CA . GLU A 1 343 ? -10.067 1.564 34.056 1.00 96.19 343 GLU A CA 1
ATOM 2549 C C . GLU A 1 343 ? -11.070 0.462 33.691 1.00 96.19 343 GLU A C 1
ATOM 2551 O O . GLU A 1 343 ? -10.692 -0.708 33.622 1.00 96.19 343 GLU A O 1
ATOM 2556 N N . ALA A 1 344 ? -12.324 0.815 33.392 1.00 96.50 344 ALA A N 1
ATOM 2557 C CA . ALA A 1 344 ? -13.333 -0.142 32.946 1.00 96.50 344 ALA A CA 1
ATOM 2558 C C . ALA A 1 344 ? -12.940 -0.804 31.617 1.00 96.50 344 ALA A C 1
ATOM 2560 O O . ALA A 1 344 ? -13.024 -2.028 31.491 1.00 96.50 344 ALA A O 1
ATOM 2561 N N . MET A 1 345 ? -12.449 -0.022 30.649 1.00 97.81 345 MET A N 1
ATOM 2562 C CA . MET A 1 345 ? -11.959 -0.546 29.372 1.00 97.81 345 MET A CA 1
ATOM 2563 C C . MET A 1 345 ? -10.731 -1.437 29.571 1.00 97.81 345 MET A C 1
ATOM 2565 O O . MET A 1 345 ? -10.653 -2.519 28.991 1.00 97.81 345 MET A O 1
ATOM 2569 N N . ARG A 1 346 ? -9.788 -1.034 30.433 1.00 97.50 346 ARG A N 1
ATOM 2570 C CA . ARG A 1 346 ? -8.612 -1.847 30.764 1.00 97.50 346 ARG A CA 1
ATOM 2571 C C . ARG A 1 346 ? -9.013 -3.187 31.378 1.00 97.50 346 ARG A C 1
ATOM 2573 O O . ARG A 1 346 ? -8.581 -4.223 30.888 1.00 97.50 346 ARG A O 1
ATOM 2580 N N . ALA A 1 347 ? -9.878 -3.181 32.392 1.00 97.31 347 ALA A N 1
ATOM 2581 C CA . ALA A 1 347 ? -10.360 -4.400 33.039 1.00 97.31 347 ALA A CA 1
ATOM 2582 C C . ALA A 1 347 ? -11.122 -5.318 32.067 1.00 97.31 347 ALA A C 1
ATOM 2584 O O . ALA A 1 347 ? -11.010 -6.543 32.143 1.00 97.31 347 ALA A O 1
ATOM 2585 N N . LEU A 1 348 ? -11.882 -4.733 31.134 1.00 97.81 348 LEU A N 1
ATOM 2586 C CA . LEU A 1 348 ? -12.553 -5.476 30.074 1.00 97.81 348 LEU A CA 1
ATOM 2587 C C . LEU A 1 348 ? -11.550 -6.163 29.144 1.00 97.81 348 LEU A C 1
ATOM 2589 O O . LEU A 1 348 ? -11.670 -7.365 28.913 1.00 97.81 348 LEU A O 1
ATOM 2593 N N . LEU A 1 349 ? -10.561 -5.425 28.639 1.00 98.19 349 LEU A N 1
ATOM 2594 C CA . LEU A 1 349 ? -9.549 -5.975 27.739 1.00 98.19 349 LEU A CA 1
ATOM 2595 C C . LEU A 1 349 ? -8.675 -7.017 28.441 1.00 98.19 349 LEU A C 1
ATOM 2597 O O . LEU A 1 349 ? -8.408 -8.055 27.848 1.00 98.19 349 LEU A O 1
ATOM 2601 N N . ASP A 1 350 ? -8.298 -6.802 29.704 1.00 98.06 350 ASP A N 1
ATOM 2602 C CA . ASP A 1 350 ? -7.548 -7.778 30.506 1.00 98.06 350 ASP A CA 1
ATOM 2603 C C . ASP A 1 350 ? -8.291 -9.124 30.570 1.00 98.06 350 ASP A C 1
ATOM 2605 O O . ASP A 1 350 ? -7.698 -10.177 30.332 1.00 98.06 350 ASP A O 1
ATOM 2609 N N . ARG A 1 351 ? -9.608 -9.093 30.819 1.00 97.19 351 ARG A N 1
ATOM 2610 C CA . ARG A 1 351 ? -10.456 -10.295 30.834 1.00 97.19 351 ARG A CA 1
ATOM 2611 C C . ARG A 1 351 ? -10.560 -10.941 29.450 1.00 97.19 351 ARG A C 1
ATOM 2613 O O . ARG A 1 351 ? -10.396 -12.153 29.330 1.00 97.19 351 ARG A O 1
ATOM 2620 N N . GLU A 1 352 ? -10.828 -10.148 28.412 1.00 97.75 352 GLU A N 1
ATOM 2621 C CA . GLU A 1 352 ? -10.977 -10.656 27.041 1.00 97.75 352 GLU A CA 1
ATOM 2622 C C . GLU A 1 352 ? -9.677 -11.254 26.486 1.00 97.75 352 GLU A C 1
ATOM 2624 O O . GLU A 1 352 ? -9.720 -12.208 25.709 1.00 97.75 352 GLU A O 1
ATOM 2629 N N . LEU A 1 353 ? -8.519 -10.718 26.877 1.00 98.06 353 LEU A N 1
ATOM 2630 C CA . LEU A 1 353 ? -7.204 -11.211 26.465 1.00 98.06 353 LEU A CA 1
ATOM 2631 C C . LEU A 1 353 ? -6.766 -12.455 27.239 1.00 98.06 353 LEU A C 1
ATOM 2633 O O . LEU A 1 353 ? -6.019 -13.261 26.683 1.00 98.06 353 LEU A O 1
ATOM 2637 N N . ALA A 1 354 ? -7.202 -12.607 28.493 1.00 96.62 354 ALA A N 1
ATOM 2638 C CA . ALA A 1 354 ? -6.902 -13.779 29.309 1.00 96.62 354 ALA A CA 1
ATOM 2639 C C . ALA A 1 354 ? -7.710 -15.006 28.862 1.00 96.62 354 ALA A C 1
ATOM 2641 O O . ALA A 1 354 ? -7.122 -16.037 28.546 1.00 96.62 354 ALA A O 1
ATOM 2642 N N . ASP A 1 355 ? -9.039 -14.869 28.787 1.00 92.12 355 ASP A N 1
ATOM 2643 C CA . ASP A 1 355 ? -9.955 -16.011 28.635 1.00 92.12 355 ASP A CA 1
ATOM 2644 C C . ASP A 1 355 ? -11.019 -15.814 27.535 1.00 92.12 355 ASP A C 1
ATOM 2646 O O . ASP A 1 355 ? -11.867 -16.683 27.319 1.00 92.12 355 ASP A O 1
ATOM 2650 N N . GLY A 1 356 ? -11.008 -14.670 26.845 1.00 95.88 356 GLY A N 1
ATOM 2651 C CA . GLY A 1 356 ? -12.027 -14.289 25.866 1.00 95.88 356 GLY A CA 1
ATOM 2652 C C . GLY A 1 356 ? -11.633 -14.499 24.404 1.00 95.88 356 GLY A C 1
ATOM 2653 O O . GLY A 1 356 ? -10.612 -15.101 24.051 1.00 95.88 356 GLY A O 1
ATOM 2654 N N . LYS A 1 357 ? -12.471 -13.965 23.508 1.00 97.38 357 LYS A N 1
ATOM 2655 C CA . LYS A 1 357 ? -12.284 -14.109 22.053 1.00 97.38 357 LYS A CA 1
ATOM 2656 C C . LYS A 1 357 ? -11.106 -13.271 21.541 1.00 97.38 357 LYS A C 1
ATOM 2658 O O . LYS A 1 357 ? -10.461 -13.666 20.569 1.00 97.38 357 LYS A O 1
ATOM 2663 N N . LEU A 1 358 ? -10.761 -12.169 22.219 1.00 98.06 358 LEU A N 1
ATOM 2664 C CA . LEU A 1 358 ? -9.523 -11.436 21.929 1.00 98.06 358 LEU A CA 1
ATOM 2665 C C . LEU A 1 358 ? -8.280 -12.266 22.268 1.00 98.06 358 LEU A C 1
ATOM 2667 O O . LEU A 1 358 ? -7.329 -12.255 21.490 1.00 98.06 358 LEU A O 1
ATOM 2671 N N . GLY A 1 359 ? -8.298 -13.033 23.363 1.00 97.81 359 GLY A N 1
ATOM 2672 C CA . GLY A 1 359 ? -7.237 -13.979 23.716 1.00 97.81 359 GLY A CA 1
ATOM 2673 C C . GLY A 1 359 ? -7.005 -15.032 22.628 1.00 97.81 359 GLY A C 1
ATOM 2674 O O . GLY A 1 359 ? -5.861 -15.323 22.273 1.00 97.81 359 GLY A O 1
ATOM 2675 N N . ALA A 1 360 ? -8.079 -15.532 22.008 1.00 97.19 360 ALA A N 1
ATOM 2676 C CA . ALA A 1 360 ? -7.983 -16.449 20.870 1.00 97.19 360 ALA A CA 1
ATOM 2677 C C . ALA A 1 360 ? -7.345 -15.793 19.628 1.00 97.19 360 ALA A C 1
ATOM 2679 O O . ALA A 1 360 ? -6.473 -16.392 18.993 1.00 97.19 360 ALA A O 1
ATOM 2680 N N . LEU A 1 361 ? -7.718 -14.550 19.297 1.00 98.00 361 LEU A N 1
ATOM 2681 C CA . LEU A 1 361 ? -7.087 -13.805 18.197 1.00 98.00 361 LEU A CA 1
ATOM 2682 C C . LEU A 1 361 ? -5.616 -13.505 18.476 1.00 98.00 361 LEU A C 1
ATOM 2684 O O . LEU A 1 361 ? -4.775 -13.683 17.596 1.00 98.00 361 LEU A O 1
ATOM 2688 N N . LYS A 1 362 ? -5.301 -13.092 19.703 1.00 97.50 362 LYS A N 1
ATOM 2689 C CA . LYS A 1 362 ? -3.940 -12.878 20.193 1.00 97.50 362 LYS A CA 1
ATOM 2690 C C . LYS A 1 362 ? -3.092 -14.140 20.023 1.00 97.50 362 LYS A C 1
ATOM 2692 O O . LYS A 1 362 ? -2.039 -14.077 19.396 1.00 97.50 362 LYS A O 1
ATOM 2697 N N . ALA A 1 363 ? -3.574 -15.296 20.486 1.00 97.06 363 ALA A N 1
ATOM 2698 C CA . ALA A 1 363 ? -2.878 -16.576 20.335 1.00 97.06 363 ALA A CA 1
ATOM 2699 C C . ALA A 1 363 ? -2.662 -16.971 18.861 1.00 97.06 363 ALA A C 1
ATOM 2701 O O . ALA A 1 363 ? -1.665 -17.610 18.526 1.00 97.06 363 ALA A O 1
ATOM 2702 N N . ALA A 1 364 ? -3.569 -16.560 17.970 1.00 97.00 364 ALA A N 1
ATOM 2703 C CA . ALA A 1 364 ? -3.449 -16.752 16.526 1.00 97.00 364 ALA A CA 1
ATOM 2704 C C . ALA A 1 364 ? -2.578 -15.690 15.818 1.00 97.00 364 ALA A C 1
ATOM 2706 O O . ALA A 1 364 ? -2.409 -15.772 14.600 1.00 97.00 364 ALA A O 1
ATOM 2707 N N . GLY A 1 365 ? -2.053 -14.690 16.537 1.00 96.75 365 GLY A N 1
ATOM 2708 C CA . GLY A 1 365 ? -1.302 -13.571 15.959 1.00 96.75 365 GLY A CA 1
ATOM 2709 C C . GLY A 1 365 ? -2.154 -12.643 15.086 1.00 96.75 365 GLY A C 1
ATOM 2710 O O . GLY A 1 365 ? -1.638 -12.053 14.142 1.00 96.75 365 GLY A O 1
ATOM 2711 N N . LYS A 1 366 ? -3.459 -12.551 15.370 1.00 97.62 366 LYS A N 1
ATOM 2712 C CA . LYS A 1 366 ? -4.478 -11.835 14.582 1.00 97.62 366 LYS A CA 1
ATOM 2713 C C . LYS A 1 366 ? -5.052 -10.604 15.290 1.00 97.62 366 LYS A C 1
ATOM 2715 O O . LYS A 1 366 ? -6.180 -10.209 15.007 1.00 97.62 366 LYS A O 1
ATOM 2720 N N . LEU A 1 367 ? -4.317 -10.024 16.236 1.00 98.31 367 LEU A N 1
ATOM 2721 C CA . LEU A 1 367 ? -4.762 -8.865 17.006 1.00 98.31 367 LEU A CA 1
ATOM 2722 C C . LEU A 1 367 ? -3.700 -7.764 17.012 1.00 98.31 367 LEU A C 1
ATOM 2724 O O . LEU A 1 367 ? -2.507 -8.019 17.159 1.00 98.31 367 LEU A O 1
ATOM 2728 N N . THR A 1 368 ? -4.148 -6.524 16.872 1.00 98.50 368 THR A N 1
ATOM 2729 C CA . THR A 1 368 ? -3.387 -5.307 17.154 1.00 98.50 368 THR A CA 1
ATOM 2730 C C . THR A 1 368 ? -4.312 -4.334 17.865 1.00 98.50 368 THR A C 1
ATOM 2732 O O . THR A 1 368 ? -5.459 -4.182 17.454 1.00 98.50 368 THR A O 1
ATOM 2735 N N . VAL A 1 369 ? -3.829 -3.666 18.911 1.00 98.69 369 VAL A N 1
ATOM 2736 C CA . VAL A 1 369 ? -4.608 -2.654 19.643 1.00 98.69 369 VAL A CA 1
ATOM 2737 C C . VAL A 1 369 ? -4.050 -1.273 19.346 1.00 98.69 369 VAL A C 1
ATOM 2739 O O . VAL A 1 369 ? -2.846 -1.058 19.403 1.00 98.69 369 VAL A O 1
ATOM 2742 N N . SER A 1 370 ? -4.910 -0.322 19.008 1.00 98.31 370 SER A N 1
ATOM 2743 C CA . SER A 1 370 ? -4.504 1.042 18.663 1.00 98.31 370 SER A CA 1
ATOM 2744 C C . SER A 1 370 ? -5.294 2.056 19.472 1.00 98.31 370 SER A C 1
ATOM 2746 O O . SER A 1 370 ? -6.405 1.779 19.909 1.00 98.31 370 SER A O 1
ATOM 2748 N N . SER A 1 371 ? -4.721 3.230 19.724 1.00 97.88 371 SER A N 1
ATOM 2749 C CA . SER A 1 371 ? -5.454 4.328 20.364 1.00 97.88 371 SER A CA 1
ATOM 2750 C C . SER A 1 371 ? -4.738 5.664 20.171 1.00 97.88 371 SER A C 1
ATOM 2752 O O . SER A 1 371 ? -3.504 5.725 20.142 1.00 97.88 371 SER A O 1
ATOM 2754 N N . PHE A 1 372 ? -5.510 6.752 20.093 1.00 96.62 372 PHE A N 1
ATOM 2755 C CA . PHE A 1 372 ? -4.988 8.114 20.260 1.00 96.62 372 PHE A CA 1
ATOM 2756 C C . PHE A 1 372 ? -4.661 8.433 21.727 1.00 96.62 372 PHE A C 1
ATOM 2758 O O . PHE A 1 372 ? -3.893 9.355 22.000 1.00 96.62 372 PHE A O 1
ATOM 2765 N N . ASN A 1 373 ? -5.208 7.672 22.680 1.00 96.94 373 ASN A N 1
ATOM 2766 C CA . ASN A 1 373 ? -4.919 7.834 24.097 1.00 96.94 373 ASN A CA 1
ATOM 2767 C C . ASN A 1 373 ? -3.615 7.115 24.468 1.00 96.94 373 ASN A C 1
ATOM 2769 O O . ASN A 1 373 ? -3.622 5.985 24.958 1.00 96.94 373 ASN A O 1
ATOM 2773 N N . HIS A 1 374 ? -2.467 7.761 24.245 1.00 96.31 374 HIS A N 1
ATOM 2774 C CA . HIS A 1 374 ? -1.161 7.156 24.564 1.00 96.31 374 HIS A CA 1
ATOM 2775 C C . HIS A 1 374 ? -0.962 6.929 26.072 1.00 96.31 374 HIS A C 1
ATOM 2777 O O . HIS A 1 374 ? -0.189 6.055 26.457 1.00 96.31 374 HIS A O 1
ATOM 2783 N N . ALA A 1 375 ? -1.682 7.667 26.928 1.00 95.31 375 ALA A N 1
ATOM 2784 C CA . ALA A 1 375 ? -1.657 7.468 28.378 1.00 95.31 375 ALA A CA 1
ATOM 2785 C C . ALA A 1 375 ? -2.344 6.159 28.805 1.00 95.31 375 ALA A C 1
ATOM 2787 O O . ALA A 1 375 ? -1.935 5.567 29.799 1.00 95.31 375 ALA A O 1
ATOM 2788 N N . PHE A 1 376 ? -3.330 5.686 28.038 1.00 97.25 376 PHE A N 1
ATOM 2789 C CA . PHE A 1 376 ? -3.898 4.342 28.162 1.00 97.25 376 PHE A CA 1
ATOM 2790 C C . PHE A 1 376 ? -3.028 3.289 27.455 1.00 97.25 376 PHE A C 1
ATOM 2792 O O . PHE A 1 376 ? -2.707 2.249 28.031 1.00 97.25 376 PHE A O 1
ATOM 2799 N N . LEU A 1 377 ? -2.617 3.572 26.213 1.00 98.06 377 LEU A N 1
ATOM 2800 C CA . LEU A 1 377 ? -1.979 2.584 25.341 1.00 98.06 377 LEU A CA 1
ATOM 2801 C C . LEU A 1 377 ? -0.614 2.120 25.866 1.00 98.06 377 LEU A C 1
ATOM 2803 O O . LEU A 1 377 ? -0.290 0.941 25.767 1.00 98.06 377 LEU A O 1
ATOM 2807 N N . LYS A 1 378 ? 0.178 3.022 26.460 1.00 98.06 378 LYS A N 1
ATOM 2808 C CA . LYS A 1 378 ? 1.509 2.687 26.980 1.00 98.06 378 LYS A CA 1
ATOM 2809 C C . LYS A 1 378 ? 1.459 1.712 28.171 1.00 98.06 378 LYS A C 1
ATOM 2811 O O . LYS A 1 378 ? 2.134 0.687 28.095 1.00 98.06 378 LYS A O 1
ATOM 2816 N N . PRO A 1 379 ? 0.680 1.954 29.246 1.00 97.69 379 PRO A N 1
ATOM 2817 C CA . PRO A 1 379 ? 0.478 0.954 30.296 1.00 97.69 379 PRO A CA 1
ATOM 2818 C C . PRO A 1 379 ? -0.120 -0.358 29.777 1.00 97.69 379 PRO A C 1
ATOM 2820 O O . PRO A 1 379 ? 0.304 -1.423 30.217 1.00 97.69 379 PRO A O 1
ATOM 2823 N N . PHE A 1 380 ? -1.058 -0.296 28.821 1.00 98.19 380 PHE A N 1
ATOM 2824 C CA . PHE A 1 380 ? -1.616 -1.492 28.187 1.00 98.19 380 PHE A CA 1
ATOM 2825 C C . PHE A 1 380 ? -0.521 -2.336 27.514 1.00 98.19 380 PHE A C 1
ATOM 2827 O O . PHE A 1 380 ? -0.414 -3.528 27.791 1.00 98.19 380 PHE A O 1
ATOM 2834 N N . ALA A 1 381 ? 0.348 -1.718 26.711 1.00 98.06 381 ALA A N 1
ATOM 2835 C CA . ALA A 1 381 ? 1.444 -2.407 26.030 1.00 98.06 381 ALA A CA 1
ATOM 2836 C C . ALA A 1 381 ? 2.478 -3.001 27.003 1.00 98.06 381 ALA A C 1
ATOM 2838 O O . ALA A 1 381 ? 3.035 -4.069 26.767 1.00 98.06 381 ALA A O 1
ATOM 2839 N N . GLN A 1 382 ? 2.715 -2.333 28.136 1.00 97.00 382 GLN A N 1
ATOM 2840 C CA . GLN A 1 382 ? 3.596 -2.841 29.192 1.00 97.00 382 GLN A CA 1
ATOM 2841 C C . GLN A 1 382 ? 3.013 -4.062 29.915 1.00 97.00 382 GLN A C 1
ATOM 2843 O O . GLN A 1 382 ? 3.774 -4.921 30.360 1.00 97.00 382 GLN A O 1
ATOM 2848 N N . ALA A 1 383 ? 1.686 -4.137 30.045 1.00 97.12 383 ALA A N 1
ATOM 2849 C CA . ALA A 1 383 ? 0.991 -5.271 30.649 1.00 97.12 383 ALA A CA 1
ATOM 2850 C C . ALA A 1 383 ? 0.819 -6.450 29.672 1.00 97.12 383 ALA A C 1
ATOM 2852 O O . ALA A 1 383 ? 0.900 -7.603 30.091 1.00 97.12 383 ALA A O 1
ATOM 2853 N N . HIS A 1 384 ? 0.634 -6.164 28.380 1.00 97.00 384 HIS A N 1
ATOM 2854 C CA . HIS A 1 384 ? 0.348 -7.141 27.323 1.00 97.00 384 HIS A CA 1
ATOM 2855 C C . HIS A 1 384 ? 1.418 -7.112 26.229 1.00 97.00 384 HIS A C 1
ATOM 2857 O O . HIS A 1 384 ? 1.141 -6.790 25.077 1.00 97.00 384 HIS A O 1
ATOM 2863 N N . THR A 1 385 ? 2.655 -7.459 26.589 1.00 95.88 385 THR A N 1
ATOM 2864 C CA . THR A 1 385 ? 3.840 -7.376 25.704 1.00 95.88 385 THR A CA 1
ATOM 2865 C C . THR A 1 385 ? 3.816 -8.319 24.496 1.00 95.88 385 THR A C 1
ATOM 2867 O O . THR A 1 385 ? 4.701 -8.279 23.645 1.00 95.88 385 THR A O 1
ATOM 2870 N N . ASP A 1 386 ? 2.822 -9.195 24.423 1.00 94.75 386 ASP A N 1
ATOM 2871 C CA . ASP A 1 386 ? 2.556 -10.133 23.339 1.00 94.75 386 ASP A CA 1
ATOM 2872 C C . ASP A 1 386 ? 1.393 -9.691 22.429 1.00 94.75 386 ASP A C 1
ATOM 2874 O O . ASP A 1 386 ? 1.044 -10.405 21.487 1.00 94.75 386 ASP A O 1
ATOM 2878 N N . VAL A 1 387 ? 0.813 -8.510 22.673 1.00 97.62 387 VAL A N 1
ATOM 2879 C CA . VAL A 1 387 ? -0.167 -7.859 21.797 1.00 97.62 387 VAL A CA 1
ATOM 2880 C C . VAL A 1 387 ? 0.492 -6.650 21.135 1.00 97.62 387 VAL A C 1
ATOM 2882 O O . VAL A 1 387 ? 0.764 -5.667 21.821 1.00 97.62 387 VAL A O 1
ATOM 2885 N N . PRO A 1 388 ? 0.710 -6.666 19.807 1.00 97.44 388 PRO A N 1
ATOM 2886 C CA . PRO A 1 388 ? 1.236 -5.502 19.108 1.00 97.44 388 PRO A CA 1
ATOM 2887 C C . PRO A 1 388 ? 0.328 -4.283 19.280 1.00 97.44 388 PRO A C 1
ATOM 2889 O O . PRO A 1 388 ? -0.897 -4.399 19.135 1.00 97.44 388 PRO A O 1
ATOM 2892 N N . VAL A 1 389 ? 0.922 -3.111 19.507 1.00 98.31 389 VAL A N 1
ATOM 2893 C CA . VAL A 1 389 ? 0.184 -1.850 19.621 1.00 98.31 389 VAL A CA 1
ATOM 2894 C C . VAL A 1 389 ? 0.535 -0.825 18.545 1.00 98.31 389 VAL A C 1
ATOM 2896 O O . VAL A 1 389 ? 1.676 -0.712 18.090 1.00 98.31 389 VAL A O 1
ATOM 2899 N N . GLY A 1 390 ? -0.483 -0.060 18.142 1.00 97.31 390 GLY A N 1
ATOM 2900 C CA . GLY A 1 390 ? -0.397 1.041 17.188 1.00 97.31 390 GLY A CA 1
ATOM 2901 C C . GLY A 1 390 ? -0.618 2.400 17.845 1.00 97.31 390 GLY A C 1
ATOM 2902 O O . GLY A 1 390 ? -1.741 2.750 18.211 1.00 97.31 390 GLY A O 1
ATOM 2903 N N . ALA A 1 391 ? 0.441 3.203 17.961 1.00 97.06 391 ALA A N 1
ATOM 2904 C CA . ALA A 1 391 ? 0.323 4.589 18.407 1.00 97.06 391 ALA A CA 1
ATOM 2905 C C . ALA A 1 391 ? -0.326 5.434 17.297 1.00 97.06 391 ALA A C 1
ATOM 2907 O O . ALA A 1 391 ? 0.300 5.705 16.265 1.00 97.06 391 ALA A O 1
ATOM 2908 N N . LEU A 1 392 ? -1.583 5.848 17.495 1.00 95.56 392 LEU A N 1
ATOM 2909 C CA . LEU A 1 392 ? -2.289 6.696 16.533 1.00 95.56 392 LEU A CA 1
ATOM 2910 C C . LEU A 1 392 ? -1.803 8.144 16.627 1.00 95.56 392 LEU A C 1
ATOM 2912 O O . LEU A 1 392 ? -1.619 8.684 17.720 1.00 95.56 392 LEU A O 1
ATOM 2916 N N . THR A 1 393 ? -1.604 8.787 15.476 1.00 92.56 393 THR A N 1
ATOM 2917 C CA . THR A 1 393 ? -1.229 10.204 15.403 1.00 92.56 393 THR A CA 1
ATOM 2918 C C . THR A 1 393 ? -1.738 10.876 14.131 1.00 92.56 393 THR A C 1
ATOM 2920 O O . THR A 1 393 ? -1.748 10.296 13.045 1.00 92.56 393 THR A O 1
ATOM 2923 N N . VAL A 1 394 ? -2.126 12.144 14.261 1.00 89.44 394 VAL A N 1
ATOM 2924 C CA . VAL A 1 394 ? -2.477 13.015 13.126 1.00 89.44 394 VAL A CA 1
ATOM 2925 C C . VAL A 1 394 ? -1.271 13.838 12.669 1.00 89.44 394 VAL A C 1
ATOM 2927 O O . VAL A 1 394 ? -1.161 14.187 11.497 1.00 89.44 394 VAL A O 1
ATOM 2930 N N . PHE A 1 395 ? -0.337 14.132 13.577 1.00 87.75 395 PHE A N 1
ATOM 2931 C CA . PHE A 1 395 ? 0.821 14.978 13.296 1.00 87.75 395 PHE A CA 1
ATOM 2932 C C . PHE A 1 395 ? 2.096 14.149 13.103 1.00 87.75 395 PHE A C 1
ATOM 2934 O O . PHE A 1 395 ? 2.245 13.104 13.748 1.00 87.75 395 PHE A O 1
ATOM 2941 N N . PRO A 1 396 ? 3.045 14.619 12.267 1.00 87.00 396 PRO A N 1
ATOM 2942 C CA . PRO A 1 396 ? 4.363 14.008 12.157 1.00 87.00 396 PRO A CA 1
ATOM 2943 C C . PRO A 1 396 ? 5.039 13.904 13.531 1.00 87.00 396 PRO A C 1
ATOM 2945 O O . PRO A 1 396 ? 5.243 14.940 14.171 1.00 87.00 396 PRO A O 1
ATOM 2948 N N . PRO A 1 397 ? 5.413 12.702 13.999 1.00 89.75 397 PRO A N 1
ATOM 2949 C CA . PRO A 1 397 ? 6.178 12.582 15.228 1.00 89.75 397 PRO A CA 1
ATOM 2950 C C . PRO A 1 397 ? 7.599 13.111 15.022 1.00 89.75 397 PRO A C 1
ATOM 2952 O O . PRO A 1 397 ? 8.240 12.884 13.994 1.00 89.75 397 PRO A O 1
ATOM 2955 N N . SER A 1 398 ? 8.116 13.805 16.031 1.00 91.50 398 SER A N 1
ATOM 2956 C CA . SER A 1 398 ? 9.538 14.139 16.115 1.00 91.50 398 SER A CA 1
ATOM 2957 C C . SER A 1 398 ? 10.392 12.882 16.324 1.00 91.50 398 SER A C 1
ATOM 2959 O O . SER A 1 398 ? 9.911 11.859 16.810 1.00 91.50 398 SER A O 1
ATOM 2961 N N . ALA A 1 399 ? 11.696 12.969 16.046 1.00 91.12 399 ALA A N 1
ATOM 2962 C CA . ALA A 1 399 ? 12.631 11.874 16.327 1.00 91.12 399 ALA A CA 1
ATOM 2963 C C . ALA A 1 399 ? 12.623 11.450 17.811 1.00 91.12 399 ALA A C 1
ATOM 2965 O O . ALA A 1 399 ? 12.768 10.271 18.117 1.00 91.12 399 ALA A O 1
ATOM 2966 N N . THR A 1 400 ? 12.412 12.399 18.729 1.00 94.50 400 THR A N 1
ATOM 2967 C CA . THR A 1 400 ? 12.288 12.116 20.165 1.00 94.50 400 THR A CA 1
ATOM 2968 C C . THR A 1 400 ? 11.010 11.346 20.485 1.00 94.50 400 THR A C 1
ATOM 2970 O O . THR A 1 400 ? 11.069 10.402 21.263 1.00 94.50 400 THR A O 1
ATOM 2973 N N . GLN A 1 401 ? 9.878 11.701 19.868 1.00 94.50 401 GLN A N 1
ATOM 2974 C CA . GLN A 1 401 ? 8.631 10.944 20.028 1.00 94.50 401 GLN A CA 1
ATOM 2975 C C . GLN A 1 401 ? 8.761 9.533 19.459 1.00 94.50 401 GLN A C 1
ATOM 2977 O O . GLN A 1 401 ? 8.374 8.585 20.123 1.00 94.50 401 GLN A O 1
ATOM 2982 N N . LEU A 1 402 ? 9.377 9.376 18.283 1.00 94.88 402 LEU A N 1
ATOM 2983 C CA . LEU A 1 402 ? 9.645 8.057 17.703 1.00 94.88 402 LEU A CA 1
ATOM 2984 C C . LEU A 1 402 ? 10.500 7.186 18.629 1.00 94.88 402 LEU A C 1
ATOM 2986 O O . LEU A 1 402 ? 10.179 6.023 18.843 1.00 94.88 402 LEU A O 1
ATOM 2990 N N . ALA A 1 403 ? 11.569 7.748 19.199 1.00 95.50 403 ALA A N 1
ATOM 2991 C CA . ALA A 1 403 ? 12.421 7.031 20.143 1.00 95.50 403 ALA A CA 1
ATOM 2992 C C . ALA A 1 403 ? 11.683 6.662 21.440 1.00 95.50 403 ALA A C 1
ATOM 2994 O O . ALA A 1 403 ? 11.968 5.620 22.019 1.00 95.50 403 ALA A O 1
ATOM 2995 N N . GLU A 1 404 ? 10.747 7.498 21.896 1.00 96.50 404 GLU A N 1
ATOM 2996 C CA . GLU A 1 404 ? 9.917 7.213 23.069 1.00 96.50 404 GLU A CA 1
ATOM 2997 C C . GLU A 1 404 ? 8.890 6.115 22.774 1.00 96.50 404 GLU A C 1
ATOM 2999 O O . GLU A 1 404 ? 8.839 5.132 23.511 1.00 96.50 404 GLU A O 1
ATOM 3004 N N . TRP A 1 405 ? 8.148 6.219 21.669 1.00 96.88 405 TRP A N 1
ATOM 3005 C CA . TRP A 1 405 ? 7.181 5.206 21.238 1.00 96.88 405 TRP A CA 1
ATOM 3006 C C . TRP A 1 405 ? 7.835 3.852 20.989 1.00 96.88 405 TRP A C 1
ATOM 3008 O O . TRP A 1 405 ? 7.292 2.837 21.404 1.00 96.88 405 TRP A O 1
ATOM 3018 N N . ALA A 1 406 ? 9.044 3.817 20.424 1.00 96.62 406 ALA A N 1
ATOM 3019 C CA . ALA A 1 406 ? 9.802 2.581 20.211 1.00 96.62 406 ALA A CA 1
ATOM 3020 C C . ALA A 1 406 ? 10.138 1.807 21.501 1.00 96.62 406 ALA A C 1
ATOM 3022 O O . ALA A 1 406 ? 10.594 0.669 21.429 1.00 96.62 406 ALA A O 1
ATOM 3023 N N . THR A 1 407 ? 9.934 2.398 22.685 1.00 96.94 407 THR A N 1
ATOM 3024 C CA . THR A 1 407 ? 10.103 1.684 23.961 1.00 96.94 407 THR A CA 1
ATOM 3025 C C . THR A 1 407 ? 8.884 0.859 24.373 1.00 96.94 407 THR A C 1
ATOM 3027 O O . THR A 1 407 ? 9.001 0.054 25.296 1.00 96.94 407 THR A O 1
ATOM 3030 N N . TRP A 1 408 ? 7.726 1.063 23.738 1.00 97.12 408 TRP A N 1
ATOM 3031 C CA . TRP A 1 408 ? 6.468 0.428 24.143 1.00 97.12 408 TRP A CA 1
ATOM 3032 C C . TRP A 1 408 ? 5.507 0.093 22.994 1.00 97.12 408 TRP A C 1
ATOM 3034 O O . TRP A 1 408 ? 4.519 -0.581 23.244 1.00 97.12 408 TRP A O 1
ATOM 3044 N N . ALA A 1 409 ? 5.761 0.545 21.766 1.00 97.44 409 ALA A N 1
ATOM 3045 C CA . ALA A 1 409 ? 4.944 0.260 20.592 1.00 97.44 409 ALA A CA 1
ATOM 3046 C C . ALA A 1 409 ? 5.753 -0.404 19.479 1.00 97.44 409 ALA A C 1
ATOM 3048 O O . ALA A 1 409 ? 6.941 -0.135 19.307 1.00 97.44 409 ALA A O 1
ATOM 3049 N N . GLU A 1 410 ? 5.073 -1.210 18.668 1.00 96.50 410 GLU A N 1
ATOM 3050 C CA . GLU A 1 410 ? 5.605 -1.820 17.449 1.00 96.50 410 GLU A CA 1
ATOM 3051 C C . GLU A 1 410 ? 5.195 -1.041 16.196 1.00 96.50 410 GLU A C 1
ATOM 3053 O O . GLU A 1 410 ? 5.856 -1.140 15.155 1.00 96.50 410 GLU A O 1
ATOM 3058 N N . GLN A 1 411 ? 4.082 -0.301 16.263 1.00 95.69 411 GLN A N 1
ATOM 3059 C CA . GLN A 1 411 ? 3.478 0.343 15.101 1.00 95.69 411 GLN A CA 1
ATOM 3060 C C . GLN A 1 411 ? 3.113 1.807 15.364 1.00 95.69 411 GLN A C 1
ATOM 3062 O O . GLN A 1 411 ? 2.738 2.205 16.466 1.00 95.69 411 GLN A O 1
ATOM 3067 N N . ILE A 1 412 ? 3.159 2.605 14.299 1.00 94.31 412 ILE A N 1
ATOM 3068 C CA . ILE A 1 412 ? 2.574 3.946 14.235 1.00 94.31 412 ILE A CA 1
ATOM 3069 C C . ILE A 1 412 ? 1.447 3.912 13.222 1.00 94.31 412 ILE A C 1
ATOM 3071 O O . ILE A 1 412 ? 1.643 3.476 12.085 1.00 94.31 412 ILE A O 1
ATOM 3075 N N . HIS A 1 413 ? 0.274 4.390 13.617 1.00 94.56 413 HIS A N 1
ATOM 3076 C CA . HIS A 1 413 ? -0.887 4.479 12.740 1.00 94.56 413 HIS A CA 1
ATOM 3077 C C . HIS A 1 413 ? -1.151 5.954 12.437 1.00 94.56 413 HIS A C 1
ATOM 3079 O O . HIS A 1 413 ? -1.619 6.721 13.276 1.00 94.56 413 HIS A O 1
ATOM 3085 N N . GLY A 1 414 ? -0.760 6.383 11.244 1.00 89.31 414 GLY A N 1
ATOM 3086 C CA . GLY A 1 414 ? -0.690 7.791 10.874 1.00 89.31 414 GLY A CA 1
ATOM 3087 C C . GLY A 1 414 ? -1.694 8.196 9.803 1.00 89.31 414 GLY A C 1
ATOM 3088 O O . GLY A 1 414 ? -2.013 7.414 8.909 1.00 89.31 414 GLY A O 1
ATOM 3089 N N . GLN A 1 415 ? -2.131 9.454 9.825 1.00 85.69 415 GLN A N 1
ATOM 3090 C CA . GLN A 1 415 ? -2.903 10.011 8.713 1.00 85.69 415 GLN A CA 1
ATOM 3091 C C . GLN A 1 415 ? -2.088 9.987 7.401 1.00 85.69 415 GLN A C 1
ATOM 3093 O O . GLN A 1 415 ? -0.870 10.136 7.409 1.00 85.69 415 GLN A O 1
ATOM 3098 N N . TYR A 1 416 ? -2.745 9.870 6.247 1.00 75.00 416 TYR A N 1
ATOM 3099 C CA . TYR A 1 416 ? -2.125 9.786 4.920 1.00 75.00 416 TYR A CA 1
ATOM 3100 C C . TYR A 1 416 ? -1.227 10.987 4.597 1.00 75.00 416 TYR A C 1
ATOM 3102 O O . TYR A 1 416 ? -0.210 10.837 3.932 1.00 75.00 416 TYR A O 1
ATOM 3110 N N . LEU A 1 417 ? -1.517 12.176 5.137 1.00 65.06 417 LEU A N 1
ATOM 3111 C CA . LEU A 1 417 ? -0.634 13.344 5.001 1.00 65.06 417 LEU A CA 1
ATOM 3112 C C . LEU A 1 417 ? 0.766 13.123 5.611 1.00 65.06 417 LEU A C 1
ATOM 3114 O O . LEU A 1 417 ? 1.697 13.868 5.306 1.00 65.06 417 LEU A O 1
ATOM 3118 N N . LEU A 1 418 ? 0.932 12.082 6.429 1.00 66.81 418 LEU A N 1
ATOM 3119 C CA . LEU A 1 418 ? 2.196 11.657 7.022 1.00 66.81 418 LEU A CA 1
ATOM 3120 C C . LEU A 1 418 ? 3.020 10.739 6.107 1.00 66.81 418 LEU A C 1
ATOM 3122 O O . LEU A 1 418 ? 4.111 10.332 6.501 1.00 66.81 418 LEU A O 1
ATOM 3126 N N . THR A 1 419 ? 2.574 10.436 4.878 1.00 64.75 419 THR A N 1
ATOM 3127 C CA . THR A 1 419 ? 3.326 9.619 3.902 1.00 64.75 419 THR A CA 1
ATOM 3128 C C . THR A 1 419 ? 4.527 10.353 3.290 1.00 64.75 419 THR A C 1
ATOM 3130 O O . THR A 1 419 ? 4.849 10.163 2.114 1.00 64.75 419 THR A O 1
ATOM 3133 N N . THR A 1 420 ? 5.217 11.208 4.047 1.00 69.88 420 THR A N 1
ATOM 3134 C CA . THR A 1 420 ? 6.525 11.701 3.618 1.00 69.88 420 THR A CA 1
ATOM 3135 C C . THR A 1 420 ? 7.566 10.619 3.882 1.00 69.88 420 THR A C 1
ATOM 3137 O O . THR A 1 420 ? 7.554 9.948 4.914 1.00 69.88 420 THR A O 1
ATOM 3140 N N . TRP A 1 421 ? 8.474 10.440 2.922 1.00 66.19 421 TRP A N 1
ATOM 3141 C CA . TRP A 1 421 ? 9.538 9.435 2.994 1.00 66.19 421 TRP A CA 1
ATOM 3142 C C . TRP A 1 421 ? 10.371 9.542 4.283 1.00 66.19 421 TRP A C 1
ATOM 3144 O O . TRP A 1 421 ? 10.813 8.533 4.828 1.00 66.19 421 TRP A O 1
ATOM 3154 N N . ASP A 1 422 ? 10.567 10.758 4.787 1.00 81.00 422 ASP A N 1
ATOM 3155 C CA . ASP A 1 422 ? 11.425 11.002 5.942 1.00 81.00 422 ASP A CA 1
ATOM 3156 C C . ASP A 1 422 ? 10.824 10.447 7.243 1.00 81.00 422 ASP A C 1
ATOM 3158 O O . ASP A 1 422 ? 11.564 9.920 8.073 1.00 81.00 422 ASP A O 1
ATOM 3162 N N . ILE A 1 423 ? 9.495 10.489 7.411 1.00 83.81 423 ILE A N 1
ATOM 3163 C CA . ILE A 1 423 ? 8.826 10.004 8.630 1.00 83.81 423 ILE A CA 1
ATOM 3164 C C . ILE A 1 423 ? 8.853 8.478 8.686 1.00 83.81 423 ILE A C 1
ATOM 3166 O O . ILE A 1 423 ? 9.253 7.904 9.696 1.00 83.81 423 ILE A O 1
ATOM 3170 N N . THR A 1 424 ? 8.468 7.805 7.603 1.00 85.31 424 THR A N 1
ATOM 3171 C CA . THR A 1 424 ? 8.450 6.336 7.546 1.00 85.31 424 THR A CA 1
ATOM 3172 C C . THR A 1 424 ? 9.857 5.744 7.620 1.00 85.31 424 THR A C 1
ATOM 3174 O O . THR A 1 424 ? 10.067 4.712 8.261 1.00 85.31 424 THR A O 1
ATOM 3177 N N . ALA A 1 425 ? 10.854 6.406 7.023 1.00 84.69 425 ALA A N 1
ATOM 3178 C CA . ALA A 1 425 ? 12.253 6.021 7.171 1.00 84.69 425 ALA A CA 1
ATOM 3179 C C . ALA A 1 425 ? 12.753 6.209 8.614 1.00 84.69 425 ALA A C 1
ATOM 3181 O O . ALA A 1 425 ? 13.447 5.329 9.126 1.00 84.69 425 ALA A O 1
ATOM 3182 N N . ALA A 1 426 ? 12.386 7.311 9.278 1.00 89.31 426 ALA A N 1
ATOM 3183 C CA . ALA A 1 426 ? 12.743 7.559 10.673 1.00 89.31 426 ALA A CA 1
ATOM 3184 C C . ALA A 1 426 ? 12.069 6.566 11.634 1.00 89.31 426 ALA A C 1
ATOM 3186 O O . ALA A 1 426 ? 12.740 6.034 12.516 1.00 89.31 426 ALA A O 1
ATOM 3187 N N . ALA A 1 427 ? 10.784 6.258 11.430 1.00 91.25 427 ALA A N 1
ATOM 3188 C CA . ALA A 1 427 ? 10.057 5.251 12.203 1.00 91.25 427 ALA A CA 1
ATOM 3189 C C . ALA A 1 427 ? 10.733 3.877 12.091 1.00 91.25 427 ALA A C 1
ATOM 3191 O O . ALA A 1 427 ? 11.084 3.274 13.104 1.00 91.25 427 ALA A O 1
ATOM 3192 N N . ARG A 1 428 ? 11.050 3.441 10.864 1.00 89.62 428 ARG A N 1
ATOM 3193 C CA . ARG A 1 428 ? 11.779 2.186 10.635 1.00 89.62 428 ARG A CA 1
ATOM 3194 C C . ARG A 1 428 ? 13.159 2.183 11.291 1.00 89.62 428 ARG A C 1
ATOM 3196 O O . ARG A 1 428 ? 13.568 1.162 11.837 1.00 89.62 428 ARG A O 1
ATOM 3203 N N . ALA A 1 429 ? 13.886 3.301 11.249 1.00 90.88 429 ALA A N 1
ATOM 3204 C CA . ALA A 1 429 ? 15.185 3.420 11.914 1.00 90.88 429 ALA A CA 1
ATOM 3205 C C . ALA A 1 429 ? 15.081 3.312 13.447 1.00 90.88 429 ALA A C 1
ATOM 3207 O O . ALA A 1 429 ? 16.032 2.861 14.082 1.00 90.88 429 ALA A O 1
ATOM 3208 N N . ALA A 1 430 ? 13.933 3.679 14.023 1.00 93.56 430 ALA A N 1
ATOM 3209 C CA . ALA A 1 430 ? 13.612 3.485 15.436 1.00 93.56 430 ALA A CA 1
ATOM 3210 C C . ALA A 1 430 ? 13.071 2.074 15.758 1.00 93.56 430 ALA A C 1
ATOM 3212 O O . ALA A 1 430 ? 12.837 1.778 16.923 1.00 93.56 430 ALA A O 1
ATOM 3213 N N . GLY A 1 431 ? 12.896 1.198 14.760 1.00 93.31 431 GLY A N 1
ATOM 3214 C CA . GLY A 1 431 ? 12.351 -0.154 14.938 1.00 93.31 431 GLY A CA 1
ATOM 3215 C C . GLY A 1 431 ? 10.825 -0.251 14.842 1.00 93.31 431 GLY A C 1
ATOM 3216 O O . GLY A 1 431 ? 10.278 -1.315 15.110 1.00 93.31 431 GLY A O 1
ATOM 3217 N N . LEU A 1 432 ? 10.149 0.825 14.433 1.00 94.50 432 LEU A N 1
ATOM 3218 C CA . LEU A 1 432 ? 8.692 0.899 14.317 1.00 94.50 432 LEU A CA 1
ATOM 3219 C C . LEU A 1 432 ? 8.219 0.586 12.893 1.00 94.50 432 LEU A C 1
ATOM 3221 O O . LEU A 1 432 ? 8.853 0.979 11.908 1.00 94.50 432 LEU A O 1
ATOM 3225 N N . THR A 1 433 ? 7.063 -0.065 12.797 1.00 93.25 433 THR A N 1
ATOM 3226 C CA . THR A 1 433 ? 6.312 -0.248 11.546 1.00 93.25 433 THR A CA 1
ATOM 3227 C C . THR A 1 433 ? 5.281 0.861 11.353 1.00 93.25 433 THR A C 1
ATOM 3229 O O . THR A 1 433 ? 4.931 1.569 12.300 1.00 93.25 433 THR A O 1
ATOM 3232 N N . THR A 1 434 ? 4.807 1.063 10.121 1.00 92.31 434 THR A N 1
ATOM 3233 C CA . THR A 1 434 ? 3.878 2.171 9.816 1.00 92.31 434 THR A CA 1
ATOM 3234 C C . THR A 1 434 ? 2.635 1.719 9.061 1.00 92.31 434 THR A C 1
ATOM 3236 O O . THR A 1 434 ? 2.736 1.097 8.004 1.00 92.31 434 THR A O 1
ATOM 3239 N N . SER A 1 435 ? 1.468 2.104 9.575 1.00 93.81 435 SER A N 1
ATOM 3240 C CA . SER A 1 435 ? 0.168 1.982 8.911 1.00 93.81 435 SER A CA 1
ATOM 3241 C C . SER A 1 435 ? -0.362 3.371 8.571 1.00 93.81 435 SER A C 1
ATOM 3243 O O . SER A 1 435 ? -0.251 4.278 9.396 1.00 93.81 435 SER A O 1
ATOM 3245 N N . VAL A 1 436 ? -0.932 3.559 7.378 1.00 93.75 436 VAL A N 1
ATOM 3246 C CA . VAL A 1 436 ? -1.456 4.866 6.945 1.00 93.75 436 VAL A CA 1
ATOM 3247 C C . VAL A 1 436 ? -2.930 4.811 6.557 1.00 93.75 436 VAL A C 1
ATOM 3249 O O . VAL A 1 436 ? -3.345 3.891 5.854 1.00 93.75 436 VAL A O 1
ATOM 3252 N N . TRP A 1 437 ? -3.701 5.811 6.991 1.00 91.94 437 TRP A N 1
ATOM 3253 C CA . TRP A 1 437 ? -5.144 5.938 6.746 1.00 91.94 437 TRP A CA 1
ATOM 3254 C C . TRP A 1 437 ? -5.517 7.336 6.213 1.00 91.94 437 TRP A C 1
ATOM 3256 O O . TRP A 1 437 ? -4.904 8.328 6.589 1.00 91.94 437 TRP A O 1
ATOM 3266 N N . THR A 1 438 ? -6.494 7.526 5.328 1.00 91.94 438 THR A N 1
ATOM 3267 C CA . THR A 1 438 ? -7.334 6.530 4.645 1.00 91.94 438 THR A CA 1
ATOM 3268 C C . THR A 1 438 ? -7.080 6.614 3.143 1.00 91.94 438 THR A C 1
ATOM 3270 O O . THR A 1 438 ? -7.134 7.692 2.552 1.00 91.94 438 THR A O 1
ATOM 3273 N N . LEU A 1 439 ? -6.765 5.480 2.522 1.00 92.56 439 LEU A N 1
ATOM 3274 C CA . LEU A 1 439 ? -6.435 5.397 1.100 1.00 92.56 439 LEU A CA 1
ATOM 3275 C C . LEU A 1 439 ? -7.702 5.202 0.264 1.00 92.56 439 LEU A C 1
ATOM 3277 O O . LEU A 1 439 ? -8.518 4.337 0.585 1.00 92.56 439 LEU A O 1
ATOM 3281 N N . ALA A 1 440 ? -7.838 5.947 -0.837 1.00 91.25 440 ALA A N 1
ATOM 3282 C CA . ALA A 1 440 ? -9.026 5.887 -1.695 1.00 91.25 440 ALA A CA 1
ATOM 3283 C C . ALA A 1 440 ? -8.719 5.512 -3.154 1.00 91.25 440 ALA A C 1
ATOM 3285 O O . ALA A 1 440 ? -9.559 4.930 -3.841 1.00 91.25 440 ALA A O 1
ATOM 3286 N N . THR A 1 441 ? -7.528 5.849 -3.655 1.00 91.31 441 THR A N 1
ATOM 3287 C CA . THR A 1 441 ? -7.170 5.679 -5.070 1.00 91.31 441 THR A CA 1
ATOM 3288 C C . THR A 1 441 ? -5.904 4.851 -5.253 1.00 91.31 441 THR A C 1
ATOM 3290 O O . THR A 1 441 ? -5.021 4.845 -4.402 1.00 91.31 441 THR A O 1
ATOM 3293 N N . ALA A 1 442 ? -5.727 4.227 -6.424 1.00 89.56 442 ALA A N 1
ATOM 3294 C CA . ALA A 1 442 ? -4.478 3.533 -6.768 1.00 89.56 442 ALA A CA 1
ATOM 3295 C C . ALA A 1 442 ? -3.230 4.437 -6.653 1.00 89.56 442 ALA A C 1
ATOM 3297 O O . ALA A 1 442 ? -2.126 3.953 -6.394 1.00 89.56 442 ALA A O 1
ATOM 3298 N N . SER A 1 443 ? -3.396 5.753 -6.832 1.00 88.88 443 SER A N 1
ATOM 3299 C CA . SER A 1 443 ? -2.324 6.720 -6.600 1.00 88.88 443 SER A CA 1
ATOM 3300 C C . SER A 1 443 ? -1.952 6.804 -5.122 1.00 88.88 443 SER A C 1
ATOM 3302 O O . SER A 1 443 ? -0.762 6.829 -4.817 1.00 88.88 443 SER A O 1
ATOM 3304 N N . ASP A 1 444 ? -2.931 6.779 -4.216 1.00 90.75 444 ASP A N 1
ATOM 3305 C CA . ASP A 1 444 ? -2.681 6.828 -2.773 1.00 90.75 444 ASP A CA 1
ATOM 3306 C C . ASP A 1 444 ? -1.920 5.601 -2.290 1.00 90.75 444 ASP A C 1
ATOM 3308 O O . ASP A 1 444 ? -0.914 5.724 -1.593 1.00 90.75 444 ASP A O 1
ATOM 3312 N N . TYR A 1 445 ? -2.320 4.419 -2.760 1.00 91.69 445 TYR A N 1
ATOM 3313 C CA . TYR A 1 445 ? -1.605 3.175 -2.483 1.00 91.69 445 TYR A CA 1
ATOM 3314 C C . TYR A 1 445 ? -0.154 3.245 -2.943 1.00 91.69 445 TYR A C 1
ATOM 3316 O O . TYR A 1 445 ? 0.751 2.886 -2.198 1.00 91.69 445 TYR A O 1
ATOM 3324 N N . ARG A 1 446 ? 0.103 3.738 -4.160 1.00 88.75 446 ARG A N 1
ATOM 3325 C CA . ARG A 1 446 ? 1.479 3.889 -4.652 1.00 88.75 446 ARG A CA 1
ATOM 3326 C C . ARG A 1 446 ? 2.279 4.896 -3.837 1.00 88.75 446 ARG A C 1
ATOM 3328 O O . ARG A 1 446 ? 3.468 4.663 -3.646 1.00 88.75 446 ARG A O 1
ATOM 3335 N N . THR A 1 447 ? 1.669 5.981 -3.364 1.00 87.88 447 THR A N 1
ATOM 3336 C CA . THR A 1 447 ? 2.327 6.946 -2.470 1.00 87.88 447 THR A CA 1
ATOM 3337 C C . THR A 1 447 ? 2.676 6.306 -1.127 1.00 87.88 447 THR A C 1
ATOM 3339 O O . THR A 1 447 ? 3.817 6.418 -0.687 1.00 87.88 447 THR A O 1
ATOM 3342 N N . ALA A 1 448 ? 1.745 5.573 -0.515 1.00 89.50 448 ALA A N 1
ATOM 3343 C CA . ALA A 1 448 ? 1.962 4.862 0.745 1.00 89.50 448 ALA A CA 1
ATOM 3344 C C . ALA A 1 448 ? 3.018 3.746 0.621 1.00 89.50 448 ALA A C 1
ATOM 3346 O O . ALA A 1 448 ? 3.937 3.637 1.429 1.00 89.50 448 ALA A O 1
ATOM 3347 N N . LEU A 1 449 ? 2.971 2.960 -0.453 1.00 88.06 449 LEU A N 1
ATOM 3348 C CA . LEU A 1 449 ? 4.013 1.981 -0.772 1.00 88.06 449 LEU A CA 1
ATOM 3349 C C . LEU A 1 449 ? 5.368 2.666 -1.009 1.00 88.06 449 LEU A C 1
ATOM 3351 O O . LEU A 1 449 ? 6.403 2.202 -0.538 1.00 88.06 449 LEU A O 1
ATOM 3355 N N . ALA A 1 450 ? 5.370 3.809 -1.706 1.00 84.75 450 ALA A N 1
ATOM 3356 C CA . ALA A 1 450 ? 6.574 4.595 -1.955 1.00 84.75 450 ALA A CA 1
ATOM 3357 C C . ALA A 1 450 ? 7.186 5.177 -0.674 1.00 84.75 450 ALA A C 1
ATOM 3359 O O . ALA A 1 450 ? 8.412 5.266 -0.603 1.00 84.75 450 ALA A O 1
ATOM 3360 N N . SER A 1 451 ? 6.381 5.540 0.330 1.00 85.06 451 SER A N 1
ATOM 3361 C CA . SER A 1 451 ? 6.888 5.905 1.658 1.00 85.06 451 SER A CA 1
ATOM 3362 C C . SER A 1 451 ? 7.413 4.678 2.415 1.00 85.06 451 SER A C 1
ATOM 3364 O O . SER A 1 451 ? 8.265 4.802 3.290 1.00 85.06 451 SER A O 1
ATOM 3366 N N . GLY A 1 452 ? 7.001 3.472 2.028 1.00 84.94 452 GLY A N 1
ATOM 3367 C CA . GLY A 1 452 ? 7.370 2.223 2.681 1.00 84.94 452 GLY A CA 1
ATOM 3368 C C . GLY A 1 452 ? 6.466 1.889 3.860 1.00 84.94 452 GLY A C 1
ATOM 3369 O O . GLY A 1 452 ? 6.949 1.240 4.786 1.00 84.94 452 GLY A O 1
ATOM 3370 N N . ALA A 1 453 ? 5.210 2.346 3.835 1.00 89.75 453 ALA A N 1
ATOM 3371 C CA . ALA A 1 453 ? 4.186 1.906 4.773 1.00 89.75 453 ALA A CA 1
ATOM 3372 C C . ALA A 1 453 ? 3.945 0.393 4.645 1.00 89.75 453 ALA A C 1
ATOM 3374 O O . ALA A 1 453 ? 3.928 -0.156 3.541 1.00 89.75 453 ALA A O 1
ATOM 3375 N N . GLU A 1 454 ? 3.765 -0.271 5.783 1.00 90.56 454 GLU A N 1
ATOM 3376 C CA . GLU A 1 454 ? 3.495 -1.709 5.877 1.00 90.56 454 GLU A CA 1
ATOM 3377 C C . GLU A 1 454 ? 2.009 -2.010 6.107 1.00 90.56 454 GLU A C 1
ATOM 3379 O O . GLU A 1 454 ? 1.565 -3.097 5.746 1.00 90.56 454 GLU A O 1
ATOM 3384 N N . GLY A 1 455 ? 1.239 -1.061 6.647 1.00 93.50 455 GLY A N 1
ATOM 3385 C CA . GLY A 1 455 ? -0.220 -1.125 6.744 1.00 93.50 455 GLY A CA 1
ATOM 3386 C C . GLY A 1 455 ? -0.902 -0.069 5.871 1.00 93.50 455 GLY A C 1
ATOM 3387 O O . GLY A 1 455 ? -0.496 1.094 5.829 1.00 93.50 455 GLY A O 1
ATOM 3388 N N . LEU A 1 456 ? -1.949 -0.477 5.164 1.00 94.81 456 LEU A N 1
ATOM 3389 C CA . LEU A 1 456 ? -2.687 0.330 4.198 1.00 94.81 456 LEU A CA 1
ATOM 3390 C C . LEU A 1 456 ? -4.167 0.302 4.580 1.00 94.81 456 LEU A C 1
ATOM 3392 O O . LEU A 1 456 ? -4.872 -0.652 4.265 1.00 94.81 456 LEU A O 1
ATOM 3396 N N . ILE A 1 457 ? -4.624 1.328 5.292 1.00 95.81 457 ILE A N 1
ATOM 3397 C CA . ILE A 1 457 ? -5.995 1.410 5.801 1.00 95.81 457 ILE A CA 1
ATOM 3398 C C . ILE A 1 457 ? -6.874 2.108 4.754 1.00 95.81 457 ILE A C 1
ATOM 3400 O O . ILE A 1 457 ? -6.544 3.199 4.277 1.00 95.81 457 ILE A O 1
ATOM 3404 N N . THR A 1 458 ? -7.987 1.480 4.375 1.00 95.62 458 THR A N 1
ATOM 3405 C CA . THR A 1 458 ? -8.870 1.939 3.291 1.00 95.62 458 THR A CA 1
ATOM 3406 C C . THR A 1 458 ? -10.341 1.673 3.592 1.00 95.62 458 THR A C 1
ATOM 3408 O O . THR A 1 458 ? -10.688 0.635 4.148 1.00 95.62 458 THR A O 1
ATOM 3411 N N . ASP A 1 459 ? -11.224 2.560 3.138 1.00 94.94 459 ASP A N 1
ATOM 3412 C CA . ASP A 1 459 ? -12.669 2.303 3.163 1.00 94.94 459 ASP A CA 1
ATOM 3413 C C . ASP A 1 459 ? -13.091 1.255 2.120 1.00 94.94 459 ASP A C 1
ATOM 3415 O O . ASP A 1 459 ? -14.161 0.659 2.241 1.00 94.94 459 ASP A O 1
ATOM 3419 N N . LYS A 1 460 ? -12.274 1.033 1.078 1.00 91.44 460 LYS A N 1
ATOM 3420 C CA . LYS A 1 460 ? -12.589 0.168 -0.064 1.00 91.44 460 LYS A CA 1
ATOM 3421 C C . LYS A 1 460 ? -11.479 -0.870 -0.292 1.00 91.44 460 LYS A C 1
ATOM 3423 O O . LYS A 1 460 ? -10.657 -0.687 -1.197 1.00 91.44 460 LYS A O 1
ATOM 3428 N N . PRO A 1 461 ? -11.452 -1.960 0.498 1.00 89.94 461 PRO A N 1
ATOM 3429 C CA . PRO A 1 461 ? -10.483 -3.035 0.297 1.00 89.94 461 PRO A CA 1
ATOM 3430 C C . PRO A 1 461 ? -10.623 -3.668 -1.099 1.00 89.94 461 PRO A C 1
ATOM 3432 O O . PRO A 1 461 ? -11.686 -3.609 -1.723 1.00 89.94 461 PRO A O 1
ATOM 3435 N N . GLY A 1 462 ? -9.534 -4.259 -1.598 1.00 86.25 462 GLY A N 1
ATOM 3436 C CA . GLY A 1 462 ? -9.471 -4.938 -2.897 1.00 86.25 462 GLY A CA 1
ATOM 3437 C C . GLY A 1 462 ? -8.635 -4.217 -3.961 1.00 86.25 462 GLY A C 1
ATOM 3438 O O . GLY A 1 462 ? -8.248 -4.836 -4.951 1.00 86.25 462 GLY A O 1
ATOM 3439 N N . LEU A 1 463 ? -8.285 -2.940 -3.762 1.00 87.00 463 LEU A N 1
ATOM 3440 C CA . LEU A 1 463 ? -7.438 -2.197 -4.708 1.00 87.00 463 LEU A CA 1
ATOM 3441 C C . LEU A 1 463 ? -5.956 -2.581 -4.614 1.00 87.00 463 LEU A C 1
ATOM 3443 O O . LEU A 1 463 ? -5.231 -2.438 -5.605 1.00 87.00 463 LEU A O 1
ATOM 3447 N N . LEU A 1 464 ? -5.485 -3.079 -3.463 1.00 89.69 464 LEU A N 1
ATOM 3448 C CA . LEU A 1 464 ? -4.077 -3.446 -3.300 1.00 89.69 464 LEU A CA 1
ATOM 3449 C C . LEU A 1 464 ? -3.625 -4.466 -4.353 1.00 89.69 464 LEU A C 1
ATOM 3451 O O . LEU A 1 464 ? -2.550 -4.315 -4.935 1.00 89.69 464 LEU A O 1
ATOM 3455 N N . ALA A 1 465 ? -4.444 -5.484 -4.631 1.00 87.12 465 ALA A N 1
ATOM 3456 C CA . ALA A 1 465 ? -4.100 -6.548 -5.571 1.00 87.12 465 ALA A CA 1
ATOM 3457 C C . ALA A 1 465 ? -3.792 -6.006 -6.978 1.00 87.12 465 ALA A C 1
ATOM 3459 O O . ALA A 1 465 ? -2.797 -6.419 -7.587 1.00 87.12 465 ALA A O 1
ATOM 3460 N N . ASP A 1 466 ? -4.584 -5.040 -7.449 1.00 85.94 466 ASP A N 1
ATOM 3461 C CA . ASP A 1 466 ? -4.405 -4.373 -8.741 1.00 85.94 466 ASP A CA 1
ATOM 3462 C C . ASP A 1 466 ? -3.147 -3.495 -8.760 1.00 85.94 466 ASP A C 1
ATOM 3464 O O . ASP A 1 466 ? -2.399 -3.480 -9.743 1.00 85.94 466 ASP A O 1
ATOM 3468 N N . VAL A 1 467 ? -2.868 -2.793 -7.655 1.00 88.50 467 VAL A N 1
ATOM 3469 C CA . VAL A 1 467 ? -1.667 -1.955 -7.510 1.00 88.50 467 VAL A CA 1
ATOM 3470 C C . VAL A 1 467 ? -0.394 -2.803 -7.489 1.00 88.50 467 VAL A C 1
ATOM 3472 O O . VAL A 1 467 ? 0.619 -2.404 -8.068 1.00 88.50 467 VAL A O 1
ATOM 3475 N N . LEU A 1 468 ? -0.433 -3.981 -6.862 1.00 87.12 468 LEU A N 1
ATOM 3476 C CA . LEU A 1 468 ? 0.700 -4.906 -6.815 1.00 87.12 468 LEU A CA 1
ATOM 3477 C C . LEU A 1 468 ? 0.878 -5.704 -8.113 1.00 87.12 468 LEU A C 1
ATOM 3479 O O . LEU A 1 468 ? 1.992 -6.137 -8.425 1.00 87.12 468 LEU A O 1
ATOM 3483 N N . ASN A 1 469 ? -0.190 -5.883 -8.892 1.00 85.62 469 ASN A N 1
ATOM 3484 C CA . ASN A 1 469 ? -0.178 -6.646 -10.138 1.00 85.62 469 ASN A CA 1
ATOM 3485 C C . ASN A 1 469 ? -0.634 -5.814 -11.345 1.00 85.62 469 ASN A C 1
ATOM 3487 O O . ASN A 1 469 ? -1.563 -6.218 -12.049 1.00 85.62 469 ASN A O 1
ATOM 3491 N N . PRO A 1 470 ? 0.055 -4.703 -11.671 1.00 83.75 470 PRO A N 1
ATOM 3492 C CA . PRO A 1 470 ? -0.337 -3.883 -12.803 1.00 83.75 470 PRO A CA 1
ATOM 3493 C C . PRO A 1 470 ? -0.237 -4.691 -14.109 1.00 83.75 470 PRO A C 1
ATOM 3495 O O . PRO A 1 470 ? 0.763 -5.402 -14.315 1.00 83.75 470 PRO A O 1
ATOM 3498 N N . PRO A 1 471 ? -1.221 -4.566 -15.020 1.00 84.25 471 PRO A N 1
ATOM 3499 C CA . PRO A 1 471 ? -1.232 -5.303 -16.276 1.00 84.25 471 PRO A CA 1
ATOM 3500 C C . PRO A 1 471 ? 0.016 -4.998 -17.107 1.00 84.25 471 PRO A C 1
ATOM 3502 O O . PRO A 1 471 ? 0.581 -3.901 -17.050 1.00 84.25 471 PRO A O 1
ATOM 3505 N N . ALA A 1 472 ? 0.462 -5.987 -17.883 1.00 83.56 472 ALA A N 1
ATOM 3506 C CA . ALA A 1 472 ? 1.611 -5.811 -18.758 1.00 83.56 472 ALA A CA 1
ATOM 3507 C C . ALA A 1 472 ? 1.306 -4.731 -19.815 1.00 83.56 472 ALA A C 1
ATOM 3509 O O . ALA A 1 472 ? 0.293 -4.834 -20.510 1.00 83.56 472 ALA A O 1
ATOM 3510 N N . PRO A 1 473 ? 2.161 -3.706 -19.968 1.00 84.62 473 PRO A N 1
ATOM 3511 C CA . PRO A 1 473 ? 1.958 -2.681 -20.980 1.00 84.62 473 PRO A CA 1
ATOM 3512 C C . PRO A 1 473 ? 2.071 -3.280 -22.383 1.00 84.62 473 PRO A C 1
ATOM 3514 O O . PRO A 1 473 ? 2.998 -4.043 -22.672 1.00 84.62 473 PRO A O 1
ATOM 3517 N N . THR A 1 474 ? 1.157 -2.899 -23.276 1.00 74.25 474 THR A N 1
ATOM 3518 C CA . THR A 1 474 ? 1.283 -3.199 -24.706 1.00 74.25 474 THR A CA 1
ATOM 3519 C C . THR A 1 474 ? 2.511 -2.480 -25.273 1.00 74.25 474 THR A C 1
ATOM 3521 O O . THR A 1 474 ? 2.794 -1.340 -24.896 1.00 74.25 474 THR A O 1
ATOM 3524 N N . SER A 1 475 ? 3.267 -3.176 -26.126 1.00 55.38 475 SER A N 1
ATOM 3525 C CA . SER A 1 475 ? 4.596 -2.778 -26.627 1.00 55.38 475 SER A CA 1
ATOM 3526 C C . SER A 1 475 ? 4.642 -1.434 -27.341 1.00 55.38 475 SER A C 1
ATOM 3528 O O . SER A 1 475 ? 3.775 -1.247 -28.225 1.00 55.38 475 SER A O 1
#

Radius of gyration: 37.32 Å; Cα contacts (8 Å, |Δi|>4): 1030; chains: 1; bounding box: 92×36×102 Å